Protein AF-A0A195FNU1-F1 (afdb_monomer_lite)

Structure (mmCIF, N/CA/C/O backbone):
data_AF-A0A195FNU1-F1
#
_entry.id   AF-A0A195FNU1-F1
#
loop_
_atom_site.group_PDB
_atom_site.id
_atom_site.type_symbol
_atom_site.label_atom_id
_atom_site.label_alt_id
_atom_site.label_comp_id
_atom_site.label_asym_id
_atom_site.label_entity_id
_atom_site.label_seq_id
_atom_site.pdbx_PDB_ins_code
_atom_site.Cartn_x
_atom_site.Cartn_y
_atom_site.Cartn_z
_atom_site.occupancy
_atom_site.B_iso_or_equiv
_atom_site.auth_seq_id
_atom_site.auth_comp_id
_atom_site.auth_asym_id
_atom_site.auth_atom_id
_atom_site.pdbx_PDB_model_num
ATOM 1 N N . MET A 1 1 ? -7.661 58.065 39.334 1.00 39.34 1 MET A N 1
ATOM 2 C CA . MET A 1 1 ? -7.385 58.575 37.978 1.00 39.34 1 MET A CA 1
ATOM 3 C C . MET A 1 1 ? -7.974 57.538 37.023 1.00 39.34 1 MET A C 1
ATOM 5 O O . MET A 1 1 ? -7.364 56.493 36.893 1.00 39.34 1 MET A O 1
ATOM 9 N N . THR A 1 2 ? -9.293 57.492 36.805 1.00 42.44 2 THR A N 1
ATOM 10 C CA . THR A 1 2 ? -10.126 58.257 35.841 1.00 42.44 2 THR A CA 1
ATOM 11 C C . THR A 1 2 ? -9.712 58.088 34.381 1.00 42.44 2 THR A C 1
ATOM 13 O O . THR A 1 2 ? -8.803 58.786 33.959 1.00 42.44 2 THR A O 1
ATOM 16 N N . GLU A 1 3 ? -10.424 57.204 33.669 1.00 50.22 3 GLU A N 1
ATOM 17 C CA . GLU A 1 3 ? -10.905 57.281 32.266 1.00 50.22 3 GLU A CA 1
ATOM 18 C C . GLU A 1 3 ? -11.629 55.936 31.993 1.00 50.22 3 GLU A C 1
ATOM 20 O O . GLU A 1 3 ? -11.003 54.895 32.142 1.00 50.22 3 GLU A O 1
ATOM 25 N N . GLN A 1 4 ? -12.959 55.770 31.941 1.00 47.38 4 GLN A N 1
ATOM 26 C CA . GLN A 1 4 ? -14.094 56.348 31.188 1.00 47.38 4 GLN A CA 1
ATOM 27 C C . GLN A 1 4 ? -14.241 55.902 29.715 1.00 47.38 4 GLN A C 1
ATOM 29 O O . GLN A 1 4 ? -13.380 56.213 28.904 1.00 47.38 4 GLN A O 1
ATOM 34 N N . MET A 1 5 ? -15.446 55.349 29.436 1.00 42.78 5 MET A N 1
ATOM 35 C CA . MET A 1 5 ? -16.260 55.408 28.190 1.00 42.78 5 MET A CA 1
ATOM 36 C C . MET A 1 5 ? -15.844 54.428 27.067 1.00 42.78 5 MET A C 1
ATOM 38 O O . MET A 1 5 ? -14.658 54.266 26.829 1.00 42.78 5 MET A O 1
ATOM 42 N N . THR A 1 6 ? -16.697 53.705 26.323 1.00 48.28 6 THR A N 1
ATOM 43 C CA . THR A 1 6 ? -18.158 53.687 26.021 1.00 48.28 6 THR A CA 1
ATOM 44 C C . THR A 1 6 ? -18.429 52.383 25.235 1.00 48.28 6 THR A C 1
ATOM 46 O O . THR A 1 6 ? -17.585 51.994 24.432 1.00 48.28 6 THR A O 1
ATOM 49 N N . GLU A 1 7 ? -19.433 51.567 25.572 1.00 44.88 7 GLU A N 1
ATOM 50 C CA . GLU A 1 7 ? -20.779 51.514 24.949 1.00 44.88 7 GLU A CA 1
ATOM 51 C C . GLU A 1 7 ? -20.797 51.501 23.408 1.00 44.88 7 GLU A C 1
ATOM 53 O O . GLU A 1 7 ? -20.414 52.478 22.770 1.00 44.88 7 GLU A O 1
ATOM 58 N N . ASN A 1 8 ? -21.300 50.401 22.831 1.00 50.97 8 ASN A N 1
ATOM 59 C CA . ASN A 1 8 ? -22.208 50.442 21.684 1.00 50.97 8 ASN A CA 1
ATOM 60 C C . ASN A 1 8 ? -23.010 49.139 21.580 1.00 50.97 8 ASN A C 1
ATOM 62 O O . ASN A 1 8 ? -22.462 48.050 21.397 1.00 50.97 8 ASN A O 1
ATOM 66 N N . ASP A 1 9 ? -24.317 49.330 21.685 1.00 42.19 9 ASP A N 1
ATOM 67 C CA . ASP A 1 9 ? -25.401 48.413 21.385 1.00 42.19 9 ASP A CA 1
ATOM 68 C C . ASP A 1 9 ? -25.459 48.065 19.890 1.00 42.19 9 ASP A C 1
ATOM 70 O O . ASP A 1 9 ? -25.210 48.908 19.025 1.00 42.19 9 ASP A O 1
ATOM 74 N N . ALA A 1 10 ? -25.884 46.842 19.580 1.00 48.22 10 ALA A N 1
ATOM 75 C CA . ALA A 1 10 ? -26.537 46.530 18.314 1.00 48.22 10 ALA A CA 1
ATOM 76 C C . ALA A 1 10 ? -27.608 45.467 18.568 1.00 48.22 10 ALA A C 1
ATOM 78 O O . ALA A 1 10 ? -27.358 44.263 18.570 1.00 48.22 10 ALA A O 1
ATOM 79 N N . ASP A 1 11 ? -28.793 45.997 18.838 1.00 42.62 11 ASP A N 1
ATOM 80 C CA . ASP A 1 11 ? -30.085 45.336 18.887 1.00 42.62 11 ASP A CA 1
ATOM 81 C C . ASP A 1 11 ? -30.464 44.800 17.494 1.00 42.62 11 ASP A C 1
ATOM 83 O O . ASP A 1 11 ? -30.193 45.438 16.472 1.00 42.62 11 ASP A O 1
ATOM 87 N N . GLY A 1 12 ? -31.099 43.631 17.451 1.00 45.72 12 GLY A N 1
ATOM 88 C CA . GLY A 1 12 ? -31.460 42.933 16.216 1.00 45.72 12 GLY A CA 1
ATOM 89 C C . GLY A 1 12 ? -32.559 41.900 16.440 1.00 45.72 12 GLY A C 1
ATOM 90 O O . GLY A 1 12 ? -32.344 40.709 16.247 1.00 45.72 12 GLY A O 1
ATOM 91 N N . PHE A 1 13 ? -33.723 42.378 16.878 1.00 41.28 13 PHE A N 1
ATOM 92 C CA . PHE A 1 13 ? -35.014 41.681 16.887 1.00 41.28 13 PHE A CA 1
ATOM 93 C C . PHE A 1 13 ? -35.673 41.752 15.499 1.00 41.28 13 PHE A C 1
ATOM 95 O O . PHE A 1 13 ? -35.772 42.865 14.993 1.00 41.28 13 PHE A O 1
ATOM 102 N N . VAL A 1 14 ? -36.133 40.613 14.951 1.00 49.22 14 VAL A N 1
ATOM 103 C CA . VAL A 1 14 ? -37.378 40.337 14.165 1.00 49.22 14 VAL A CA 1
ATOM 104 C C . VAL A 1 14 ? -37.422 38.791 14.030 1.00 49.22 14 VAL A C 1
ATOM 106 O O . VAL A 1 14 ? -36.472 38.220 13.498 1.00 49.22 14 VAL A O 1
ATOM 109 N N . ASP A 1 15 ? -38.274 38.062 14.769 1.00 40.00 15 ASP A N 1
ATOM 110 C CA . ASP A 1 15 ? -39.632 37.574 14.399 1.00 40.00 15 ASP A CA 1
ATOM 111 C C . ASP A 1 15 ? -39.641 36.780 13.062 1.00 40.00 15 ASP A C 1
ATOM 113 O O . ASP A 1 15 ? -38.982 37.160 12.105 1.00 40.00 15 ASP A O 1
ATOM 117 N N . GLU A 1 16 ? -40.334 35.668 12.827 1.00 42.12 16 GLU A N 1
ATOM 118 C CA . GLU A 1 16 ? -41.449 34.988 13.475 1.00 42.12 16 GLU A CA 1
ATOM 119 C C . GLU A 1 16 ? -41.658 33.656 12.701 1.00 42.12 16 GLU A C 1
ATOM 121 O O . GLU A 1 16 ? -41.561 33.625 11.476 1.00 42.12 16 GLU A O 1
ATOM 126 N N . ASP A 1 17 ? -41.998 32.597 13.438 1.00 40.91 17 ASP A N 1
ATOM 127 C CA . ASP A 1 17 ? -43.116 31.680 13.156 1.00 40.91 17 ASP A CA 1
ATOM 128 C C . ASP A 1 17 ? -43.089 30.575 12.062 1.00 40.91 17 ASP A C 1
ATOM 130 O O . ASP A 1 17 ? -42.516 30.685 10.981 1.00 40.91 17 ASP A O 1
ATOM 134 N N . ASN A 1 18 ? -43.866 29.525 12.383 1.00 45.41 18 ASN A N 1
ATOM 135 C CA . ASN A 1 18 ? -44.271 28.323 11.628 1.00 45.41 18 ASN A CA 1
ATOM 136 C C . ASN A 1 18 ? -43.216 27.202 11.489 1.00 45.41 18 ASN A C 1
ATOM 138 O O . ASN A 1 18 ? -42.278 27.290 10.712 1.00 45.41 18 ASN A O 1
ATOM 142 N N . GLY A 1 19 ? -43.289 26.056 12.170 1.00 35.19 19 GLY A N 1
ATOM 143 C CA . GLY A 1 19 ? -44.467 25.312 12.603 1.00 35.19 19 GLY A CA 1
ATOM 144 C C . GLY A 1 19 ? -44.846 24.277 11.549 1.00 35.19 19 GLY A C 1
ATOM 145 O O . GLY A 1 19 ? -45.700 24.557 10.726 1.00 35.19 19 GLY A O 1
ATOM 146 N N . GLU A 1 20 ? -44.273 23.069 11.598 1.00 39.88 20 GLU A N 1
ATOM 147 C CA . GLU A 1 20 ? -45.029 21.877 11.204 1.00 39.88 20 GLU A CA 1
ATOM 148 C C . GLU A 1 20 ? -44.434 20.582 11.763 1.00 39.88 20 GLU A C 1
ATOM 150 O O . GLU A 1 20 ? -43.298 20.181 11.524 1.00 39.88 20 GLU A O 1
ATOM 155 N N . ARG A 1 21 ? -45.277 19.945 12.567 1.00 44.03 21 ARG A N 1
ATOM 156 C CA . ARG A 1 21 ? -45.119 18.653 13.210 1.00 44.03 21 ARG A CA 1
ATOM 157 C C . ARG A 1 21 ? -45.766 17.645 12.263 1.00 44.03 21 ARG A C 1
ATOM 159 O O . ARG A 1 21 ? -46.991 17.598 12.199 1.00 44.03 21 ARG A O 1
ATOM 166 N N . LEU A 1 22 ? -44.987 16.840 11.546 1.00 40.88 22 LEU A N 1
ATOM 167 C CA . LEU A 1 22 ? -45.535 15.740 10.748 1.00 40.88 22 LEU A CA 1
ATOM 168 C C . LEU A 1 22 ? -45.108 14.396 11.331 1.00 40.88 22 LEU A C 1
ATOM 170 O O . LEU A 1 22 ? -44.034 13.866 11.069 1.00 40.88 22 LEU A O 1
ATOM 174 N N . TYR A 1 23 ? -46.020 13.863 12.143 1.00 34.19 23 TYR A N 1
ATOM 175 C CA . TYR A 1 23 ? -46.208 12.431 12.318 1.00 34.19 23 TYR A CA 1
ATOM 176 C C . TYR A 1 23 ? -46.650 11.835 10.978 1.00 34.19 23 TYR A C 1
ATOM 178 O O . TYR A 1 23 ? -47.662 12.261 10.423 1.00 34.19 23 TYR A O 1
ATOM 186 N N . LEU A 1 24 ? -45.964 10.795 10.512 1.00 39.81 24 LEU A N 1
ATOM 187 C CA . LEU A 1 24 ? -46.519 9.855 9.543 1.00 39.81 24 LEU A CA 1
ATOM 188 C C . LEU A 1 24 ? -46.610 8.480 10.199 1.00 39.81 24 LEU A C 1
ATOM 190 O O . LEU A 1 24 ? -45.676 7.687 10.194 1.00 39.81 24 LEU A O 1
ATOM 194 N N . ASN A 1 25 ? -47.791 8.226 10.761 1.00 33.47 25 ASN A N 1
ATOM 195 C CA . ASN A 1 25 ? -48.335 6.882 10.871 1.00 33.47 25 ASN A CA 1
ATOM 196 C C . ASN A 1 25 ? -48.624 6.380 9.453 1.00 33.47 25 ASN A C 1
ATOM 198 O O . ASN A 1 25 ? -49.443 6.972 8.751 1.00 33.47 25 ASN A O 1
ATOM 202 N N . THR A 1 26 ? -48.044 5.247 9.069 1.00 37.50 26 THR A N 1
ATOM 203 C CA . THR A 1 26 ? -48.713 4.332 8.140 1.00 37.50 26 THR A CA 1
ATOM 204 C C . THR A 1 26 ? -48.925 3.001 8.838 1.00 37.50 26 THR A C 1
ATOM 206 O O . THR A 1 26 ? -48.004 2.283 9.208 1.00 37.50 26 THR A O 1
ATOM 209 N N . VAL A 1 27 ? -50.208 2.749 9.065 1.00 34.69 27 VAL A N 1
ATOM 210 C CA . VAL A 1 27 ? -50.806 1.484 9.454 1.00 34.69 27 VAL A CA 1
ATOM 211 C C . VAL A 1 27 ? -50.774 0.564 8.238 1.00 34.69 27 VAL A C 1
ATOM 213 O O . VAL A 1 27 ? -51.334 0.913 7.201 1.00 34.69 27 VAL A O 1
ATOM 216 N N . VAL A 1 28 ? -50.203 -0.627 8.397 1.00 35.12 28 VAL A N 1
ATOM 217 C CA . VAL A 1 28 ? -50.655 -1.830 7.692 1.00 35.12 28 VAL A CA 1
ATOM 218 C C . VAL A 1 28 ? -50.877 -2.907 8.754 1.00 35.12 28 VAL A C 1
ATOM 220 O O . VAL A 1 28 ? -49.942 -3.481 9.302 1.00 35.12 28 VAL A O 1
ATOM 223 N N . SER A 1 29 ? -52.156 -3.091 9.090 1.00 35.28 29 SER A N 1
ATOM 224 C CA . SER A 1 29 ? -52.772 -4.322 9.613 1.00 35.28 29 SER A CA 1
ATOM 225 C C . SER A 1 29 ? -52.367 -5.497 8.713 1.00 35.28 29 SER A C 1
ATOM 227 O O . SER A 1 29 ? -52.198 -5.288 7.519 1.00 35.28 29 SER A O 1
ATOM 229 N N . ASN A 1 30 ? -52.200 -6.753 9.101 1.00 30.17 30 ASN A N 1
ATOM 230 C CA . ASN A 1 30 ? -52.923 -7.704 9.954 1.00 30.17 30 ASN A CA 1
ATOM 231 C C . ASN A 1 30 ? -52.060 -8.993 9.758 1.00 30.17 30 ASN A C 1
ATOM 233 O O . ASN A 1 30 ? -51.494 -9.160 8.683 1.00 30.17 30 ASN A O 1
ATOM 237 N N . GLU A 1 31 ? -51.819 -9.928 10.671 1.00 32.94 31 GLU A N 1
ATOM 238 C CA . GLU A 1 31 ? -52.777 -10.853 11.269 1.00 32.94 31 GLU A CA 1
ATOM 239 C C . GLU A 1 31 ? -51.984 -11.882 12.108 1.00 32.94 31 GLU A C 1
ATOM 241 O O . GLU A 1 31 ? -51.016 -12.466 11.635 1.00 32.94 31 GLU A O 1
ATOM 246 N N . ASN A 1 32 ? -52.431 -12.093 13.348 1.00 33.50 32 ASN A N 1
ATOM 247 C CA . ASN A 1 32 ? -52.605 -13.381 14.031 1.00 33.50 32 ASN A CA 1
ATOM 248 C C . ASN A 1 32 ? -51.584 -14.528 13.857 1.00 33.50 32 ASN A C 1
ATOM 250 O O . ASN A 1 32 ? -51.675 -15.300 12.909 1.00 33.50 32 ASN A O 1
ATOM 254 N N . SER A 1 33 ? -50.857 -14.826 14.939 1.00 35.62 33 SER A N 1
ATOM 255 C CA . SER A 1 33 ? -50.863 -16.157 15.589 1.00 35.62 33 SER A CA 1
ATOM 256 C C . SER A 1 33 ? -50.167 -16.040 16.951 1.00 35.62 33 SER A C 1
ATOM 258 O O . SER A 1 33 ? -48.994 -15.704 17.025 1.00 35.62 33 SER A O 1
ATOM 260 N N . ALA A 1 34 ? -50.938 -16.022 18.036 1.00 32.56 34 ALA A N 1
ATOM 261 C CA . ALA A 1 34 ? -51.161 -17.178 18.909 1.00 32.56 34 ALA A CA 1
ATOM 262 C C . ALA A 1 34 ? -50.057 -17.323 19.972 1.00 32.56 34 ALA A C 1
ATOM 264 O O . ALA A 1 34 ? -48.974 -17.838 19.730 1.00 32.56 34 ALA A O 1
ATOM 265 N N . LEU A 1 35 ? -50.403 -16.829 21.162 1.00 33.91 35 LEU A N 1
ATOM 266 C CA . LEU A 1 35 ? -49.810 -17.191 22.441 1.00 33.91 35 LEU A CA 1
ATOM 267 C C . LEU A 1 35 ? -49.967 -18.699 22.667 1.00 33.91 35 LEU A C 1
ATOM 269 O O . LEU A 1 35 ? -51.100 -19.175 22.731 1.00 33.91 35 LEU A O 1
ATOM 273 N N . GLU A 1 36 ? -48.864 -19.395 22.914 1.00 32.50 36 GLU A N 1
ATOM 274 C CA . GLU A 1 36 ? -48.861 -20.551 23.806 1.00 32.50 36 GLU A CA 1
ATOM 275 C C . GLU A 1 36 ? -47.877 -20.283 24.944 1.00 32.50 36 GLU A C 1
ATOM 277 O O . GLU A 1 36 ? -46.697 -20.003 24.743 1.00 32.50 36 GLU A O 1
ATOM 282 N N . ASN A 1 37 ? -48.443 -20.288 26.151 1.00 37.69 37 ASN A N 1
ATOM 283 C CA . ASN A 1 37 ? -47.728 -20.456 27.402 1.00 37.69 37 ASN A CA 1
ATOM 284 C C . ASN A 1 37 ? -47.138 -21.867 27.422 1.00 37.69 37 ASN A C 1
ATOM 286 O O . ASN A 1 37 ? -47.903 -22.816 27.284 1.00 37.69 37 ASN A O 1
ATOM 290 N N . GLU A 1 38 ? -45.859 -22.003 27.742 1.00 33.81 38 GLU A N 1
ATOM 291 C CA . GLU A 1 38 ? -45.353 -23.187 28.435 1.00 33.81 38 GLU A CA 1
ATOM 292 C C . GLU A 1 38 ? -44.431 -22.698 29.554 1.00 33.81 38 GLU A C 1
ATOM 294 O O . GLU A 1 38 ? -43.462 -21.969 29.343 1.00 33.81 38 GLU A O 1
ATOM 299 N N . GLU A 1 39 ? -44.844 -23.023 30.772 1.00 36.91 39 GLU A N 1
ATOM 300 C CA . GLU A 1 39 ? -44.162 -22.770 32.029 1.00 36.91 39 GLU A CA 1
ATOM 301 C C . GLU A 1 39 ? -43.636 -24.135 32.501 1.00 36.91 39 GLU A C 1
ATOM 303 O O . GLU A 1 39 ? -44.423 -25.073 32.609 1.00 36.91 39 GLU A O 1
ATOM 308 N N . TYR A 1 40 ? -42.344 -24.180 32.853 1.00 37.50 40 TYR A N 1
ATOM 309 C CA . TYR A 1 40 ? -41.615 -25.164 33.680 1.00 37.50 40 TYR A CA 1
ATOM 310 C C . TYR A 1 40 ? -40.733 -26.271 33.057 1.00 37.50 40 TYR A C 1
ATOM 312 O O . TYR A 1 40 ? -41.186 -27.117 32.291 1.00 37.50 40 TYR A O 1
ATOM 320 N N . LYS A 1 41 ? -39.538 -26.345 33.689 1.00 32.88 41 LYS A N 1
ATOM 321 C CA . LYS A 1 41 ? -38.496 -27.400 33.795 1.00 32.88 41 LYS A CA 1
ATOM 322 C C . LYS A 1 41 ? -37.382 -27.348 32.746 1.00 32.88 41 LYS A C 1
ATOM 324 O O . LYS A 1 41 ? -37.661 -27.146 31.580 1.00 32.88 41 LYS A O 1
ATOM 329 N N . ASP A 1 42 ? -36.111 -27.567 33.067 1.00 32.81 42 ASP A N 1
ATOM 330 C CA . ASP A 1 42 ? -35.443 -27.976 34.306 1.00 32.81 42 ASP A CA 1
ATOM 331 C C . ASP A 1 42 ? -33.950 -27.640 34.160 1.00 32.81 42 ASP A C 1
ATOM 333 O O . ASP A 1 42 ? -33.400 -27.692 33.063 1.00 32.81 42 ASP A O 1
ATOM 337 N N . GLU A 1 43 ? -33.331 -27.339 35.294 1.00 45.00 43 GLU A N 1
ATOM 338 C CA . GLU A 1 43 ? -31.903 -27.400 35.615 1.00 45.00 43 GLU A CA 1
ATOM 339 C C . GLU A 1 43 ? -31.076 -28.410 34.784 1.00 45.00 43 GLU A C 1
ATOM 341 O O . GLU A 1 43 ? -31.213 -29.620 34.976 1.00 45.00 43 GLU A O 1
ATOM 346 N N . ARG A 1 44 ? -30.174 -27.911 33.923 1.00 45.34 44 ARG A N 1
ATOM 347 C CA . ARG A 1 44 ? -28.811 -28.423 33.627 1.00 45.34 44 ARG A CA 1
ATOM 348 C C . ARG A 1 44 ? -28.350 -27.927 32.261 1.00 45.34 44 ARG A C 1
ATOM 350 O O . ARG A 1 44 ? -28.795 -28.491 31.271 1.00 45.34 44 ARG A O 1
ATOM 357 N N . THR A 1 45 ? -27.435 -26.961 32.261 1.00 37.72 45 THR A N 1
ATOM 358 C CA . THR A 1 45 ? -26.330 -26.770 31.294 1.00 37.72 45 THR A CA 1
ATOM 359 C C . THR A 1 45 ? -25.709 -25.406 31.600 1.00 37.72 45 THR A C 1
ATOM 361 O O . THR A 1 45 ? -25.965 -24.438 30.904 1.00 37.72 45 THR A O 1
ATOM 364 N N . GLU A 1 46 ? -24.972 -25.308 32.708 1.00 37.69 46 GLU A N 1
ATOM 365 C CA . GLU A 1 46 ? -24.068 -24.170 32.981 1.00 37.69 46 GLU A CA 1
ATOM 366 C C . GLU A 1 46 ? -22.597 -24.637 33.031 1.00 37.69 46 GLU A C 1
ATOM 368 O O . GLU A 1 46 ? -21.713 -23.846 33.308 1.00 37.69 46 GLU A O 1
ATOM 373 N N . GLU A 1 47 ? -22.312 -25.915 32.734 1.00 39.41 47 GLU A N 1
ATOM 374 C CA . GLU A 1 47 ? -20.942 -26.467 32.726 1.00 39.41 47 GLU A CA 1
ATOM 375 C C . GLU A 1 47 ? -20.384 -26.708 31.306 1.00 39.41 47 GLU A C 1
ATOM 377 O O . GLU A 1 47 ? -19.216 -27.044 31.180 1.00 39.41 47 GLU A O 1
ATOM 382 N N . GLU A 1 48 ? -21.177 -26.530 30.239 1.00 38.47 48 GLU A N 1
ATOM 383 C CA . GLU A 1 48 ? -20.714 -26.722 28.843 1.00 38.47 48 GLU A CA 1
ATOM 384 C C . GLU A 1 48 ? -20.473 -25.397 28.087 1.00 38.47 48 GLU A C 1
ATOM 386 O O . GLU A 1 48 ? -19.797 -25.409 27.066 1.00 38.47 48 GLU A O 1
ATOM 391 N N . GLU A 1 49 ? -20.952 -24.249 28.587 1.00 37.34 49 GLU A N 1
ATOM 392 C CA . GLU A 1 49 ? -20.719 -22.937 27.943 1.00 37.34 49 GLU A CA 1
ATOM 393 C C . GLU A 1 49 ? -19.440 -22.231 28.444 1.00 37.34 49 GLU A C 1
ATOM 395 O O . GLU A 1 49 ? -18.908 -21.376 27.742 1.00 37.34 49 GLU A O 1
ATOM 400 N N . GLU A 1 50 ? -18.876 -22.624 29.596 1.00 38.56 50 GLU A N 1
ATOM 401 C CA . GLU A 1 50 ? -17.581 -22.093 30.072 1.00 38.56 50 GLU A CA 1
ATOM 402 C C . GLU A 1 50 ? -16.364 -22.770 29.401 1.00 38.56 50 GLU A C 1
ATOM 404 O O . GLU A 1 50 ? -15.288 -22.176 29.362 1.00 38.56 50 GLU A O 1
ATOM 409 N N . GLU A 1 51 ? -16.511 -23.970 28.817 1.00 38.53 51 GLU A N 1
ATOM 410 C CA . GLU A 1 51 ? -15.413 -24.641 28.091 1.00 38.53 51 GLU A CA 1
ATOM 411 C C . GLU A 1 51 ? -15.225 -24.107 26.654 1.00 38.53 51 GLU A C 1
ATOM 413 O O . GLU A 1 51 ? -14.108 -24.144 26.138 1.00 38.53 51 GLU A O 1
ATOM 418 N N . GLU A 1 52 ? -16.262 -23.546 26.015 1.00 38.53 52 GLU A N 1
ATOM 419 C CA . GLU A 1 52 ? -16.141 -22.982 24.656 1.00 38.53 52 GLU A CA 1
ATOM 420 C C . GLU A 1 52 ? -15.574 -21.545 24.635 1.00 38.53 52 GLU A C 1
ATOM 422 O O . GLU A 1 52 ? -14.951 -21.155 23.647 1.00 38.53 52 GLU A O 1
ATOM 427 N N . GLU A 1 53 ? -15.690 -20.765 25.720 1.00 37.88 53 GLU A N 1
ATOM 428 C CA . GLU A 1 53 ? -15.114 -19.407 25.781 1.00 37.88 53 GLU A CA 1
ATOM 429 C C . GLU A 1 53 ? -13.606 -19.382 26.123 1.00 37.88 53 GLU A C 1
ATOM 431 O O . GLU A 1 53 ? -12.913 -18.429 25.751 1.00 37.88 53 GLU A O 1
ATOM 436 N N . GLU A 1 54 ? -13.050 -20.428 26.755 1.00 38.41 54 GLU A N 1
ATOM 437 C CA . GLU A 1 54 ? -11.597 -20.536 27.000 1.00 38.41 54 GLU A CA 1
ATOM 438 C C . GLU A 1 54 ? -10.804 -21.053 25.780 1.00 38.41 54 GLU A C 1
ATOM 440 O O . GLU A 1 54 ? -9.624 -20.714 25.626 1.00 38.41 54 GLU A O 1
ATOM 445 N N . GLU A 1 55 ? -11.423 -21.811 24.864 1.00 38.72 55 GLU A N 1
ATOM 446 C CA . GLU A 1 55 ? -10.737 -22.333 23.667 1.00 38.72 55 GLU A CA 1
ATOM 447 C C . GLU A 1 55 ? -10.510 -21.282 22.559 1.00 38.72 55 GLU A C 1
ATOM 449 O O . GLU A 1 55 ? -9.620 -21.460 21.717 1.00 38.72 55 GLU A O 1
ATOM 454 N N . ASP A 1 56 ? -11.236 -20.160 22.575 1.00 37.38 56 ASP A N 1
ATOM 455 C CA . ASP A 1 56 ? -11.150 -19.124 21.533 1.00 37.38 56 ASP A CA 1
ATOM 456 C C . ASP A 1 56 ? -10.164 -17.981 21.843 1.00 37.38 56 ASP A C 1
ATOM 458 O O . ASP A 1 56 ? -9.834 -17.185 20.959 1.00 37.38 56 ASP A O 1
ATOM 462 N N . ILE A 1 57 ? -9.580 -17.938 23.046 1.00 39.31 57 ILE A N 1
ATOM 463 C CA . ILE A 1 57 ? -8.519 -16.970 23.393 1.00 39.31 57 ILE A CA 1
ATOM 464 C C . ILE A 1 57 ? -7.129 -17.458 22.935 1.00 39.31 57 ILE A C 1
ATOM 466 O O . ILE A 1 57 ? -6.240 -16.647 22.680 1.00 39.31 57 ILE A O 1
ATOM 470 N N . TYR A 1 58 ? -6.938 -18.766 22.728 1.00 40.91 58 TYR A N 1
ATOM 471 C CA . TYR A 1 58 ? -5.632 -19.347 22.379 1.00 40.91 58 TYR A CA 1
ATOM 472 C C . TYR A 1 58 ? -5.371 -19.557 20.875 1.00 40.91 58 TYR A C 1
ATOM 474 O O . TYR A 1 58 ? -4.281 -20.001 20.514 1.00 40.91 58 TYR A O 1
ATOM 482 N N . LYS A 1 59 ? -6.309 -19.213 19.978 1.00 41.22 59 LYS A N 1
ATOM 483 C CA . LYS A 1 59 ? -6.134 -19.390 18.516 1.00 41.22 59 LYS A CA 1
ATOM 484 C C . LYS A 1 59 ? -5.655 -18.151 17.748 1.00 41.22 59 LYS A C 1
ATOM 486 O O . LYS A 1 59 ? -5.276 -18.284 16.588 1.00 41.22 59 LYS A O 1
ATOM 491 N N . MET A 1 60 ? -5.639 -16.961 18.352 1.00 38.00 60 MET A N 1
ATOM 492 C CA . MET A 1 60 ? -5.217 -15.729 17.655 1.00 38.00 60 MET A CA 1
ATOM 493 C C . MET A 1 60 ? -3.696 -15.499 17.641 1.00 38.00 60 MET A C 1
ATOM 495 O O . MET A 1 60 ? -3.198 -14.799 16.763 1.00 38.00 60 MET A O 1
ATOM 499 N N . ASP A 1 61 ? -2.939 -16.146 18.531 1.00 37.53 61 ASP A N 1
ATOM 500 C CA . ASP A 1 61 ? -1.481 -15.959 18.631 1.00 37.53 61 ASP A CA 1
ATOM 501 C C . ASP A 1 61 ? -0.659 -16.874 17.699 1.00 37.53 61 ASP A C 1
ATOM 503 O O . ASP A 1 61 ? 0.570 -16.784 17.657 1.00 37.53 61 ASP A O 1
ATOM 507 N N . GLU A 1 62 ? -1.308 -17.736 16.911 1.00 40.25 62 GLU A N 1
ATOM 508 C CA . GLU A 1 62 ? -0.626 -18.669 15.999 1.00 40.25 62 GLU A CA 1
ATOM 509 C C . GLU A 1 62 ? -0.457 -18.120 14.564 1.00 40.25 62 GLU A C 1
ATOM 511 O O . GLU A 1 62 ? 0.141 -18.777 13.716 1.00 40.25 62 GLU A O 1
ATOM 516 N N . PHE A 1 63 ? -0.915 -16.891 14.285 1.00 36.69 63 PHE A N 1
ATOM 517 C CA . PHE A 1 63 ? -0.913 -16.315 12.929 1.00 36.69 63 PHE A CA 1
ATOM 518 C C . PHE A 1 63 ? 0.263 -15.369 12.606 1.00 36.69 63 PHE A C 1
ATOM 520 O O . PHE A 1 63 ? 0.332 -14.849 11.496 1.00 36.69 63 PHE A O 1
ATOM 527 N N . PHE A 1 64 ? 1.205 -15.139 13.532 1.00 35.72 64 PHE A N 1
ATOM 528 C CA . PHE A 1 64 ? 2.237 -14.093 13.378 1.00 3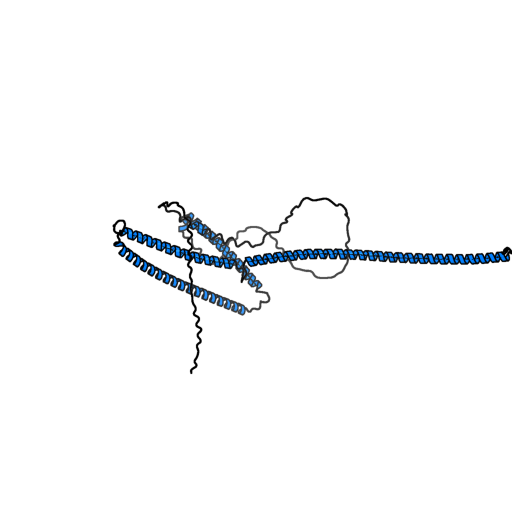5.72 64 PHE A CA 1
ATOM 529 C C . PHE A 1 64 ? 3.695 -14.571 13.267 1.00 35.72 64 PHE A C 1
ATOM 531 O O . PHE A 1 64 ? 4.620 -13.778 13.442 1.00 35.72 64 PHE A O 1
ATOM 538 N N . ILE A 1 65 ? 3.942 -15.847 12.944 1.00 40.06 65 ILE A N 1
ATOM 539 C CA . ILE A 1 65 ? 5.304 -16.335 12.656 1.00 40.06 65 ILE A CA 1
ATOM 540 C C . ILE A 1 65 ? 5.303 -17.218 11.404 1.00 40.06 65 ILE A C 1
ATOM 542 O O . ILE A 1 65 ? 5.425 -18.438 11.475 1.00 40.06 65 ILE A O 1
ATOM 546 N N . SER A 1 66 ? 5.196 -16.589 10.236 1.00 35.72 66 SER A N 1
ATOM 547 C CA . SER A 1 66 ? 5.737 -17.145 8.994 1.00 35.72 66 SER A CA 1
ATOM 548 C C . SER A 1 66 ? 6.079 -16.018 8.021 1.00 35.72 66 SER A C 1
ATOM 550 O O . SER A 1 66 ? 5.427 -15.826 7.008 1.00 35.72 66 SER A O 1
ATOM 552 N N . ASP A 1 67 ? 7.113 -15.255 8.370 1.00 41.88 67 ASP A N 1
ATOM 553 C CA . ASP A 1 67 ? 7.931 -14.536 7.393 1.00 41.88 67 ASP A CA 1
ATOM 554 C C . ASP A 1 67 ? 9.377 -14.972 7.634 1.00 41.88 67 ASP A C 1
ATOM 556 O O . ASP A 1 67 ? 10.152 -14.339 8.353 1.00 41.88 67 ASP A O 1
ATOM 560 N N . GLN A 1 68 ? 9.713 -16.143 7.093 1.00 37.03 68 GLN A N 1
ATOM 561 C CA . GLN A 1 68 ? 11.096 -16.553 6.899 1.00 37.03 68 GLN A CA 1
ATOM 562 C C . GLN A 1 68 ? 11.198 -17.429 5.645 1.00 37.03 68 GLN A C 1
ATOM 564 O O . GLN A 1 68 ? 10.806 -18.592 5.647 1.00 37.03 68 GLN A O 1
ATOM 569 N N . GLU A 1 69 ? 11.686 -16.788 4.580 1.00 45.44 69 GLU A N 1
ATOM 570 C CA . GLU A 1 69 ? 12.390 -17.331 3.410 1.00 45.44 69 GLU A CA 1
ATOM 571 C C . GLU A 1 69 ? 12.387 -18.859 3.248 1.00 45.44 69 GLU A C 1
ATOM 573 O O . GLU A 1 69 ? 13.154 -19.575 3.892 1.00 45.44 69 GLU A O 1
ATOM 578 N N . SER A 1 70 ? 11.606 -19.353 2.285 1.00 32.94 70 SER A N 1
ATOM 579 C CA . SER A 1 70 ? 11.885 -20.620 1.602 1.00 32.94 70 SER A CA 1
ATOM 580 C C . SER A 1 70 ? 11.197 -20.665 0.232 1.00 32.94 70 SER A C 1
ATOM 582 O O . SER A 1 70 ? 10.085 -20.165 0.080 1.00 32.94 70 SER A O 1
ATOM 584 N N . GLY A 1 71 ? 11.872 -21.257 -0.758 1.00 30.72 71 GLY A N 1
ATOM 585 C CA . GLY A 1 71 ? 11.325 -21.573 -2.083 1.00 30.72 71 GLY A CA 1
ATOM 586 C C . GLY A 1 71 ? 11.921 -20.705 -3.191 1.00 30.72 71 GLY A C 1
ATOM 587 O O . GLY A 1 71 ? 11.369 -19.672 -3.548 1.00 30.72 71 GLY A O 1
ATOM 588 N N . GLU A 1 72 ? 13.133 -20.986 -3.675 1.00 34.28 72 GLU A N 1
ATOM 589 C CA . GLU A 1 72 ? 13.350 -21.986 -4.738 1.00 34.28 72 GLU A CA 1
ATOM 590 C C . GLU A 1 72 ? 12.308 -21.838 -5.852 1.00 34.28 72 GLU A C 1
ATOM 592 O O . GLU A 1 72 ? 11.201 -22.363 -5.786 1.00 34.28 72 GLU A O 1
ATOM 597 N N . ARG A 1 73 ? 12.667 -21.067 -6.881 1.00 30.28 73 ARG A N 1
ATOM 598 C CA . ARG A 1 73 ? 11.888 -20.990 -8.111 1.00 30.28 73 ARG A CA 1
ATOM 599 C C . ARG A 1 73 ? 12.282 -22.189 -8.972 1.00 30.28 73 ARG A C 1
ATOM 601 O O . ARG A 1 73 ? 13.275 -22.138 -9.696 1.00 30.28 73 ARG A O 1
ATOM 608 N N . GLU A 1 74 ? 11.531 -23.273 -8.807 1.00 32.53 74 GLU A N 1
ATOM 609 C CA . GLU A 1 74 ? 11.488 -24.397 -9.735 1.00 32.53 74 GLU A CA 1
ATOM 610 C C . GLU A 1 74 ? 11.006 -23.937 -11.118 1.00 32.53 74 GLU A C 1
ATOM 612 O O . GLU A 1 74 ? 10.271 -22.958 -11.275 1.00 32.53 74 GLU A O 1
ATOM 617 N N . TYR A 1 75 ? 11.505 -24.647 -12.122 1.00 35.84 75 TYR A N 1
ATOM 618 C CA . TYR A 1 75 ? 11.225 -24.479 -13.535 1.00 35.84 75 TYR A CA 1
ATOM 619 C C . TYR A 1 75 ? 9.780 -24.893 -13.837 1.00 35.84 75 TYR A C 1
ATOM 621 O O . TYR A 1 75 ? 9.423 -26.047 -13.617 1.00 35.84 75 TYR A O 1
ATOM 629 N N . GLU A 1 76 ? 8.980 -23.997 -14.414 1.00 34.44 76 GLU A N 1
ATOM 630 C CA . GLU A 1 76 ? 7.793 -24.397 -15.173 1.00 34.44 76 GLU A CA 1
ATOM 631 C C . GLU A 1 76 ? 8.149 -24.430 -16.660 1.00 34.44 76 GLU A C 1
ATOM 633 O O . GLU A 1 76 ? 8.220 -23.421 -17.363 1.00 34.44 76 GLU A O 1
ATOM 638 N N . GLU A 1 77 ? 8.443 -25.648 -17.100 1.00 33.41 77 GLU A N 1
ATOM 639 C CA . GLU A 1 77 ? 8.490 -26.087 -18.483 1.00 33.41 77 GLU A CA 1
ATOM 640 C C . GLU A 1 77 ? 7.037 -26.322 -18.939 1.00 33.41 77 GLU A C 1
ATOM 642 O O . GLU A 1 77 ? 6.497 -27.414 -18.775 1.00 33.41 77 GLU A O 1
ATOM 647 N N . GLU A 1 78 ? 6.363 -25.292 -19.467 1.00 31.52 78 GLU A N 1
ATOM 648 C CA . GLU A 1 78 ? 5.073 -25.481 -20.144 1.00 31.52 78 GLU A CA 1
ATOM 649 C C . GLU A 1 78 ? 5.265 -25.749 -21.642 1.00 31.52 78 GLU A C 1
ATOM 651 O O . GLU A 1 78 ? 5.534 -24.880 -22.475 1.00 31.52 78 GLU A O 1
ATOM 656 N N . GLU A 1 79 ? 5.089 -27.029 -21.944 1.00 30.58 79 GLU A N 1
ATOM 657 C CA . GLU A 1 79 ? 4.854 -27.666 -23.228 1.00 30.58 79 GLU A CA 1
ATOM 658 C C . GLU A 1 79 ? 3.690 -27.003 -24.000 1.00 30.58 79 GLU A C 1
ATOM 660 O O . GLU A 1 79 ? 2.518 -27.285 -23.758 1.00 30.58 79 GLU A O 1
ATOM 665 N N . TYR A 1 80 ? 3.996 -26.168 -25.001 1.00 30.72 80 TYR A N 1
ATOM 666 C CA . TYR A 1 80 ? 3.037 -25.796 -26.051 1.00 30.72 80 TYR A CA 1
ATOM 667 C C . TYR A 1 80 ? 3.331 -26.578 -27.332 1.00 30.72 80 TYR A C 1
ATOM 669 O O . TYR A 1 80 ? 4.181 -26.210 -28.145 1.00 30.72 80 TYR A O 1
ATOM 677 N N . LYS A 1 81 ? 2.579 -27.664 -27.532 1.00 32.75 81 LYS A N 1
ATOM 678 C CA . LYS A 1 81 ? 2.449 -28.339 -28.823 1.00 32.75 81 LYS A CA 1
ATOM 679 C C . LYS A 1 81 ? 1.176 -27.896 -29.545 1.00 32.75 81 LYS A C 1
ATOM 681 O O . LYS A 1 81 ? 0.069 -28.049 -29.045 1.00 32.75 81 LYS A O 1
ATOM 686 N N . GLU A 1 82 ? 1.407 -27.483 -30.790 1.00 30.42 82 GLU A N 1
ATOM 687 C CA . GLU A 1 82 ? 0.587 -27.779 -31.970 1.00 30.42 82 GLU A CA 1
ATOM 688 C C . GLU A 1 82 ? -0.716 -26.979 -32.184 1.00 30.42 82 GLU A C 1
ATOM 690 O O . GLU A 1 82 ? -1.786 -27.311 -31.686 1.00 30.42 82 GLU A O 1
ATOM 695 N N . GLN A 1 83 ? -0.653 -25.984 -33.079 1.00 29.41 83 GLN A N 1
ATOM 696 C CA . GLN A 1 83 ? -1.163 -26.100 -34.462 1.00 29.41 83 GLN A CA 1
ATOM 697 C C . GLN A 1 83 ? -1.230 -24.718 -35.138 1.00 29.41 83 GLN A C 1
ATOM 699 O O . GLN A 1 83 ? -2.124 -23.932 -34.828 1.00 29.41 83 GLN A O 1
ATOM 704 N N . ARG A 1 84 ? -0.366 -24.464 -36.137 1.00 29.12 84 ARG A N 1
ATOM 705 C CA . ARG A 1 84 ? -0.758 -23.885 -37.445 1.00 29.12 84 ARG A CA 1
ATOM 706 C C . ARG A 1 84 ? 0.422 -23.704 -38.414 1.00 29.12 84 ARG A C 1
ATOM 708 O O . ARG A 1 84 ? 1.337 -22.955 -38.114 1.00 29.12 84 ARG A O 1
ATOM 715 N N . SER A 1 85 ? 0.267 -24.361 -39.575 1.00 33.41 85 SER A N 1
ATOM 716 C CA . SER A 1 85 ? 0.696 -24.013 -40.954 1.00 33.41 85 SER A CA 1
ATOM 717 C C . SER A 1 85 ? 2.169 -23.641 -41.194 1.00 33.41 85 SER A C 1
ATOM 719 O O . SER A 1 85 ? 2.608 -22.614 -40.702 1.00 33.41 85 SER A O 1
ATOM 721 N N . LEU A 1 86 ? 2.978 -24.495 -41.840 1.00 34.59 86 LEU A N 1
ATOM 722 C CA . LEU A 1 86 ? 3.151 -24.673 -43.307 1.00 34.59 86 LEU A CA 1
ATOM 723 C C . LEU A 1 86 ? 3.650 -23.405 -44.030 1.00 34.59 86 LEU A C 1
ATOM 725 O O . LEU A 1 86 ? 2.940 -22.407 -43.989 1.00 34.59 86 LEU A O 1
ATOM 729 N N . GLU A 1 87 ? 4.773 -23.565 -44.760 1.00 34.38 87 GLU A N 1
ATOM 730 C CA . GLU A 1 87 ? 5.537 -22.598 -45.599 1.00 34.38 87 GLU A CA 1
ATOM 731 C C . GLU A 1 87 ? 6.594 -21.826 -44.765 1.00 34.38 87 GLU A C 1
ATOM 733 O O . GLU A 1 87 ? 6.235 -21.165 -43.801 1.00 34.38 87 GLU A O 1
ATOM 738 N N . ASP A 1 88 ? 7.920 -21.919 -44.941 1.00 32.28 88 ASP A N 1
ATOM 739 C CA . ASP A 1 88 ? 8.778 -22.202 -46.101 1.00 32.28 88 ASP A CA 1
ATOM 740 C C . ASP A 1 88 ? 10.071 -22.952 -45.698 1.00 32.28 88 ASP A C 1
ATOM 742 O O . ASP A 1 88 ? 10.608 -22.778 -44.602 1.00 32.28 88 ASP A O 1
ATOM 746 N N . GLU A 1 89 ? 10.555 -23.779 -46.626 1.00 33.22 89 GLU A N 1
ATOM 747 C CA . GLU A 1 89 ? 11.891 -24.384 -46.674 1.00 33.22 89 GLU A CA 1
ATOM 748 C C . GLU A 1 89 ? 12.911 -23.385 -47.255 1.00 33.22 89 GLU A C 1
ATOM 750 O O . GLU A 1 89 ? 12.552 -22.625 -48.148 1.00 33.22 89 GLU A O 1
ATOM 755 N N . GLU A 1 90 ? 14.164 -23.443 -46.778 1.00 35.28 90 GLU A N 1
ATOM 756 C CA . GLU A 1 90 ? 15.459 -23.248 -47.486 1.00 35.28 90 GLU A CA 1
ATOM 757 C C . GLU A 1 90 ? 16.504 -22.662 -46.508 1.00 35.28 90 GLU A C 1
ATOM 759 O O . GLU A 1 90 ? 16.325 -21.565 -45.992 1.00 35.28 90 GLU A O 1
ATOM 764 N N . ALA A 1 91 ? 17.466 -23.497 -46.076 1.00 33.03 91 ALA A N 1
ATOM 765 C CA . ALA A 1 91 ? 18.913 -23.390 -46.373 1.00 33.03 91 ALA A CA 1
ATOM 766 C C . ALA A 1 91 ? 19.618 -22.291 -45.528 1.00 33.03 91 ALA A C 1
ATOM 768 O O . ALA A 1 91 ? 19.149 -21.167 -45.463 1.00 33.03 91 ALA A O 1
ATOM 769 N N . GLU A 1 92 ? 20.696 -22.512 -44.774 1.00 35.28 92 GLU A N 1
ATOM 770 C CA . GLU A 1 92 ? 21.934 -23.252 -45.041 1.00 35.28 92 GLU A CA 1
ATOM 771 C C . GLU A 1 92 ? 22.588 -23.720 -43.717 1.00 35.28 92 GLU A C 1
ATOM 773 O O . GLU A 1 92 ? 22.447 -23.080 -42.671 1.00 35.28 92 GLU A O 1
ATOM 778 N N . GLU A 1 93 ? 23.277 -24.860 -43.795 1.00 35.50 93 GLU A N 1
ATOM 779 C CA . GLU A 1 93 ? 24.287 -25.368 -42.854 1.00 35.50 93 GLU A CA 1
ATOM 780 C C . GLU A 1 93 ? 25.674 -24.748 -43.165 1.00 35.50 93 GLU A C 1
ATOM 782 O O . GLU A 1 93 ? 25.798 -24.031 -44.154 1.00 35.50 93 GLU A O 1
ATOM 787 N N . GLU A 1 94 ? 26.694 -25.126 -42.371 1.00 35.69 94 GLU A N 1
ATOM 788 C CA . GLU A 1 94 ? 28.159 -24.914 -42.550 1.00 35.69 94 GLU A CA 1
ATOM 789 C C . GLU A 1 94 ? 28.709 -23.585 -41.972 1.00 35.69 94 GLU A C 1
ATOM 791 O O . GLU A 1 94 ? 28.075 -22.541 -42.081 1.00 35.69 94 GLU A O 1
ATOM 796 N N . GLU A 1 95 ? 29.862 -23.478 -41.295 1.00 34.56 95 GLU A N 1
ATOM 797 C CA . GLU A 1 95 ? 31.012 -24.351 -40.964 1.00 34.56 95 GLU A CA 1
ATOM 798 C C . GLU A 1 95 ? 31.886 -23.560 -39.933 1.00 34.56 95 GLU A C 1
ATOM 800 O O . GLU A 1 95 ? 31.807 -22.330 -39.901 1.00 34.56 95 GLU A O 1
ATOM 805 N N . GLU A 1 96 ? 32.451 -24.198 -38.893 1.00 34.56 96 GLU A N 1
ATOM 806 C CA . GLU A 1 96 ? 33.900 -24.499 -38.668 1.00 34.56 96 GLU A CA 1
ATOM 807 C C . GLU A 1 96 ? 34.804 -23.294 -38.280 1.00 34.56 96 GLU A C 1
ATOM 809 O O . GLU A 1 96 ? 34.710 -22.224 -38.867 1.00 34.56 96 GLU A O 1
ATOM 814 N N . GLU A 1 97 ? 35.470 -23.355 -37.106 1.00 33.56 97 GLU A N 1
ATOM 815 C CA . GLU A 1 97 ? 36.942 -23.542 -36.898 1.00 33.56 97 GLU A CA 1
ATOM 816 C C . GLU A 1 97 ? 37.746 -22.243 -37.176 1.00 33.56 97 GLU A C 1
ATOM 818 O O . GLU A 1 97 ? 37.349 -21.426 -37.989 1.00 33.56 97 GLU A O 1
ATOM 823 N N . GLU A 1 98 ? 38.858 -21.856 -36.557 1.00 35.34 98 GLU A N 1
ATOM 824 C CA . GLU A 1 98 ? 39.821 -22.367 -35.582 1.00 35.34 98 GLU A CA 1
ATOM 825 C C . GLU A 1 98 ? 40.719 -21.148 -35.206 1.00 35.34 98 GLU A C 1
ATOM 827 O O . GLU A 1 98 ? 40.541 -20.043 -35.724 1.00 35.34 98 GLU A O 1
ATOM 832 N N . GLU A 1 99 ? 41.724 -21.402 -34.367 1.00 33.44 99 GLU A N 1
ATOM 833 C CA . GLU A 1 99 ? 43.022 -20.708 -34.256 1.00 33.44 99 GLU A CA 1
ATOM 834 C C . GLU A 1 99 ? 43.320 -19.884 -32.986 1.00 33.44 99 GLU A C 1
ATOM 836 O O . GLU A 1 99 ? 42.833 -18.782 -32.722 1.00 33.44 99 GLU A O 1
ATOM 841 N N . GLU A 1 100 ? 44.189 -20.545 -32.218 1.00 33.88 100 GLU A N 1
ATOM 842 C CA . GLU A 1 100 ? 45.040 -20.162 -31.103 1.00 33.88 100 GLU A CA 1
ATOM 843 C C . GLU A 1 100 ? 46.206 -19.229 -31.519 1.00 33.88 100 GLU A C 1
ATOM 845 O O . GLU A 1 100 ? 46.372 -18.886 -32.685 1.00 33.88 100 GLU A O 1
ATOM 850 N N . GLU A 1 101 ? 47.056 -18.941 -30.521 1.00 36.06 101 GLU A N 1
ATOM 851 C CA . GLU A 1 101 ? 48.440 -18.426 -30.575 1.00 36.06 101 GLU A CA 1
ATOM 852 C C . GLU A 1 101 ? 48.638 -16.901 -30.640 1.00 36.06 101 GLU A C 1
ATOM 854 O O . GLU A 1 101 ? 47.972 -16.182 -31.373 1.00 36.06 101 GLU A O 1
ATOM 859 N N . GLU A 1 102 ? 49.608 -16.283 -29.960 1.00 35.41 102 GLU A N 1
ATOM 860 C CA . GLU A 1 102 ? 50.445 -16.544 -28.773 1.00 35.41 102 GLU A CA 1
ATOM 861 C C . GLU A 1 102 ? 51.220 -15.215 -28.515 1.00 35.41 102 GLU A C 1
ATOM 863 O O . GLU A 1 102 ? 51.111 -14.274 -29.304 1.00 35.41 102 GLU A O 1
ATOM 868 N N . GLU A 1 103 ? 52.035 -15.177 -27.448 1.00 35.19 103 GLU A N 1
ATOM 869 C CA . GLU A 1 103 ? 53.141 -14.224 -27.162 1.00 35.19 103 GLU A CA 1
ATOM 870 C C . GLU A 1 103 ? 52.808 -12.821 -26.584 1.00 35.19 103 GLU A C 1
ATOM 872 O O . GLU A 1 103 ? 51.934 -12.105 -27.056 1.00 35.19 103 GLU A O 1
ATOM 877 N N . GLU A 1 104 ? 53.516 -12.262 -25.589 1.00 34.16 104 GLU A N 1
ATOM 878 C CA . GLU A 1 104 ? 54.599 -12.712 -24.693 1.00 34.16 104 GLU A CA 1
ATOM 879 C C . GLU A 1 104 ? 54.883 -11.596 -23.643 1.00 34.16 104 GLU A C 1
ATOM 881 O O . GLU A 1 104 ? 54.637 -10.417 -23.909 1.00 34.16 104 GLU A O 1
ATOM 886 N N . GLY A 1 105 ? 55.498 -11.960 -22.503 1.00 29.52 105 GLY A N 1
ATOM 887 C CA . GLY A 1 105 ? 56.288 -11.079 -21.606 1.00 29.52 105 GLY A CA 1
ATOM 888 C C . GLY A 1 105 ? 55.555 -10.572 -20.352 1.00 29.52 105 GLY A C 1
ATOM 889 O O . GLY A 1 105 ? 54.680 -9.722 -20.456 1.00 29.52 105 GLY A O 1
ATOM 890 N N . GLY A 1 106 ? 55.789 -11.098 -19.137 1.00 29.86 106 GLY A N 1
ATOM 891 C CA . GLY A 1 106 ? 57.009 -10.953 -18.304 1.00 29.86 106 GLY A CA 1
ATOM 892 C C . GLY A 1 106 ? 56.836 -9.716 -17.390 1.00 29.86 106 GLY A C 1
ATOM 893 O O . GLY A 1 106 ? 56.508 -8.657 -17.899 1.00 29.86 106 GLY A O 1
ATOM 894 N N . GLU A 1 107 ? 56.940 -9.704 -16.057 1.00 34.94 107 GLU A N 1
ATOM 895 C CA . GLU A 1 107 ? 57.806 -10.391 -15.094 1.00 34.94 107 GLU A CA 1
ATOM 896 C C . GLU A 1 107 ? 57.283 -10.177 -13.641 1.00 34.94 107 GLU A C 1
ATOM 898 O O . GLU A 1 107 ? 56.688 -9.146 -13.336 1.00 34.94 107 GLU A O 1
ATOM 903 N N . GLU A 1 108 ? 57.610 -11.148 -12.773 1.00 33.62 108 GLU A N 1
ATOM 904 C CA . GLU A 1 108 ? 58.002 -11.059 -11.343 1.00 33.62 108 GLU A CA 1
ATOM 905 C C . GLU A 1 108 ? 57.027 -10.746 -10.171 1.00 33.62 108 GLU A C 1
ATOM 907 O O . GLU A 1 108 ? 56.547 -9.632 -9.996 1.00 33.62 108 GLU A O 1
ATOM 912 N N . GLY A 1 109 ? 56.963 -11.734 -9.250 1.00 30.03 109 GLY A N 1
ATOM 913 C CA . GLY A 1 109 ? 56.896 -11.605 -7.773 1.00 30.03 109 GLY A CA 1
ATOM 914 C C . GLY A 1 109 ? 55.514 -11.305 -7.173 1.00 30.03 109 GLY A C 1
ATOM 915 O O . GLY A 1 109 ? 54.826 -10.408 -7.622 1.00 30.03 109 GLY A O 1
ATOM 916 N N . ASP A 1 110 ? 54.994 -11.949 -6.129 1.00 30.97 110 ASP A N 1
ATOM 917 C CA . ASP A 1 110 ? 55.564 -12.742 -5.041 1.00 30.97 110 ASP A CA 1
ATOM 918 C C . ASP A 1 110 ? 54.403 -13.558 -4.411 1.00 30.97 110 ASP A C 1
ATOM 920 O O . ASP A 1 110 ? 53.232 -13.191 -4.540 1.00 30.97 110 ASP A O 1
ATOM 924 N N . ALA A 1 111 ? 54.704 -14.687 -3.772 1.00 33.78 111 ALA A N 1
ATOM 925 C CA . ALA A 1 111 ? 53.719 -15.689 -3.347 1.00 33.78 111 ALA A CA 1
ATOM 926 C C . ALA A 1 111 ? 52.732 -15.231 -2.236 1.00 33.78 111 ALA A C 1
ATOM 928 O O . ALA A 1 111 ? 53.112 -14.462 -1.351 1.00 33.78 111 ALA A O 1
ATOM 929 N N . PRO A 1 112 ? 51.499 -15.786 -2.206 1.00 37.25 112 PRO A N 1
ATOM 930 C CA . PRO A 1 112 ? 50.533 -15.625 -1.121 1.00 37.25 112 PRO A CA 1
ATOM 931 C C . PRO A 1 112 ? 50.624 -16.775 -0.099 1.00 37.25 112 PRO A C 1
ATOM 933 O O . PRO A 1 112 ? 50.785 -17.938 -0.468 1.00 37.25 112 PRO A O 1
ATOM 936 N N . SER A 1 113 ? 50.455 -16.473 1.190 1.00 37.12 113 SER A N 1
ATOM 937 C CA . SER A 1 113 ? 50.212 -17.483 2.229 1.00 37.12 113 SER A CA 1
ATOM 938 C C . SER A 1 113 ? 49.075 -17.032 3.145 1.00 37.12 113 SER A C 1
ATOM 940 O O . SER A 1 113 ? 49.304 -16.295 4.103 1.00 37.12 113 SER A O 1
ATOM 942 N N . GLU A 1 114 ? 47.858 -17.491 2.865 1.00 36.22 114 GLU A N 1
ATOM 943 C CA . GLU A 1 114 ? 46.773 -17.510 3.846 1.00 36.22 114 GLU A CA 1
ATOM 944 C C . GLU A 1 114 ? 46.181 -18.921 3.892 1.00 36.22 114 GLU A C 1
ATOM 946 O O . GLU A 1 114 ? 45.515 -19.387 2.967 1.00 36.22 114 GLU A O 1
ATOM 951 N N . ASP A 1 115 ? 46.500 -19.610 4.987 1.00 30.70 115 ASP A N 1
ATOM 952 C CA . ASP A 1 115 ? 45.951 -20.899 5.381 1.00 30.70 115 ASP A CA 1
ATOM 953 C C . ASP A 1 115 ? 44.464 -20.738 5.729 1.00 30.70 115 ASP A C 1
ATOM 955 O O . ASP A 1 115 ? 44.103 -20.323 6.833 1.00 30.70 115 ASP A O 1
ATOM 959 N N . ILE A 1 116 ? 43.581 -21.100 4.800 1.00 31.58 116 ILE A N 1
ATOM 960 C CA . ILE A 1 116 ? 42.160 -21.300 5.096 1.00 31.58 116 ILE A CA 1
ATOM 961 C C . ILE A 1 116 ? 42.001 -22.747 5.562 1.00 31.58 116 ILE A C 1
ATOM 963 O O . ILE A 1 116 ? 42.008 -23.695 4.775 1.00 31.58 116 ILE A O 1
ATOM 967 N N . ALA A 1 117 ? 41.898 -22.915 6.878 1.00 33.12 117 ALA A N 1
ATOM 968 C CA . ALA A 1 117 ? 41.653 -24.199 7.510 1.00 33.12 117 ALA A CA 1
ATOM 969 C C . ALA A 1 117 ? 40.251 -24.728 7.157 1.00 33.12 117 ALA A C 1
ATOM 971 O O . ALA A 1 117 ? 39.223 -24.228 7.607 1.00 33.12 117 ALA A O 1
ATOM 972 N N . THR A 1 118 ? 40.264 -25.789 6.360 1.00 30.52 118 THR A N 1
ATOM 973 C CA . THR A 1 118 ? 39.201 -26.753 6.074 1.00 30.52 118 THR A CA 1
ATOM 974 C C . THR A 1 118 ? 38.415 -27.155 7.333 1.00 30.52 118 THR A C 1
ATOM 976 O O . THR A 1 118 ? 38.941 -27.840 8.211 1.00 30.52 118 THR A O 1
ATOM 979 N N . ILE A 1 119 ? 37.132 -26.788 7.402 1.00 31.72 119 ILE A N 1
ATOM 980 C CA . ILE A 1 119 ? 36.168 -27.362 8.352 1.00 31.72 119 ILE A CA 1
ATOM 981 C C . ILE A 1 119 ? 35.749 -28.724 7.794 1.00 31.72 119 ILE A C 1
ATOM 983 O O . ILE A 1 119 ? 34.965 -28.811 6.853 1.00 31.72 119 ILE A O 1
ATOM 987 N N . SER A 1 120 ? 36.313 -29.791 8.356 1.00 32.94 120 SER A N 1
ATOM 988 C CA . SER A 1 120 ? 35.913 -31.166 8.063 1.00 32.94 120 SER A CA 1
ATOM 989 C C . SER A 1 120 ? 34.860 -31.608 9.079 1.00 32.94 120 SER A C 1
ATOM 991 O O . SER A 1 120 ? 35.126 -31.645 10.282 1.00 32.94 120 SER A O 1
ATOM 993 N N . MET A 1 121 ? 33.662 -31.928 8.588 1.00 36.06 121 MET A N 1
ATOM 994 C CA . MET A 1 121 ? 32.632 -32.632 9.344 1.00 36.06 121 MET A CA 1
ATOM 995 C C . MET A 1 121 ? 33.114 -34.046 9.676 1.00 36.06 121 MET A C 1
ATOM 997 O O . MET A 1 121 ? 33.461 -34.820 8.786 1.00 36.06 121 MET A O 1
ATOM 1001 N N . ALA A 1 122 ? 33.088 -34.397 10.959 1.00 31.16 122 ALA A N 1
ATOM 1002 C CA . ALA A 1 122 ? 33.228 -35.769 11.421 1.00 31.16 122 ALA A CA 1
ATOM 1003 C C . ALA A 1 122 ? 32.245 -36.013 12.572 1.00 31.16 122 ALA A C 1
ATOM 1005 O O . ALA A 1 122 ? 32.524 -35.741 13.736 1.00 31.16 122 ALA A O 1
ATOM 1006 N N . GLU A 1 123 ? 31.075 -36.523 12.200 1.00 36.28 123 GLU A N 1
ATOM 1007 C CA . GLU A 1 123 ? 30.169 -37.282 13.057 1.00 36.28 123 GLU A CA 1
ATOM 1008 C C . GLU A 1 123 ? 30.896 -38.499 13.646 1.00 36.28 123 GLU A C 1
ATOM 1010 O O . GLU A 1 123 ? 31.510 -39.264 12.896 1.00 36.28 123 GLU A O 1
ATOM 1015 N N . LYS A 1 124 ? 30.797 -38.693 14.969 1.00 33.00 124 LYS A N 1
ATOM 1016 C CA . LYS A 1 124 ? 30.770 -39.986 15.688 1.00 33.00 124 LYS A CA 1
ATOM 1017 C C . LYS A 1 124 ? 30.482 -39.751 17.191 1.00 33.00 124 LYS A C 1
ATOM 1019 O O . LYS A 1 124 ? 30.585 -38.613 17.638 1.00 33.00 124 LYS A O 1
ATOM 1024 N N . PRO A 1 125 ? 30.024 -40.776 17.935 1.00 38.44 125 PRO A N 1
ATOM 1025 C CA . PRO A 1 125 ? 28.787 -40.709 18.709 1.00 38.44 125 PRO A CA 1
ATOM 1026 C C . PRO A 1 125 ? 28.994 -40.590 20.224 1.00 38.44 125 PRO A C 1
ATOM 1028 O O . PRO A 1 125 ? 30.085 -40.829 20.730 1.00 38.44 125 PRO A O 1
ATOM 1031 N N . GLU A 1 126 ? 27.885 -40.253 20.889 1.00 43.91 126 GLU A N 1
ATOM 1032 C CA . GLU A 1 126 ? 27.494 -40.539 22.278 1.00 43.91 126 GLU A CA 1
ATOM 1033 C C . GLU A 1 126 ? 28.573 -41.122 23.203 1.00 43.91 126 GLU A C 1
ATOM 1035 O O . GLU A 1 126 ? 28.891 -42.311 23.156 1.00 43.91 126 GLU A O 1
ATOM 1040 N N . GLU A 1 127 ? 29.034 -40.293 24.141 1.00 34.41 127 GLU A N 1
ATOM 1041 C CA . GLU A 1 127 ? 29.652 -40.755 25.379 1.00 34.41 127 GLU A CA 1
ATOM 1042 C C . GLU A 1 127 ? 29.053 -39.953 26.545 1.00 34.41 127 GLU A C 1
ATOM 1044 O O . GLU A 1 127 ? 29.142 -38.725 26.606 1.00 34.41 127 GLU A O 1
ATOM 1049 N N . GLU A 1 128 ? 28.354 -40.667 27.429 1.00 48.50 128 GLU A N 1
ATOM 1050 C CA . GLU A 1 128 ? 27.773 -40.160 28.669 1.00 48.50 128 GLU A CA 1
ATOM 1051 C C . GLU A 1 128 ? 28.866 -39.527 29.543 1.00 48.50 128 GLU A C 1
ATOM 1053 O O . GLU A 1 128 ? 29.753 -40.219 30.045 1.00 48.50 128 GLU A O 1
ATOM 1058 N N . VAL A 1 129 ? 28.783 -38.215 29.779 1.00 36.50 129 VAL A N 1
ATOM 1059 C CA . VAL A 1 129 ? 29.599 -37.536 30.791 1.00 36.50 129 VAL A CA 1
ATOM 1060 C C . VAL A 1 129 ? 28.688 -36.898 31.827 1.00 36.50 129 VAL A C 1
ATOM 1062 O O . VAL A 1 129 ? 27.776 -36.130 31.528 1.00 36.50 129 VAL A O 1
ATOM 1065 N N . GLN A 1 130 ? 28.963 -37.292 33.065 1.00 37.00 130 GLN A N 1
ATOM 1066 C CA . GLN A 1 130 ? 28.277 -36.922 34.287 1.00 37.00 130 GLN A CA 1
ATOM 1067 C C . GLN A 1 130 ? 28.232 -35.403 34.473 1.00 37.00 130 GLN A C 1
ATOM 1069 O O . GLN A 1 130 ? 29.229 -34.694 34.353 1.00 37.00 130 GLN A O 1
ATOM 1074 N N . GLN A 1 131 ? 27.026 -34.940 34.780 1.00 41.47 131 GLN A N 1
ATOM 1075 C CA . GLN A 1 131 ? 26.683 -33.587 35.184 1.00 41.47 131 GLN A CA 1
ATOM 1076 C C . GLN A 1 131 ? 27.315 -33.276 36.549 1.00 41.47 131 GLN A C 1
ATOM 1078 O O . GLN A 1 131 ? 26.916 -33.863 37.548 1.00 41.47 131 GLN A O 1
ATOM 1083 N N . ASP A 1 132 ? 28.223 -32.303 36.597 1.00 40.88 132 ASP A N 1
ATOM 1084 C CA . ASP A 1 132 ? 28.496 -31.521 37.807 1.00 40.88 132 ASP A CA 1
ATOM 1085 C C . ASP A 1 132 ? 28.180 -30.054 37.488 1.00 40.88 132 ASP A C 1
ATOM 1087 O O . ASP A 1 132 ? 29.016 -29.287 37.008 1.00 40.88 132 ASP A O 1
ATOM 1091 N N . VAL A 1 133 ? 26.918 -29.675 37.706 1.00 39.72 133 VAL A N 1
ATOM 1092 C CA . VAL A 1 133 ? 26.450 -28.286 37.651 1.00 39.72 133 VAL A CA 1
ATOM 1093 C C . VAL A 1 133 ? 26.183 -27.839 39.081 1.00 39.72 133 VAL A C 1
ATOM 1095 O O . VAL A 1 133 ? 25.137 -28.124 39.656 1.00 39.72 133 VAL A O 1
ATOM 1098 N N . VAL A 1 134 ? 27.138 -27.108 39.653 1.00 46.56 134 VAL A N 1
ATOM 1099 C CA . VAL A 1 134 ? 26.886 -26.248 40.812 1.00 46.56 134 VAL A CA 1
ATOM 1100 C C . VAL A 1 134 ? 26.341 -24.927 40.269 1.00 46.56 134 VAL A C 1
ATOM 1102 O O . VAL A 1 134 ? 27.095 -24.044 39.865 1.00 46.56 134 VAL A O 1
ATOM 1105 N N . GLY A 1 135 ? 25.014 -24.832 40.208 1.00 36.53 135 GLY A N 1
ATOM 1106 C CA . GLY A 1 135 ? 24.246 -23.609 39.961 1.00 36.53 135 GLY A CA 1
ATOM 1107 C C . GLY A 1 135 ? 23.329 -23.310 41.158 1.00 36.53 135 GLY A C 1
ATOM 1108 O O . GLY A 1 135 ? 23.030 -24.226 41.922 1.00 36.53 135 GLY A O 1
ATOM 1109 N N . PRO A 1 136 ? 22.933 -22.043 41.372 1.00 46.09 136 PRO A N 1
ATOM 1110 C CA . PRO A 1 136 ? 22.324 -21.585 42.619 1.00 46.09 136 PRO A CA 1
ATOM 1111 C C . PRO A 1 136 ? 20.895 -22.110 42.812 1.00 46.09 136 PRO A C 1
ATOM 1113 O O . PRO A 1 136 ? 20.138 -22.232 41.852 1.00 46.09 136 PRO A O 1
ATOM 1116 N N . ASP A 1 137 ? 20.558 -22.370 44.080 1.00 45.47 137 ASP A N 1
ATOM 1117 C CA . ASP A 1 137 ? 19.268 -22.831 44.609 1.00 45.47 137 ASP A CA 1
ATOM 1118 C C . ASP A 1 137 ? 18.053 -22.157 43.947 1.00 45.47 137 ASP A C 1
ATOM 1120 O O . ASP A 1 137 ? 17.571 -21.105 44.378 1.00 45.47 137 ASP A O 1
ATOM 1124 N N . HIS A 1 138 ? 17.485 -22.815 42.940 1.00 43.78 138 HIS A N 1
ATOM 1125 C CA . HIS A 1 138 ? 16.056 -22.723 42.688 1.00 43.78 138 HIS A CA 1
ATOM 1126 C C . HIS A 1 138 ? 15.393 -23.790 43.547 1.00 43.78 138 HIS A C 1
ATOM 1128 O O . HIS A 1 138 ? 15.398 -24.974 43.215 1.00 43.78 138 HIS A O 1
ATOM 1134 N N . VAL A 1 139 ? 14.857 -23.353 44.686 1.00 45.72 139 VAL A N 1
ATOM 1135 C CA . VAL A 1 139 ? 13.976 -24.156 45.532 1.00 45.72 139 VAL A CA 1
ATOM 1136 C C . VAL A 1 139 ? 12.757 -24.523 44.687 1.00 45.72 139 VAL A C 1
ATOM 1138 O O . VAL A 1 139 ? 11.816 -23.743 44.556 1.00 45.72 139 VAL A O 1
ATOM 1141 N N . LEU A 1 140 ? 12.804 -25.700 44.064 1.00 47.19 140 LEU A N 1
ATOM 1142 C CA . LEU A 1 140 ? 11.624 -26.359 43.528 1.00 47.19 140 LEU A CA 1
ATOM 1143 C C . LEU A 1 140 ? 10.678 -26.544 44.711 1.00 47.19 140 LEU A C 1
ATOM 1145 O O . LEU A 1 140 ? 11.022 -27.230 45.673 1.00 47.19 140 LEU A O 1
ATOM 1149 N N . ALA A 1 141 ? 9.525 -25.879 44.672 1.00 53.62 141 ALA A N 1
ATOM 1150 C CA . ALA A 1 141 ? 8.487 -26.075 45.668 1.00 53.62 141 ALA A CA 1
ATOM 1151 C C . ALA A 1 141 ? 8.180 -27.577 45.749 1.00 53.62 141 ALA A C 1
ATOM 1153 O O . ALA A 1 141 ? 7.760 -28.184 44.761 1.00 53.62 141 ALA A O 1
ATOM 1154 N N . GLU A 1 142 ? 8.458 -28.182 46.905 1.00 56.94 142 GLU A N 1
ATOM 1155 C CA . GLU A 1 142 ? 8.181 -29.591 47.156 1.00 56.94 142 GLU A CA 1
ATOM 1156 C C . GLU A 1 142 ? 6.699 -29.851 46.876 1.00 56.94 142 GLU A C 1
ATOM 1158 O O . GLU A 1 142 ? 5.815 -29.207 47.443 1.00 56.94 142 GLU A O 1
ATOM 1163 N N . ILE A 1 143 ? 6.431 -30.767 45.946 1.00 58.75 143 ILE A N 1
ATOM 1164 C CA . ILE A 1 143 ? 5.073 -31.167 45.583 1.00 58.75 143 ILE A CA 1
ATOM 1165 C C . ILE A 1 143 ? 4.413 -31.738 46.850 1.00 58.75 143 ILE A C 1
ATOM 1167 O O . ILE A 1 143 ? 4.947 -32.698 47.414 1.00 58.75 143 ILE A O 1
ATOM 1171 N N . PRO A 1 144 ? 3.271 -31.184 47.306 1.00 58.44 144 PRO A N 1
ATOM 1172 C CA . PRO A 1 144 ? 2.564 -31.690 48.476 1.00 58.44 144 PRO A CA 1
ATOM 1173 C C . PRO A 1 144 ? 2.281 -33.189 48.360 1.00 58.44 144 PRO A C 1
ATOM 1175 O O . PRO A 1 144 ? 1.791 -33.668 47.333 1.00 58.44 144 PRO A O 1
ATOM 1178 N N . VAL A 1 145 ? 2.584 -33.930 49.427 1.00 57.50 145 VAL A N 1
ATOM 1179 C CA . VAL A 1 145 ? 2.482 -35.399 49.484 1.00 57.50 145 VAL A CA 1
ATOM 1180 C C . VAL A 1 145 ? 1.041 -35.886 49.252 1.00 57.50 145 VAL A C 1
ATOM 1182 O O . VAL A 1 145 ? 0.840 -37.025 48.832 1.00 57.50 145 VAL A O 1
ATOM 1185 N N . GLU A 1 146 ? 0.032 -35.026 49.437 1.00 58.62 146 GLU A N 1
ATOM 1186 C CA . GLU A 1 146 ? -1.372 -35.360 49.171 1.00 58.62 146 GLU A CA 1
ATOM 1187 C C . GLU A 1 146 ? -1.690 -35.626 47.685 1.00 58.62 146 GLU A C 1
ATOM 1189 O O . GLU A 1 146 ? -2.631 -36.359 47.396 1.00 58.62 146 GLU A O 1
ATOM 1194 N N . ILE A 1 147 ? -0.883 -35.128 46.739 1.00 53.25 147 ILE A N 1
ATOM 1195 C CA . ILE A 1 147 ? -1.129 -35.287 45.288 1.00 53.25 147 ILE A CA 1
ATOM 1196 C C . ILE A 1 147 ? -0.886 -36.735 44.821 1.00 53.25 147 ILE A C 1
ATOM 1198 O O . ILE A 1 147 ? -1.408 -37.165 43.795 1.00 53.25 147 ILE A O 1
ATOM 1202 N N . PHE A 1 148 ? -0.157 -37.542 45.598 1.00 53.75 148 PHE A N 1
ATOM 1203 C CA . PHE A 1 148 ? 0.076 -38.958 45.287 1.00 53.75 148 PHE A CA 1
ATOM 1204 C C . PHE A 1 148 ? -1.139 -39.863 45.565 1.00 53.75 148 PHE A C 1
ATOM 1206 O O . PHE A 1 148 ? -1.077 -41.062 45.280 1.00 53.75 148 PHE A O 1
ATOM 1213 N N . ALA A 1 149 ? -2.234 -39.327 46.118 1.00 62.22 149 ALA A N 1
ATOM 1214 C CA . ALA A 1 149 ? -3.428 -40.102 46.451 1.00 62.22 149 ALA A CA 1
ATOM 1215 C C . ALA A 1 149 ? -4.357 -40.357 45.248 1.00 62.22 149 ALA A C 1
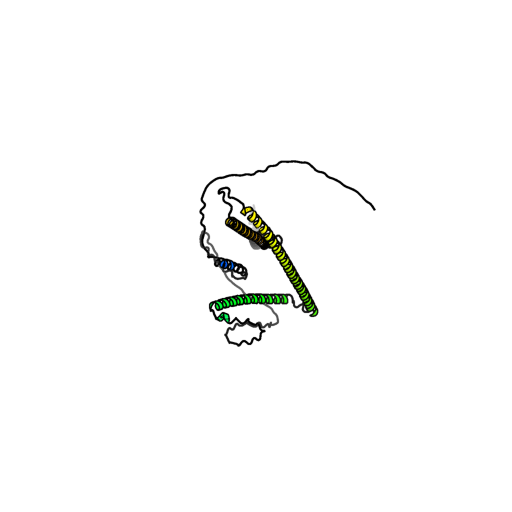ATOM 1217 O O . ALA A 1 149 ? -5.089 -41.350 45.260 1.00 62.22 149 ALA A O 1
ATOM 1218 N N . SER A 1 150 ? -4.309 -39.530 44.194 1.00 70.69 150 SER A N 1
ATOM 1219 C CA . SER A 1 150 ? -5.116 -39.723 42.986 1.00 70.69 150 SER A CA 1
ATOM 1220 C C . SER A 1 150 ? -4.275 -39.612 41.705 1.00 70.69 150 SER A C 1
ATOM 1222 O O . SER A 1 150 ? -3.479 -38.698 41.493 1.00 70.69 150 SER A O 1
ATOM 1224 N N . ARG A 1 151 ? -4.429 -40.600 40.816 1.00 76.75 151 ARG A N 1
ATOM 1225 C CA . ARG A 1 151 ? -3.707 -40.660 39.533 1.00 76.75 151 ARG A CA 1
ATOM 1226 C C . ARG A 1 151 ? -4.105 -39.514 38.597 1.00 76.75 151 ARG A C 1
ATOM 1228 O O . ARG A 1 151 ? -3.287 -39.088 37.787 1.00 76.75 151 ARG A O 1
ATOM 1235 N N . GLU A 1 152 ? -5.345 -39.043 38.695 1.00 78.00 152 GLU A N 1
ATOM 1236 C CA . GLU A 1 152 ? -5.880 -37.964 37.861 1.00 78.00 152 GLU A CA 1
ATOM 1237 C C . GLU A 1 152 ? -5.279 -36.602 38.222 1.00 78.00 152 GLU A C 1
ATOM 1239 O O . GLU A 1 152 ? -4.840 -35.891 37.320 1.00 78.00 152 GLU A O 1
ATOM 1244 N N . GLU A 1 153 ? -5.135 -36.271 39.510 1.00 78.81 153 GLU A N 1
ATOM 1245 C CA . GLU A 1 153 ? -4.507 -35.010 39.935 1.00 78.81 153 GLU A CA 1
ATOM 1246 C C . GLU A 1 153 ? -3.011 -34.972 39.592 1.00 78.81 153 GLU A C 1
ATOM 1248 O O . GLU A 1 153 ? -2.505 -33.937 39.157 1.00 78.81 153 GLU A O 1
ATOM 1253 N N . MET A 1 154 ? -2.306 -36.109 39.681 1.00 80.62 154 MET A N 1
ATOM 1254 C CA . MET A 1 154 ? -0.923 -36.208 39.194 1.00 80.62 154 MET A CA 1
ATOM 1255 C C . MET A 1 154 ? -0.815 -35.972 37.685 1.00 80.62 154 MET A C 1
ATOM 1257 O O . MET A 1 154 ? 0.097 -35.278 37.238 1.00 80.62 154 MET A O 1
ATOM 1261 N N . LEU A 1 155 ? -1.724 -36.545 36.890 1.00 82.00 155 LEU A N 1
ATOM 1262 C CA . LEU A 1 155 ? -1.721 -36.349 35.440 1.00 82.00 155 LEU A CA 1
ATOM 1263 C C . LEU A 1 155 ? -2.054 -34.901 35.065 1.00 82.00 155 LEU A C 1
ATOM 1265 O O . LEU A 1 155 ? -1.433 -34.369 34.146 1.00 82.00 155 LEU A O 1
ATOM 1269 N N . LYS A 1 156 ? -2.977 -34.250 35.785 1.00 87.38 156 LYS A N 1
ATOM 1270 C CA . LYS A 1 156 ? -3.299 -32.830 35.593 1.00 87.38 156 LYS A CA 1
ATOM 1271 C C . LYS A 1 156 ? -2.089 -31.944 35.900 1.00 87.38 156 LYS A C 1
ATOM 1273 O O . LYS A 1 156 ? -1.677 -31.164 35.048 1.00 87.38 156 LYS A O 1
ATOM 1278 N N . LYS A 1 157 ? -1.425 -32.168 37.037 1.00 86.38 157 LYS A N 1
ATOM 1279 C CA . LYS A 1 157 ? -0.237 -31.396 37.428 1.00 86.38 157 LYS A CA 1
ATOM 1280 C C . LYS A 1 157 ? 0.971 -31.633 36.518 1.00 86.38 157 LYS A C 1
ATOM 1282 O O . LYS A 1 157 ? 1.743 -30.717 36.265 1.00 86.38 157 LYS A O 1
ATOM 1287 N N . LEU A 1 158 ? 1.127 -32.844 35.979 1.00 84.31 158 LEU A N 1
ATOM 1288 C CA . LEU A 1 158 ? 2.156 -33.136 34.980 1.00 84.31 158 LEU A CA 1
ATOM 1289 C C . LEU A 1 158 ? 1.896 -32.393 33.661 1.00 84.31 158 LEU A C 1
ATOM 1291 O O . LEU A 1 158 ? 2.840 -31.885 33.063 1.00 84.31 158 LEU A O 1
ATOM 1295 N N . LYS A 1 159 ? 0.635 -32.289 33.219 1.00 88.69 159 LYS A N 1
ATOM 1296 C CA . LYS A 1 159 ? 0.273 -31.478 32.045 1.00 88.69 159 LYS A CA 1
ATOM 1297 C C . LYS A 1 159 ? 0.552 -29.990 32.277 1.00 88.69 159 LYS A C 1
ATOM 1299 O O . LYS A 1 159 ? 1.158 -29.366 31.412 1.00 88.69 159 LYS A O 1
ATOM 1304 N N . GLU A 1 160 ? 0.181 -29.456 33.441 1.00 91.19 160 GLU A N 1
ATOM 1305 C CA . GLU A 1 160 ? 0.459 -28.064 33.831 1.00 91.19 160 GLU A CA 1
ATOM 1306 C C . GLU A 1 160 ? 1.969 -27.767 33.835 1.00 91.19 160 GLU A C 1
ATOM 1308 O O . GLU A 1 160 ? 2.412 -26.816 33.197 1.00 91.19 160 GLU A O 1
ATOM 1313 N N . LEU A 1 161 ? 2.782 -28.629 34.457 1.00 89.31 161 LEU A N 1
ATOM 1314 C CA . LEU A 1 161 ? 4.241 -28.463 34.495 1.00 89.31 161 LEU A CA 1
ATOM 1315 C C . LEU A 1 161 ? 4.896 -28.579 33.110 1.00 89.31 161 LEU A C 1
ATOM 1317 O O . LEU A 1 161 ? 5.884 -27.900 32.833 1.00 89.31 161 LEU A O 1
ATOM 1321 N N . LEU A 1 162 ? 4.368 -29.432 32.226 1.00 88.12 162 LEU A N 1
ATOM 1322 C CA . LEU A 1 162 ? 4.844 -29.515 30.843 1.00 88.12 162 LEU A CA 1
ATOM 1323 C C . LEU A 1 162 ? 4.483 -28.256 30.044 1.00 88.12 162 LEU A C 1
ATOM 1325 O O . LEU A 1 162 ? 5.320 -27.779 29.277 1.00 88.12 162 LEU A O 1
ATOM 1329 N N . ALA A 1 163 ? 3.289 -27.691 30.242 1.00 88.88 163 ALA A N 1
ATOM 1330 C CA . ALA A 1 163 ? 2.895 -26.423 29.627 1.00 88.88 163 ALA A CA 1
ATOM 1331 C C . ALA A 1 163 ? 3.784 -25.266 30.116 1.00 88.88 163 ALA A C 1
ATOM 1333 O O . ALA A 1 163 ? 4.350 -24.533 29.302 1.00 88.88 163 ALA A O 1
ATOM 1334 N N . GLU A 1 164 ? 4.018 -25.175 31.428 1.00 92.31 164 GLU A N 1
ATOM 1335 C CA . GLU A 1 164 ? 4.918 -24.187 32.030 1.00 92.31 164 GLU A CA 1
ATOM 1336 C C . GLU A 1 164 ? 6.357 -24.340 31.509 1.00 92.31 164 GLU A C 1
ATOM 1338 O O . GLU A 1 164 ? 7.016 -23.358 31.162 1.00 92.31 164 GLU A O 1
ATOM 1343 N N . GLN A 1 165 ? 6.844 -25.575 31.353 1.00 91.06 165 GLN A N 1
ATOM 1344 C CA . GLN A 1 165 ? 8.159 -25.835 30.767 1.00 91.06 165 GLN A CA 1
ATOM 1345 C C . GLN A 1 165 ? 8.253 -25.348 29.312 1.00 91.06 165 GLN A C 1
ATOM 1347 O O . GLN A 1 165 ? 9.289 -24.803 28.912 1.00 91.06 165 GLN A O 1
ATOM 1352 N N . VAL A 1 166 ? 7.206 -25.542 28.506 1.00 91.00 166 VAL A N 1
ATOM 1353 C CA . VAL A 1 166 ? 7.161 -25.053 27.119 1.00 91.00 166 VAL A CA 1
ATOM 1354 C C . VAL A 1 166 ? 7.177 -23.526 27.089 1.00 91.00 166 VAL A C 1
ATOM 1356 O O . VAL A 1 166 ? 7.961 -22.947 26.332 1.00 91.00 166 VAL A O 1
ATOM 1359 N N . GLU A 1 167 ? 6.393 -22.865 27.942 1.00 90.62 167 GLU A N 1
ATOM 1360 C CA . GLU A 1 167 ? 6.411 -21.406 28.058 1.00 90.62 167 GLU A CA 1
ATOM 1361 C C . GLU A 1 167 ? 7.774 -20.864 28.481 1.00 90.62 167 GLU A C 1
ATOM 1363 O O . GLU A 1 167 ? 8.283 -19.920 27.875 1.00 90.62 167 GLU A O 1
ATOM 1368 N N . LEU A 1 168 ? 8.391 -21.464 29.500 1.00 91.06 168 LEU A N 1
ATOM 1369 C CA . LEU A 1 168 ? 9.705 -21.051 29.979 1.00 91.06 168 LEU A CA 1
ATOM 1370 C C . LEU A 1 168 ? 10.766 -21.226 28.894 1.00 91.06 168 LEU A C 1
ATOM 1372 O O . LEU A 1 168 ? 11.600 -20.343 28.716 1.00 91.06 168 LEU A O 1
ATOM 1376 N N . ARG A 1 169 ? 10.708 -22.304 28.103 1.00 89.12 169 ARG A N 1
ATOM 1377 C CA . ARG A 1 169 ? 11.602 -22.482 26.948 1.00 89.12 169 ARG A CA 1
ATOM 1378 C C . ARG A 1 169 ? 11.378 -21.423 25.870 1.00 89.12 169 ARG A C 1
ATOM 1380 O O . ARG A 1 169 ? 12.359 -20.937 25.314 1.00 89.12 169 ARG A O 1
ATOM 1387 N N . ARG A 1 170 ? 10.128 -21.042 25.579 1.00 90.44 170 ARG A N 1
ATOM 1388 C CA . ARG A 1 170 ? 9.815 -19.951 24.635 1.00 90.44 170 ARG A CA 1
ATOM 1389 C C . ARG A 1 170 ? 10.358 -18.611 25.138 1.00 90.44 170 ARG A C 1
ATOM 1391 O O . ARG A 1 170 ? 11.068 -17.933 24.399 1.00 90.44 170 ARG A O 1
ATOM 1398 N N . LYS A 1 171 ? 10.104 -18.273 26.409 1.00 92.69 171 LYS A N 1
ATOM 1399 C CA . LYS A 1 171 ? 10.620 -17.060 27.070 1.00 92.69 171 LYS A CA 1
ATOM 1400 C C . LYS A 1 171 ? 12.150 -17.031 27.058 1.00 92.69 171 LYS A C 1
ATOM 1402 O O . LYS A 1 171 ? 12.734 -16.008 26.717 1.00 92.69 171 LYS A O 1
ATOM 1407 N N . ASN A 1 172 ? 12.797 -18.158 27.352 1.00 91.38 172 ASN A N 1
ATOM 1408 C CA . ASN A 1 172 ? 14.254 -18.248 27.365 1.00 91.38 172 ASN A CA 1
ATOM 1409 C C . ASN A 1 172 ? 14.855 -18.076 25.958 1.00 91.38 172 ASN A C 1
ATOM 1411 O O . ASN A 1 172 ? 15.742 -17.251 25.783 1.00 91.38 172 ASN A O 1
ATOM 1415 N N . LYS A 1 173 ? 14.293 -18.727 24.926 1.00 91.94 173 LYS A N 1
ATOM 1416 C CA . LYS A 1 173 ? 14.703 -18.512 23.522 1.00 91.94 173 LYS A CA 1
ATOM 1417 C C . LYS A 1 173 ? 14.555 -17.053 23.080 1.00 91.94 173 LYS A C 1
ATOM 1419 O O . LYS A 1 173 ? 15.403 -16.532 22.358 1.00 91.94 173 LYS A O 1
ATOM 1424 N N . LEU A 1 174 ? 13.482 -16.387 23.506 1.00 90.50 174 LEU A N 1
ATOM 1425 C CA . LEU A 1 174 ? 13.246 -14.981 23.182 1.00 90.50 174 LEU A CA 1
ATOM 1426 C C . LEU A 1 174 ? 14.271 -14.068 23.864 1.00 90.50 174 LEU A C 1
ATOM 1428 O O . LEU A 1 174 ? 14.814 -13.174 23.218 1.00 90.50 174 LEU A O 1
ATOM 1432 N N . LEU A 1 175 ? 14.588 -14.330 25.135 1.00 90.38 175 LEU A N 1
ATOM 1433 C CA . LEU A 1 175 ? 15.634 -13.619 25.871 1.00 90.38 175 LEU A CA 1
ATOM 1434 C C . LEU A 1 175 ? 17.026 -13.861 25.274 1.00 90.38 175 LEU A C 1
ATOM 1436 O O . LEU A 1 175 ? 17.781 -12.907 25.115 1.00 90.38 175 LEU A O 1
ATOM 1440 N N . GLU A 1 176 ? 17.354 -15.094 24.888 1.00 85.88 176 GLU A N 1
ATOM 1441 C CA . GLU A 1 176 ? 18.597 -15.429 24.182 1.00 85.88 176 GLU A CA 1
ATOM 1442 C C . GLU A 1 176 ? 18.711 -14.653 22.864 1.00 85.88 176 GLU A C 1
ATOM 1444 O O . GLU A 1 176 ? 19.720 -13.988 22.624 1.00 85.88 176 GLU A O 1
ATOM 1449 N N . SER A 1 177 ? 17.654 -14.655 22.044 1.00 87.00 177 SER A N 1
ATOM 1450 C CA . SER A 1 177 ? 17.591 -13.866 20.807 1.00 87.00 177 SER A CA 1
ATOM 1451 C C . SER A 1 177 ? 17.776 -12.369 21.081 1.00 87.00 177 SER A C 1
ATOM 1453 O O . SER A 1 177 ? 18.575 -11.699 20.418 1.00 87.00 177 SER A O 1
ATOM 1455 N N . TRP A 1 178 ? 17.124 -11.837 22.118 1.00 88.00 178 TRP A N 1
ATOM 1456 C CA . TRP A 1 178 ? 17.292 -10.450 22.555 1.00 88.00 178 TRP A CA 1
ATOM 1457 C C . TRP A 1 178 ? 18.728 -10.129 22.967 1.00 88.00 178 TRP A C 1
ATOM 1459 O O . TRP A 1 178 ? 19.265 -9.104 22.547 1.00 88.00 178 TRP A O 1
ATOM 1469 N N . ILE A 1 179 ? 19.369 -11.006 23.740 1.00 86.38 179 ILE A N 1
ATOM 1470 C CA . ILE A 1 179 ? 20.761 -10.847 24.169 1.00 86.38 179 ILE A CA 1
ATOM 1471 C C . ILE A 1 179 ? 21.689 -10.859 22.954 1.00 86.38 179 ILE A C 1
ATOM 1473 O O . ILE A 1 179 ? 22.525 -9.967 22.834 1.00 86.38 179 ILE A O 1
ATOM 1477 N N . ILE A 1 180 ? 21.524 -11.802 22.021 1.00 85.62 180 ILE A N 1
ATOM 1478 C CA . ILE A 1 180 ? 22.332 -11.874 20.793 1.00 85.62 180 ILE A CA 1
ATOM 1479 C C . ILE A 1 180 ? 22.168 -10.591 19.973 1.00 85.62 180 ILE A C 1
ATOM 1481 O O . ILE A 1 180 ? 23.155 -10.004 19.527 1.00 85.62 180 ILE A O 1
ATOM 1485 N N . THR A 1 181 ? 20.934 -10.116 19.812 1.00 86.19 181 THR A N 1
ATOM 1486 C CA . THR A 1 181 ? 20.632 -8.899 19.048 1.00 86.19 181 THR A CA 1
ATOM 1487 C C . THR A 1 181 ? 21.208 -7.655 19.726 1.00 86.19 181 THR A C 1
ATOM 1489 O O . THR A 1 181 ? 21.767 -6.782 19.063 1.00 86.19 181 THR A O 1
ATOM 1492 N N . TYR A 1 182 ? 21.118 -7.572 21.055 1.00 84.81 182 TYR A N 1
ATOM 1493 C CA . TYR A 1 182 ? 21.693 -6.486 21.843 1.00 84.81 182 TYR A CA 1
ATOM 1494 C C . TYR A 1 182 ? 23.224 -6.489 21.782 1.00 84.81 182 TYR A C 1
ATOM 1496 O O . TYR A 1 182 ? 23.823 -5.439 21.560 1.00 84.81 182 TYR A O 1
ATOM 1504 N N . MET A 1 183 ? 23.855 -7.659 21.908 1.00 78.94 183 MET A N 1
ATOM 1505 C CA . MET A 1 183 ? 25.306 -7.829 21.796 1.00 78.94 183 MET A CA 1
ATOM 1506 C C . MET A 1 183 ? 25.809 -7.491 20.389 1.00 78.94 183 MET A C 1
ATOM 1508 O O . MET A 1 183 ? 26.816 -6.799 20.261 1.00 78.94 183 MET A O 1
ATOM 1512 N N . ARG A 1 184 ? 25.079 -7.886 19.336 1.00 81.19 184 ARG A N 1
ATOM 1513 C CA . ARG A 1 184 ? 25.382 -7.516 17.944 1.00 81.19 184 ARG A CA 1
ATOM 1514 C C . ARG A 1 184 ? 25.265 -6.008 17.724 1.00 81.19 184 ARG A C 1
ATOM 1516 O O . ARG A 1 184 ? 26.190 -5.405 17.197 1.00 81.19 184 ARG A O 1
ATOM 1523 N N . LYS A 1 185 ? 24.192 -5.376 18.219 1.00 80.94 185 LYS A N 1
ATOM 1524 C CA . LYS A 1 185 ? 24.035 -3.909 18.193 1.00 80.94 185 LYS A CA 1
ATOM 1525 C C . LYS A 1 185 ? 25.113 -3.189 19.006 1.00 80.94 185 LYS A C 1
ATOM 1527 O O . LYS A 1 185 ? 25.507 -2.087 18.640 1.00 80.94 185 LYS A O 1
ATOM 1532 N N . MET A 1 186 ? 25.573 -3.771 20.114 1.00 73.75 186 MET A N 1
ATOM 1533 C CA . MET A 1 186 ? 26.717 -3.265 20.876 1.00 73.75 186 MET A CA 1
ATOM 1534 C C . MET A 1 186 ? 28.005 -3.371 20.056 1.00 73.75 186 MET A C 1
ATOM 1536 O O . MET A 1 186 ? 28.715 -2.381 19.955 1.00 73.75 186 MET A O 1
ATOM 1540 N N . GLN A 1 187 ? 28.278 -4.509 19.413 1.00 69.38 187 GLN A N 1
ATOM 1541 C CA . GLN A 1 187 ? 29.452 -4.688 18.551 1.00 69.38 187 GLN A CA 1
ATOM 1542 C C . GLN A 1 187 ? 29.438 -3.770 17.320 1.00 69.38 187 GLN A C 1
ATOM 1544 O O . GLN A 1 187 ? 30.464 -3.181 17.011 1.00 69.38 187 GLN A O 1
ATOM 1549 N N . GLU A 1 188 ? 28.293 -3.564 16.666 1.00 68.56 188 GLU A N 1
ATOM 1550 C CA . GLU A 1 188 ? 28.158 -2.618 15.543 1.00 68.56 188 GLU A CA 1
ATOM 1551 C C . GLU A 1 188 ? 28.342 -1.156 15.972 1.00 68.56 188 GLU A C 1
ATOM 1553 O O . GLU A 1 188 ? 28.911 -0.352 15.236 1.00 68.56 188 GLU A O 1
ATOM 1558 N N . LYS A 1 189 ? 27.883 -0.796 17.178 1.00 65.12 189 LYS A N 1
ATOM 1559 C CA . LYS A 1 189 ? 28.118 0.535 17.764 1.00 65.12 189 LYS A CA 1
ATOM 1560 C C . LYS A 1 189 ? 29.556 0.714 18.252 1.00 65.12 189 LYS A C 1
ATOM 1562 O O . LYS A 1 189 ? 30.017 1.848 18.363 1.00 65.12 189 LYS A O 1
ATOM 1567 N N . VAL A 1 190 ? 30.264 -0.379 18.527 1.00 56.09 190 VAL A N 1
ATOM 1568 C CA . VAL A 1 190 ? 31.699 -0.416 18.825 1.00 56.09 190 VAL A CA 1
ATOM 1569 C C . VAL A 1 190 ? 32.453 -0.581 17.501 1.00 56.09 190 VAL A C 1
ATOM 1571 O O . VAL A 1 190 ? 33.083 -1.595 17.221 1.00 56.09 190 VAL A O 1
ATOM 1574 N N . SER A 1 191 ? 32.397 0.449 16.654 1.00 47.31 191 SER A N 1
ATOM 1575 C CA . SER A 1 191 ? 33.369 0.586 15.566 1.00 47.31 191 SER A CA 1
ATOM 1576 C C . SER A 1 191 ? 34.777 0.682 16.183 1.00 47.31 191 SER A C 1
ATOM 1578 O O . SER A 1 191 ? 34.942 1.386 17.185 1.00 47.31 191 SER A O 1
ATOM 1580 N N . PRO A 1 192 ? 35.812 0.013 15.638 1.00 54.88 192 PRO A N 1
ATOM 1581 C CA . PRO A 1 192 ? 37.140 -0.071 16.261 1.00 54.88 192 PRO A CA 1
ATOM 1582 C C . PRO A 1 192 ? 37.849 1.285 16.456 1.00 54.88 192 PRO A C 1
ATOM 1584 O O . PRO A 1 192 ? 38.860 1.345 17.154 1.00 54.88 192 PRO A O 1
ATOM 1587 N N . ALA A 1 193 ? 37.307 2.380 15.910 1.00 48.22 193 ALA A N 1
ATOM 1588 C CA . ALA A 1 193 ? 37.779 3.747 16.138 1.00 48.22 193 ALA A CA 1
ATOM 1589 C C . ALA A 1 193 ? 37.374 4.350 17.505 1.00 48.22 193 ALA A C 1
ATOM 1591 O O . ALA A 1 193 ? 37.994 5.316 17.943 1.00 48.22 193 ALA A O 1
ATOM 1592 N N . ASP A 1 194 ? 36.389 3.777 18.209 1.00 48.00 194 ASP A N 1
ATOM 1593 C CA . ASP A 1 194 ? 35.835 4.322 19.464 1.00 48.00 194 ASP A CA 1
ATOM 1594 C C . ASP A 1 194 ? 36.487 3.741 20.740 1.00 48.00 194 ASP A C 1
ATOM 1596 O O . ASP A 1 194 ? 35.972 3.898 21.850 1.00 48.00 194 ASP A O 1
ATOM 1600 N N . THR A 1 195 ? 37.665 3.119 20.626 1.00 51.84 195 THR A N 1
ATOM 1601 C CA . THR A 1 195 ? 38.458 2.575 21.753 1.00 51.84 195 THR A CA 1
ATOM 1602 C C . THR A 1 195 ? 39.106 3.645 22.653 1.00 51.84 195 THR A C 1
ATOM 1604 O O . THR A 1 195 ? 40.000 3.340 23.440 1.00 51.84 195 THR A O 1
ATOM 1607 N N . ILE A 1 196 ? 38.640 4.898 22.590 1.00 51.75 196 ILE A N 1
ATOM 1608 C CA . ILE A 1 196 ? 39.077 6.008 23.455 1.00 51.75 196 ILE A CA 1
ATOM 1609 C C . ILE A 1 196 ? 37.871 6.774 24.033 1.00 51.75 196 ILE A C 1
ATOM 1611 O O . ILE A 1 196 ? 37.897 7.994 24.174 1.00 51.75 196 ILE A O 1
ATOM 1615 N N . LYS A 1 197 ? 36.779 6.088 24.385 1.00 58.50 197 LYS A N 1
ATOM 1616 C CA . LYS A 1 197 ? 35.893 6.618 25.435 1.00 58.50 197 LYS A CA 1
ATOM 1617 C C . LYS A 1 197 ? 36.498 6.179 26.755 1.00 58.50 197 LYS A C 1
ATOM 1619 O O . LYS A 1 197 ? 36.562 4.982 27.029 1.00 58.50 197 LYS A O 1
ATOM 1624 N N . GLU A 1 198 ? 37.017 7.133 27.527 1.00 64.38 198 GLU A N 1
ATOM 1625 C CA . GLU A 1 198 ? 37.592 6.828 28.835 1.00 64.38 198 GLU A CA 1
ATOM 1626 C C . GLU A 1 198 ? 36.599 5.996 29.664 1.00 64.38 198 GLU A C 1
ATOM 1628 O O . GLU A 1 198 ? 35.390 6.247 29.599 1.00 64.38 198 GLU A O 1
ATOM 1633 N N . PRO A 1 199 ? 37.074 5.022 30.459 1.00 70.19 199 PRO A N 1
ATOM 1634 C CA . PRO A 1 199 ? 36.210 4.203 31.312 1.00 70.19 199 PRO A CA 1
ATOM 1635 C C . PRO A 1 199 ? 35.291 5.061 32.197 1.00 70.19 199 PRO A C 1
ATOM 1637 O O . PRO A 1 199 ? 34.155 4.676 32.466 1.00 70.19 199 PRO A O 1
ATOM 1640 N N . GLU A 1 200 ? 35.731 6.269 32.552 1.00 76.12 200 GLU A N 1
ATOM 1641 C CA . GLU A 1 200 ? 34.947 7.264 33.282 1.00 76.12 200 GLU A CA 1
ATOM 1642 C C . GLU A 1 200 ? 33.738 7.798 32.495 1.00 76.12 200 GLU A C 1
ATOM 1644 O O . GLU A 1 200 ? 32.680 8.018 33.078 1.00 76.12 200 GLU A O 1
ATOM 1649 N N . GLN A 1 201 ? 33.838 7.978 31.175 1.00 77.38 201 GLN A N 1
ATOM 1650 C CA . GLN A 1 201 ? 32.723 8.432 30.328 1.00 77.38 201 GLN A CA 1
ATOM 1651 C C . GLN A 1 201 ? 31.674 7.331 30.141 1.00 77.38 201 GLN A C 1
ATOM 1653 O O . GLN A 1 201 ? 30.469 7.599 30.143 1.00 77.38 201 GLN A O 1
ATOM 1658 N N . MET A 1 202 ? 32.123 6.079 30.034 1.00 75.44 202 MET A N 1
ATOM 1659 C CA . MET A 1 202 ? 31.237 4.913 30.017 1.00 75.44 202 MET A CA 1
ATOM 1660 C C . MET A 1 202 ? 30.529 4.744 31.365 1.00 75.44 202 MET A C 1
ATOM 1662 O O . MET A 1 202 ? 29.319 4.524 31.402 1.00 75.44 202 MET A O 1
ATOM 1666 N N . GLU A 1 203 ? 31.247 4.934 32.474 1.00 85.31 203 GLU A N 1
ATOM 1667 C CA . GLU A 1 203 ? 30.668 4.913 33.817 1.00 85.31 203 GLU A CA 1
ATOM 1668 C C . GLU A 1 203 ? 29.681 6.071 34.041 1.00 85.31 203 GLU A C 1
ATOM 1670 O O . GLU A 1 203 ? 28.615 5.868 34.622 1.00 85.31 203 GLU A O 1
ATOM 1675 N N . GLN A 1 204 ? 29.978 7.276 33.547 1.00 87.94 204 GLN A N 1
ATOM 1676 C CA . GLN A 1 204 ? 29.056 8.416 33.593 1.00 87.94 204 GLN A CA 1
ATOM 1677 C C . GLN A 1 204 ? 27.782 8.145 32.794 1.00 87.94 204 GLN A C 1
ATOM 1679 O O . GLN A 1 204 ? 26.685 8.364 33.308 1.00 87.94 204 GLN A O 1
ATOM 1684 N N . THR A 1 205 ? 27.918 7.604 31.582 1.00 85.94 205 THR A N 1
ATOM 1685 C CA . THR A 1 205 ? 26.775 7.208 30.749 1.00 85.94 205 THR A CA 1
ATOM 1686 C C . THR A 1 205 ? 25.938 6.154 31.470 1.00 85.94 205 THR A C 1
ATOM 1688 O O . THR A 1 205 ? 24.722 6.296 31.575 1.00 85.94 205 THR A O 1
ATOM 1691 N N . TYR A 1 206 ? 26.581 5.147 32.067 1.00 88.00 206 TYR A N 1
ATOM 1692 C CA . TYR A 1 206 ? 25.906 4.113 32.844 1.00 88.00 206 TYR A CA 1
ATOM 1693 C C . TYR A 1 206 ? 25.163 4.688 34.061 1.00 88.00 206 TYR A C 1
ATOM 1695 O O . TYR A 1 206 ? 23.974 4.424 34.249 1.00 88.00 206 TYR A O 1
ATOM 1703 N N . ARG A 1 207 ? 25.806 5.553 34.852 1.00 92.56 207 ARG A N 1
ATOM 1704 C CA . ARG A 1 207 ? 25.170 6.243 35.987 1.00 92.56 207 ARG A CA 1
ATOM 1705 C C . ARG A 1 207 ? 23.977 7.090 35.544 1.00 92.56 207 ARG A C 1
ATOM 1707 O O . ARG A 1 207 ? 22.955 7.089 36.226 1.00 92.56 207 ARG A O 1
ATOM 1714 N N . GLN A 1 208 ? 24.074 7.768 34.403 1.00 93.50 208 GLN A N 1
ATOM 1715 C CA . GLN A 1 208 ? 22.980 8.558 33.841 1.00 93.50 208 GLN A CA 1
ATOM 1716 C C . GLN A 1 208 ? 21.822 7.670 33.357 1.00 93.50 208 GLN A C 1
ATOM 1718 O O . GLN A 1 208 ? 20.658 7.982 33.614 1.00 93.50 208 GLN A O 1
ATOM 1723 N N . THR A 1 209 ? 22.114 6.521 32.740 1.00 92.00 209 THR A N 1
ATOM 1724 C CA . THR A 1 209 ? 21.084 5.533 32.372 1.00 92.00 209 THR A CA 1
ATOM 1725 C C . THR A 1 209 ? 20.411 4.906 33.593 1.00 92.00 209 THR A C 1
ATOM 1727 O O . THR A 1 209 ? 19.193 4.781 33.623 1.00 92.00 209 THR A O 1
ATOM 1730 N N . LEU A 1 210 ? 21.160 4.592 34.654 1.00 94.62 210 LEU A N 1
ATOM 1731 C CA . LEU A 1 210 ? 20.579 4.103 35.906 1.00 94.62 210 LEU A CA 1
ATOM 1732 C C . LEU A 1 210 ? 19.722 5.166 36.593 1.00 94.62 210 LEU A C 1
ATOM 1734 O O . LEU A 1 210 ? 18.677 4.848 37.154 1.00 94.62 210 LEU A O 1
ATOM 1738 N N . TYR A 1 211 ? 20.151 6.428 36.548 1.00 95.56 211 TYR A N 1
ATOM 1739 C CA . TYR A 1 211 ? 19.392 7.538 37.110 1.00 95.56 211 TYR A CA 1
ATOM 1740 C C . TYR A 1 211 ? 18.064 7.745 36.373 1.00 95.56 211 TYR A C 1
ATOM 1742 O O . TYR A 1 211 ? 17.022 7.831 37.015 1.00 95.56 211 TYR A O 1
ATOM 1750 N N . THR A 1 212 ? 18.086 7.755 35.040 1.00 93.81 212 THR A N 1
ATOM 1751 C CA . THR A 1 212 ? 16.866 7.866 34.218 1.00 93.81 212 THR A CA 1
ATOM 1752 C C . THR A 1 212 ? 15.947 6.657 34.386 1.00 93.81 212 THR A C 1
ATOM 1754 O O . THR A 1 212 ? 14.740 6.823 34.526 1.00 93.81 212 THR A O 1
ATOM 1757 N N . TYR A 1 213 ? 16.502 5.445 34.469 1.00 94.06 213 TYR A N 1
ATOM 1758 C CA . TYR A 1 213 ? 15.729 4.242 34.778 1.00 94.06 213 TYR A CA 1
ATOM 1759 C C . TYR A 1 213 ? 15.063 4.323 36.156 1.00 94.06 213 TYR A C 1
ATOM 1761 O O . TYR A 1 213 ? 13.884 4.005 36.296 1.00 94.06 213 TYR A O 1
ATOM 1769 N N . LYS A 1 214 ? 15.789 4.804 37.173 1.00 96.50 214 LYS A N 1
ATOM 1770 C CA . LYS A 1 214 ? 15.226 5.026 38.507 1.00 96.50 214 LYS A CA 1
ATOM 1771 C C . LYS A 1 214 ? 14.089 6.049 38.475 1.00 96.50 214 LYS A C 1
ATOM 1773 O O . LYS A 1 214 ? 13.047 5.776 39.051 1.00 96.50 214 LYS A O 1
ATOM 1778 N N . GLN A 1 215 ? 14.265 7.175 37.783 1.00 95.12 215 GLN A N 1
ATOM 1779 C CA . GLN A 1 215 ? 13.193 8.162 37.605 1.00 95.12 215 GLN A CA 1
ATOM 1780 C C . GLN A 1 215 ? 11.956 7.538 36.954 1.00 95.12 215 GLN A C 1
ATOM 1782 O O . GLN A 1 215 ? 10.850 7.742 37.432 1.00 95.12 215 GLN A O 1
ATOM 1787 N N . TYR A 1 216 ? 12.142 6.716 35.919 1.00 94.06 216 TYR A N 1
ATOM 1788 C CA . TYR A 1 216 ? 11.035 6.018 35.270 1.00 94.06 216 TYR A CA 1
ATOM 1789 C C . TYR A 1 216 ? 10.316 5.047 36.219 1.00 94.06 216 TYR A C 1
ATOM 1791 O O . TYR A 1 216 ? 9.088 4.994 36.234 1.00 94.06 216 TYR A O 1
ATOM 1799 N N . LEU A 1 217 ? 11.059 4.296 37.040 1.00 96.00 217 LEU A N 1
ATOM 1800 C CA . LEU A 1 217 ? 10.465 3.434 38.064 1.00 96.00 217 LEU A CA 1
ATOM 1801 C C . LEU A 1 217 ? 9.694 4.238 39.113 1.00 96.00 217 LEU A C 1
ATOM 1803 O O . LEU A 1 217 ? 8.563 3.876 39.441 1.00 96.00 217 LEU A O 1
ATOM 1807 N N . ASP A 1 218 ? 10.279 5.324 39.614 1.00 96.12 218 ASP A N 1
ATOM 1808 C CA . ASP A 1 218 ? 9.639 6.212 40.584 1.00 96.12 218 ASP A CA 1
ATOM 1809 C C . ASP A 1 218 ? 8.336 6.793 39.984 1.00 96.12 218 ASP A C 1
ATOM 1811 O O . ASP A 1 218 ? 7.278 6.688 40.602 1.00 96.12 218 ASP A O 1
ATOM 1815 N N . ASP A 1 219 ? 8.350 7.248 38.727 1.00 95.44 219 ASP A N 1
ATOM 1816 C CA . ASP A 1 219 ? 7.161 7.740 38.013 1.00 95.44 219 ASP A CA 1
ATOM 1817 C C . ASP A 1 219 ? 6.080 6.659 37.841 1.00 95.44 219 ASP A C 1
ATOM 1819 O O . ASP A 1 219 ? 4.886 6.914 38.035 1.00 95.44 219 ASP A O 1
ATOM 1823 N N . VAL A 1 220 ? 6.470 5.435 37.467 1.00 95.25 220 VAL A N 1
ATOM 1824 C CA . VAL A 1 220 ? 5.543 4.304 37.305 1.00 95.25 220 VAL A CA 1
ATOM 1825 C C . VAL A 1 220 ? 4.919 3.925 38.644 1.00 95.25 220 VAL A C 1
ATOM 1827 O O . VAL A 1 220 ? 3.711 3.693 38.710 1.00 95.25 220 VAL A O 1
ATOM 1830 N N . THR A 1 221 ? 5.711 3.868 39.715 1.00 95.81 221 THR A N 1
ATOM 1831 C CA . THR A 1 221 ? 5.194 3.561 41.054 1.00 95.81 221 THR A CA 1
ATOM 1832 C C . THR A 1 221 ? 4.258 4.656 41.554 1.00 95.81 221 THR A C 1
ATOM 1834 O O . THR A 1 221 ? 3.171 4.338 42.031 1.00 95.81 221 THR A O 1
ATOM 1837 N N . GLU A 1 222 ? 4.592 5.932 41.354 1.00 96.38 222 GLU A N 1
ATOM 1838 C CA . GLU A 1 222 ? 3.724 7.052 41.721 1.00 96.38 222 GLU A CA 1
ATOM 1839 C C . GLU A 1 222 ? 2.406 7.032 40.928 1.00 96.38 222 GLU A C 1
ATOM 1841 O O . GLU A 1 222 ? 1.334 7.250 41.493 1.00 96.38 222 GLU A O 1
ATOM 1846 N N . ARG A 1 223 ? 2.443 6.721 39.624 1.00 94.19 223 ARG A N 1
ATOM 1847 C CA . ARG A 1 223 ? 1.226 6.532 38.811 1.00 94.19 223 ARG A CA 1
ATOM 1848 C C . ARG A 1 223 ? 0.380 5.367 39.312 1.00 94.19 223 ARG A C 1
ATOM 1850 O O . ARG A 1 223 ? -0.827 5.532 39.435 1.00 94.19 223 ARG A O 1
ATOM 1857 N N . LYS A 1 224 ? 0.990 4.226 39.644 1.00 95.19 224 LYS A N 1
ATOM 1858 C CA . LYS A 1 224 ? 0.270 3.074 40.212 1.00 95.19 224 LYS A CA 1
ATOM 1859 C C . LYS A 1 224 ? -0.398 3.421 41.540 1.00 95.19 224 LYS A C 1
ATOM 1861 O O . LYS A 1 224 ? -1.558 3.077 41.729 1.00 95.19 224 LYS A O 1
ATOM 1866 N N . ILE A 1 225 ? 0.305 4.129 42.426 1.00 96.12 225 ILE A N 1
ATOM 1867 C CA . ILE A 1 225 ? -0.245 4.580 43.712 1.00 96.12 225 ILE A CA 1
ATOM 1868 C C . ILE A 1 225 ? -1.422 5.536 43.486 1.00 96.12 225 ILE A C 1
ATOM 1870 O O . ILE A 1 225 ? -2.457 5.374 44.123 1.00 96.12 225 ILE A O 1
ATOM 1874 N N . ARG A 1 226 ? -1.293 6.496 42.558 1.00 96.25 226 ARG A N 1
ATOM 1875 C CA . ARG A 1 226 ? -2.388 7.412 42.195 1.00 96.25 226 ARG A CA 1
ATOM 1876 C C . ARG A 1 226 ? -3.610 6.666 41.665 1.00 96.25 226 ARG A C 1
ATOM 1878 O O . ARG A 1 226 ? -4.698 6.876 42.179 1.00 96.25 226 ARG A O 1
ATOM 1885 N N . ILE A 1 227 ? -3.421 5.755 40.710 1.00 95.25 227 ILE A N 1
ATOM 1886 C CA . ILE A 1 227 ? -4.513 4.949 40.144 1.00 95.25 227 ILE A CA 1
ATOM 1887 C C . ILE A 1 227 ? -5.190 4.108 41.230 1.00 95.25 227 ILE A C 1
ATOM 1889 O O . ILE A 1 227 ? -6.411 4.052 41.270 1.00 95.25 227 ILE A O 1
ATOM 1893 N N . ALA A 1 228 ? -4.422 3.483 42.126 1.00 95.81 228 ALA A N 1
ATOM 1894 C CA . ALA A 1 228 ? -4.983 2.696 43.221 1.00 95.81 228 ALA A CA 1
ATOM 1895 C C . ALA A 1 228 ? -5.825 3.557 44.178 1.00 95.81 228 ALA A C 1
ATOM 1897 O O . ALA A 1 228 ? -6.928 3.162 44.541 1.00 95.81 228 ALA A O 1
ATOM 1898 N N . ALA A 1 229 ? -5.338 4.749 44.537 1.00 96.12 229 ALA A N 1
ATOM 1899 C CA . ALA A 1 229 ? -6.084 5.686 45.375 1.00 96.12 229 ALA A CA 1
ATOM 1900 C C . ALA A 1 229 ? -7.353 6.213 44.679 1.00 96.12 229 ALA A C 1
ATOM 1902 O O . ALA A 1 229 ? -8.399 6.350 45.314 1.00 96.12 229 ALA A O 1
ATOM 1903 N N . ASP A 1 230 ? -7.282 6.482 43.373 1.00 95.44 230 ASP A N 1
ATOM 1904 C CA . ASP A 1 230 ? -8.443 6.890 42.581 1.00 95.44 230 ASP A CA 1
ATOM 1905 C C . ASP A 1 230 ? -9.477 5.755 42.501 1.00 95.44 230 ASP A C 1
ATOM 1907 O O . ASP A 1 230 ? -10.664 6.004 42.705 1.00 95.44 230 ASP A O 1
ATOM 1911 N N . MET A 1 231 ? -9.042 4.510 42.274 1.00 94.12 231 MET A N 1
ATOM 1912 C CA . MET A 1 231 ? -9.903 3.319 42.273 1.00 94.12 231 MET A CA 1
ATOM 1913 C C . MET A 1 231 ? -10.620 3.134 43.611 1.00 94.12 231 MET A C 1
ATOM 1915 O O . MET A 1 231 ? -11.842 3.019 43.621 1.00 94.12 231 MET A O 1
ATOM 1919 N N . GLU A 1 232 ? -9.895 3.207 44.730 1.00 95.88 232 GLU A N 1
ATOM 1920 C CA . GLU A 1 232 ? -10.484 3.140 46.074 1.00 95.88 232 GLU A CA 1
ATOM 1921 C C . GLU A 1 232 ? -11.510 4.268 46.285 1.00 95.88 232 GLU A C 1
ATOM 1923 O O . GLU A 1 232 ? -12.611 4.043 46.784 1.00 95.88 232 GLU A O 1
ATOM 1928 N N . SER A 1 233 ? -11.209 5.487 45.818 1.00 96.62 233 SER A N 1
ATOM 1929 C CA . SER A 1 233 ? -12.156 6.606 45.869 1.00 96.62 233 SER A CA 1
ATOM 1930 C C . SER A 1 233 ? -13.419 6.360 45.034 1.00 96.62 233 SER A C 1
ATOM 1932 O O . SER A 1 233 ? -14.520 6.735 45.454 1.00 96.62 233 SER A O 1
ATOM 1934 N N . TYR A 1 234 ? -13.292 5.750 43.853 1.00 93.62 234 TYR A N 1
ATOM 1935 C CA . TYR A 1 234 ? -14.435 5.390 43.016 1.00 93.62 234 TYR A CA 1
ATOM 1936 C C . TYR A 1 234 ? -15.273 4.278 43.645 1.00 93.62 234 TYR A C 1
ATOM 1938 O O . TYR A 1 234 ? -16.496 4.416 43.678 1.00 93.62 234 TYR A O 1
ATOM 1946 N N . GLU A 1 235 ? -14.646 3.237 44.190 1.00 94.81 235 GLU A N 1
ATOM 1947 C CA . GLU A 1 235 ? -15.322 2.153 44.911 1.00 94.81 235 GLU A CA 1
ATOM 1948 C C . GLU A 1 235 ? -16.132 2.698 46.092 1.00 94.81 235 GLU A C 1
ATOM 1950 O O . GLU A 1 235 ? -17.330 2.431 46.200 1.00 94.81 235 GLU A O 1
ATOM 1955 N N . ASP A 1 236 ? -15.536 3.578 46.897 1.00 96.12 236 ASP A N 1
ATOM 1956 C CA . ASP A 1 236 ? -16.206 4.260 48.007 1.00 96.12 236 ASP A CA 1
ATOM 1957 C C . ASP A 1 236 ? -17.435 5.060 47.556 1.00 96.12 236 ASP A C 1
ATOM 1959 O O . ASP A 1 236 ? -18.476 5.083 48.224 1.00 96.12 236 ASP A O 1
ATOM 1963 N N . ARG A 1 237 ? -17.322 5.774 46.430 1.00 95.38 237 ARG A N 1
ATOM 1964 C CA . ARG A 1 237 ? -18.426 6.565 45.869 1.00 95.38 237 ARG A CA 1
ATOM 1965 C C . ARG A 1 237 ? -19.538 5.672 45.332 1.00 95.38 237 ARG A C 1
ATOM 1967 O O . ARG A 1 237 ? -20.707 5.996 45.535 1.00 95.38 237 ARG A O 1
ATOM 1974 N N . VAL A 1 238 ? -19.185 4.577 44.663 1.00 93.31 238 VAL A N 1
ATOM 1975 C CA . VAL A 1 238 ? -20.137 3.589 44.143 1.00 93.31 238 VAL A CA 1
ATOM 1976 C C . VAL A 1 238 ? -20.872 2.913 45.294 1.00 93.31 238 VAL A C 1
ATOM 1978 O O . VAL A 1 238 ? -22.098 2.839 45.253 1.00 93.31 238 VAL A O 1
ATOM 1981 N N . GLN A 1 239 ? -20.162 2.508 46.349 1.00 94.75 239 GLN A N 1
ATOM 1982 C CA . GLN A 1 239 ? -20.771 1.880 47.516 1.00 94.75 239 GLN A CA 1
ATOM 1983 C C . GLN A 1 239 ? -21.748 2.829 48.215 1.00 94.75 239 GLN A C 1
ATOM 1985 O O . GLN A 1 239 ? -22.901 2.466 48.427 1.00 94.75 239 GLN A O 1
ATOM 1990 N N . LYS A 1 240 ? -21.344 4.082 48.474 1.00 95.75 240 LYS A N 1
ATOM 1991 C CA . LYS A 1 240 ? -22.236 5.099 49.064 1.00 95.75 240 LYS A CA 1
ATOM 1992 C C . LYS A 1 240 ? -23.483 5.334 48.213 1.00 95.75 240 LYS A C 1
ATOM 1994 O O . LYS A 1 240 ? -24.588 5.361 48.746 1.00 95.75 240 LYS A O 1
ATOM 1999 N N . ALA A 1 241 ? -23.323 5.463 46.895 1.00 94.19 241 ALA A N 1
ATOM 2000 C CA . ALA A 1 241 ? -24.452 5.634 45.983 1.00 94.19 241 ALA A CA 1
ATOM 2001 C C . ALA A 1 241 ? -25.367 4.397 45.949 1.00 94.19 241 ALA A C 1
ATOM 2003 O O . ALA A 1 241 ? -26.587 4.538 45.861 1.00 94.19 241 ALA A O 1
ATOM 2004 N N . SER A 1 242 ? -24.794 3.193 46.033 1.00 91.75 242 SER A N 1
ATOM 2005 C CA . SER A 1 242 ? -25.535 1.933 46.114 1.00 91.75 242 SER A CA 1
ATOM 2006 C C . SER A 1 242 ? -26.361 1.855 47.399 1.00 91.75 242 SER A C 1
ATOM 2008 O O . SER A 1 242 ? -27.567 1.619 47.332 1.00 91.75 242 SER A O 1
ATOM 2010 N N . ASP A 1 243 ? -25.750 2.155 48.547 1.00 94.06 243 ASP A N 1
ATOM 2011 C CA . ASP A 1 243 ? -26.401 2.134 49.860 1.00 94.06 243 ASP A CA 1
ATOM 2012 C C . ASP A 1 243 ? -27.530 3.173 49.950 1.00 94.06 243 ASP A C 1
ATOM 2014 O O . ASP A 1 243 ? -28.630 2.878 50.422 1.00 94.06 243 ASP A O 1
ATOM 2018 N N . GLU A 1 244 ? -27.294 4.393 49.454 1.00 95.69 244 GLU A N 1
ATOM 2019 C CA . GLU A 1 244 ? -28.316 5.442 49.379 1.00 95.69 244 GLU A CA 1
ATOM 2020 C C . GLU A 1 244 ? -29.489 5.026 48.484 1.00 95.69 244 GLU A C 1
ATOM 2022 O O . GLU A 1 244 ? -30.653 5.193 48.854 1.00 95.69 244 GLU A O 1
ATOM 2027 N N . ASN A 1 245 ? -29.201 4.450 47.317 1.00 92.38 245 ASN A N 1
ATOM 2028 C CA . ASN A 1 245 ? -30.211 3.985 46.371 1.00 92.38 245 ASN A CA 1
ATOM 2029 C C . ASN A 1 245 ? -31.014 2.794 46.924 1.00 92.38 245 ASN A C 1
ATOM 2031 O O . ASN A 1 245 ? -32.229 2.749 46.734 1.00 92.38 245 ASN A O 1
ATOM 2035 N N . ALA A 1 246 ? -30.366 1.861 47.629 1.00 92.56 246 ALA A N 1
ATOM 2036 C CA . ALA A 1 246 ? -31.027 0.761 48.327 1.00 92.56 246 ALA A CA 1
ATOM 2037 C C . ALA A 1 246 ? -31.973 1.299 49.406 1.00 92.56 246 ALA A C 1
ATOM 2039 O O . ALA A 1 246 ? -33.158 0.982 49.395 1.00 92.56 246 ALA A O 1
ATOM 2040 N N . ARG A 1 247 ? -31.492 2.224 50.247 1.00 95.56 247 ARG A N 1
ATOM 2041 C CA . ARG A 1 247 ? -32.304 2.852 51.292 1.00 95.56 247 ARG A CA 1
ATOM 2042 C C . ARG A 1 247 ? -33.531 3.577 50.727 1.00 95.56 247 ARG A C 1
ATOM 2044 O O . ARG A 1 247 ? -34.634 3.387 51.229 1.00 95.56 247 ARG A O 1
ATOM 2051 N N . VAL A 1 248 ? -33.360 4.405 49.694 1.00 95.31 248 VAL A N 1
ATOM 2052 C CA . VAL A 1 248 ? -34.479 5.133 49.060 1.00 95.31 248 VAL A CA 1
ATOM 2053 C C . VAL A 1 248 ? -35.484 4.165 48.435 1.00 95.31 248 VAL A C 1
ATOM 2055 O O . VAL A 1 248 ? -36.690 4.414 48.473 1.00 95.31 248 VAL A O 1
ATOM 2058 N N . PHE A 1 249 ? -35.004 3.064 47.856 1.00 93.00 249 PHE A N 1
ATOM 2059 C CA . PHE A 1 249 ? -35.871 2.055 47.265 1.00 93.00 249 PHE A CA 1
ATOM 2060 C C . PHE A 1 249 ? -36.641 1.267 48.330 1.00 93.00 249 PHE A C 1
ATOM 2062 O O . PHE A 1 249 ? -37.846 1.096 48.182 1.00 93.00 249 PHE A O 1
ATOM 2069 N N . ASP A 1 250 ? -36.004 0.878 49.430 1.00 93.75 250 ASP A N 1
ATOM 2070 C CA . ASP A 1 250 ? -36.681 0.219 50.550 1.00 93.75 250 ASP A CA 1
ATOM 2071 C C . ASP A 1 250 ? -37.748 1.130 51.178 1.00 93.75 250 ASP A C 1
ATOM 2073 O O . ASP A 1 250 ? -38.881 0.695 51.386 1.00 93.75 250 ASP A O 1
ATOM 2077 N N . GLU A 1 251 ? -37.449 2.425 51.365 1.00 95.44 251 GLU A N 1
ATOM 2078 C CA . GLU A 1 251 ? -38.430 3.428 51.813 1.00 95.44 251 GLU A CA 1
ATOM 2079 C C . GLU A 1 251 ? -39.640 3.534 50.854 1.00 95.44 251 GLU A C 1
ATOM 2081 O O . GLU A 1 251 ? -40.774 3.771 51.291 1.00 95.44 251 GLU A O 1
ATOM 2086 N N . LEU A 1 252 ? -39.426 3.363 49.542 1.00 93.38 252 LEU A N 1
ATOM 2087 C CA . LEU A 1 252 ? -40.498 3.317 48.542 1.00 93.38 252 LEU A CA 1
ATOM 2088 C C . LEU A 1 252 ? -41.333 2.037 48.681 1.00 93.38 252 LEU A C 1
ATOM 2090 O O . LEU A 1 252 ? -42.561 2.124 48.707 1.00 93.38 252 LEU A O 1
ATOM 2094 N N . LEU A 1 253 ? -40.691 0.872 48.810 1.00 91.75 253 LEU A N 1
ATOM 2095 C CA . LEU A 1 253 ? -41.387 -0.409 48.970 1.00 91.75 253 LEU A CA 1
ATOM 2096 C C . LEU A 1 253 ? -42.201 -0.457 50.269 1.00 91.75 253 LEU A C 1
ATOM 2098 O O . LEU A 1 253 ? -43.296 -1.019 50.287 1.00 91.75 253 LEU A O 1
ATOM 2102 N N . ASP A 1 254 ? -41.705 0.144 51.350 1.00 90.88 254 ASP A N 1
ATOM 2103 C CA . ASP A 1 254 ? -42.432 0.264 52.615 1.00 90.88 254 ASP A CA 1
ATOM 2104 C C . ASP A 1 254 ? -43.699 1.105 52.452 1.00 90.88 254 ASP A C 1
ATOM 2106 O O . ASP A 1 254 ? -44.789 0.650 52.805 1.00 90.88 254 ASP A O 1
ATOM 2110 N N . ARG A 1 255 ? -43.596 2.277 51.813 1.00 91.12 255 ARG A N 1
ATOM 2111 C CA . ARG A 1 255 ? -44.771 3.105 51.496 1.00 91.12 255 ARG A CA 1
ATOM 2112 C C . ARG A 1 255 ? -45.762 2.396 50.580 1.00 91.12 255 ARG A C 1
ATOM 2114 O O . ARG A 1 255 ? -46.969 2.491 50.795 1.00 91.12 255 ARG A O 1
ATOM 2121 N N . GLU A 1 256 ? -45.281 1.691 49.559 1.00 88.88 256 GLU A N 1
ATOM 2122 C CA . GLU A 1 256 ? -46.144 0.909 48.671 1.00 88.88 256 GLU A CA 1
ATOM 2123 C C . GLU A 1 256 ? -46.880 -0.189 49.447 1.00 88.88 256 GLU A C 1
ATOM 2125 O O . GLU A 1 256 ? -48.088 -0.351 49.267 1.00 88.88 256 GLU A O 1
ATOM 2130 N N . ARG A 1 257 ? -46.200 -0.890 50.366 1.00 88.38 257 ARG A N 1
ATOM 2131 C CA . ARG A 1 257 ? -46.817 -1.898 51.241 1.00 88.38 257 ARG A CA 1
ATOM 2132 C C . ARG A 1 257 ? -47.873 -1.299 52.169 1.00 88.38 257 ARG A C 1
ATOM 2134 O O . ARG A 1 257 ? -48.955 -1.882 52.291 1.00 88.38 257 ARG A O 1
ATOM 2141 N N . GLU A 1 258 ? -47.598 -0.144 52.775 1.00 87.94 258 GLU A N 1
ATOM 2142 C CA . GLU A 1 258 ? -48.540 0.587 53.637 1.00 87.94 258 GLU A CA 1
ATOM 2143 C C . GLU A 1 258 ? -49.806 1.015 52.881 1.00 87.94 258 GLU A C 1
ATOM 2145 O O . GLU A 1 258 ? -50.921 0.842 53.372 1.00 87.94 258 GLU A O 1
ATOM 2150 N N . VAL A 1 259 ? -49.657 1.542 51.662 1.00 88.44 259 VAL A N 1
ATOM 2151 C CA . VAL A 1 259 ? -50.799 1.959 50.832 1.00 88.44 259 VAL A CA 1
ATOM 2152 C C . VAL A 1 259 ? -51.576 0.741 50.324 1.00 88.44 259 VAL A C 1
ATOM 2154 O O . VAL A 1 259 ? -52.809 0.745 50.306 1.00 88.44 259 VAL A O 1
ATOM 2157 N N . ALA A 1 260 ? -50.875 -0.326 49.938 1.00 83.62 260 ALA A N 1
ATOM 2158 C CA . ALA A 1 260 ? -51.473 -1.514 49.344 1.00 83.62 260 ALA A CA 1
ATOM 2159 C C . ALA A 1 260 ? -52.300 -2.355 50.332 1.00 83.62 260 ALA A C 1
ATOM 2161 O O . ALA A 1 260 ? -53.279 -2.980 49.916 1.00 83.62 260 ALA A O 1
ATOM 2162 N N . THR A 1 261 ? -51.973 -2.345 51.631 1.00 77.62 261 THR A N 1
ATOM 2163 C CA . THR A 1 261 ? -52.656 -3.155 52.665 1.00 77.62 261 THR A CA 1
ATOM 2164 C C . THR A 1 261 ? -54.118 -2.758 52.932 1.00 77.62 261 THR A C 1
ATOM 2166 O O . THR A 1 261 ? -54.829 -3.484 53.624 1.00 77.62 261 THR A O 1
ATOM 2169 N N . GLY A 1 262 ? -54.607 -1.658 52.348 1.00 76.00 262 GLY A N 1
ATOM 2170 C CA . GLY A 1 262 ? -56.015 -1.239 52.396 1.00 76.00 262 GLY A CA 1
ATOM 2171 C C . GLY A 1 262 ? -56.754 -1.269 51.053 1.00 76.00 262 GLY A C 1
ATOM 2172 O O . GLY A 1 262 ? -57.945 -0.955 51.012 1.00 76.00 262 GLY A O 1
ATOM 2173 N N . LEU A 1 263 ? -56.080 -1.620 49.951 1.00 82.88 263 LEU A N 1
ATOM 2174 C CA . LEU A 1 263 ? -56.678 -1.591 48.614 1.00 82.88 263 LEU A CA 1
ATOM 2175 C C . LEU A 1 263 ? -57.641 -2.764 48.396 1.00 82.88 263 LEU A C 1
ATOM 2177 O O . LEU A 1 263 ? -57.416 -3.890 48.843 1.00 82.88 263 LEU A O 1
ATOM 2181 N N . ILE A 1 264 ? -58.725 -2.497 47.671 1.00 80.12 264 ILE A N 1
ATOM 2182 C CA . ILE A 1 264 ? -59.761 -3.473 47.326 1.00 80.12 264 ILE A CA 1
ATOM 2183 C C . ILE A 1 264 ? -59.745 -3.666 45.809 1.00 80.12 264 ILE A C 1
ATOM 2185 O O . ILE A 1 264 ? -59.735 -2.693 45.059 1.00 80.12 264 ILE A O 1
ATOM 2189 N N . TYR A 1 265 ? -59.774 -4.914 45.341 1.00 78.38 265 TYR A N 1
ATOM 2190 C CA . TYR A 1 265 ? -59.926 -5.202 43.916 1.00 78.38 265 TYR A CA 1
ATOM 2191 C C . TYR A 1 265 ? -61.284 -4.708 43.409 1.00 78.38 265 TYR A C 1
ATOM 2193 O O . TYR A 1 265 ? -62.315 -5.226 43.838 1.00 78.38 265 TYR A O 1
ATOM 2201 N N . GLU A 1 266 ? -61.297 -3.801 42.428 1.00 78.81 266 GLU A N 1
ATOM 2202 C CA . GLU A 1 266 ? -62.538 -3.284 41.821 1.00 78.81 266 GLU A CA 1
ATOM 2203 C C . GLU A 1 266 ? -63.451 -4.395 41.285 1.00 78.81 266 GLU A C 1
ATOM 2205 O O . GLU A 1 266 ? -64.668 -4.337 41.434 1.00 78.81 266 GLU A O 1
ATOM 2210 N N . LYS A 1 267 ? -62.864 -5.438 40.685 1.00 78.62 267 LYS A N 1
ATOM 2211 C CA . LYS A 1 267 ? -63.615 -6.530 40.044 1.00 78.62 267 LYS A CA 1
ATOM 2212 C C . LYS A 1 267 ? -64.193 -7.542 41.033 1.00 78.62 267 LYS A C 1
ATOM 2214 O O . LYS A 1 267 ? -65.191 -8.188 40.732 1.00 78.62 267 LYS A O 1
ATOM 2219 N N . THR A 1 268 ? -63.558 -7.712 42.190 1.00 78.19 268 THR A N 1
ATOM 2220 C CA . THR A 1 268 ? -63.848 -8.819 43.119 1.00 78.19 268 THR A CA 1
ATOM 2221 C C . THR A 1 268 ? -64.359 -8.338 44.474 1.00 78.19 268 THR A C 1
ATOM 2223 O O . THR A 1 268 ? -64.841 -9.154 45.257 1.00 78.19 268 THR A O 1
ATOM 2226 N N . GLY A 1 269 ? -64.216 -7.046 44.786 1.00 75.50 269 GLY A N 1
ATOM 2227 C CA . GLY A 1 269 ? -64.556 -6.450 46.081 1.00 75.50 269 GLY A CA 1
ATOM 2228 C C . GLY A 1 269 ? -63.729 -6.984 47.257 1.00 75.50 269 GLY A C 1
ATOM 2229 O O . GLY A 1 269 ? -64.023 -6.671 48.408 1.00 75.50 269 GLY A O 1
ATOM 2230 N N . ARG A 1 270 ? -62.709 -7.813 46.994 1.00 77.50 270 ARG A N 1
ATOM 2231 C CA . ARG A 1 270 ? -61.846 -8.420 48.015 1.00 77.50 270 ARG A CA 1
ATOM 2232 C C . ARG A 1 270 ? -60.631 -7.539 48.264 1.00 77.50 270 ARG A C 1
ATOM 2234 O O . ARG A 1 270 ? -60.059 -7.005 47.316 1.00 77.50 270 ARG A O 1
ATOM 2241 N N . MET A 1 271 ? -60.238 -7.428 49.530 1.00 78.75 271 MET A N 1
ATOM 2242 C CA . MET A 1 271 ? -59.004 -6.749 49.917 1.00 78.75 271 MET A CA 1
ATOM 2243 C C . MET A 1 271 ? -57.787 -7.458 49.326 1.00 78.75 271 MET A C 1
ATOM 2245 O O . MET A 1 271 ? -57.756 -8.689 49.217 1.00 78.75 271 MET A O 1
ATOM 2249 N N . LEU A 1 272 ? -56.794 -6.665 48.943 1.00 81.19 272 LEU A N 1
ATOM 2250 C CA . LEU A 1 272 ? -55.506 -7.153 48.496 1.00 81.19 272 LEU A CA 1
ATOM 2251 C C . LEU A 1 272 ? -54.818 -7.849 49.676 1.00 81.19 272 LEU A C 1
ATOM 2253 O O . LEU A 1 272 ? -54.580 -7.254 50.723 1.00 81.19 272 LEU A O 1
ATOM 2257 N N . THR A 1 273 ? -54.551 -9.145 49.536 1.00 84.19 273 THR A N 1
ATOM 2258 C CA . THR A 1 273 ? -53.888 -9.907 50.599 1.00 84.19 273 THR A CA 1
ATOM 2259 C C . THR A 1 273 ? -52.416 -9.528 50.675 1.00 84.19 273 THR A C 1
ATOM 2261 O O . THR A 1 273 ? -51.772 -9.403 49.637 1.00 84.19 273 THR A O 1
ATOM 2264 N N . GLU A 1 274 ? -51.854 -9.482 51.878 1.00 83.69 274 GLU A N 1
ATOM 2265 C CA . GLU A 1 274 ? -50.428 -9.214 52.121 1.00 83.69 274 GLU A CA 1
ATOM 2266 C C . GLU A 1 274 ? -49.495 -10.118 51.292 1.00 83.69 274 GLU A C 1
ATOM 2268 O O . GLU A 1 274 ? -48.505 -9.662 50.731 1.00 83.69 274 GLU A O 1
ATOM 2273 N N . LYS A 1 275 ? -49.874 -11.389 51.093 1.00 86.38 275 LYS A N 1
ATOM 2274 C CA . LYS A 1 275 ? -49.148 -12.324 50.215 1.00 86.38 275 LYS A CA 1
ATOM 2275 C C . LYS A 1 275 ? -49.090 -11.865 48.754 1.00 86.38 275 LYS A C 1
ATOM 2277 O O . LYS A 1 275 ? -48.066 -12.040 48.107 1.00 86.38 275 LYS A O 1
ATOM 2282 N N . ALA A 1 276 ? -50.179 -11.293 48.242 1.00 85.62 276 ALA A N 1
ATOM 2283 C CA . ALA A 1 276 ? -50.243 -10.784 46.874 1.00 85.62 276 ALA A CA 1
ATOM 2284 C C . ALA A 1 276 ? -49.406 -9.508 46.715 1.00 85.62 276 ALA A C 1
ATOM 2286 O O . ALA A 1 276 ? -48.740 -9.352 45.697 1.00 85.62 276 ALA A O 1
ATOM 2287 N N . VAL A 1 277 ? -49.393 -8.638 47.733 1.00 87.44 277 VAL A N 1
ATOM 2288 C CA . VAL A 1 277 ? -48.511 -7.460 47.770 1.00 87.44 277 VAL A CA 1
ATOM 2289 C C . VAL A 1 277 ? -47.049 -7.901 47.741 1.00 87.44 277 VAL A C 1
ATOM 2291 O O . VAL A 1 277 ? -46.318 -7.487 46.851 1.00 87.44 277 VAL A O 1
ATOM 2294 N N . ASN A 1 278 ? -46.649 -8.821 48.624 1.00 88.81 278 ASN A N 1
ATOM 2295 C CA . ASN A 1 278 ? -45.268 -9.310 48.701 1.00 88.81 278 ASN A CA 1
ATOM 2296 C C . ASN A 1 278 ? -44.790 -9.975 47.399 1.00 88.81 278 ASN A C 1
ATOM 2298 O O . ASN A 1 278 ? -43.639 -9.801 47.007 1.00 88.81 278 ASN A O 1
ATOM 2302 N N . GLU A 1 279 ? -45.663 -10.706 46.705 1.00 90.56 279 GLU A N 1
ATOM 2303 C CA . GLU A 1 279 ? -45.346 -11.309 45.406 1.00 90.56 279 GLU A CA 1
ATOM 2304 C C . GLU A 1 279 ? -45.125 -10.243 44.313 1.00 90.56 279 GLU A C 1
ATOM 2306 O O . GLU A 1 279 ? -44.197 -10.356 43.511 1.00 90.56 279 GLU A O 1
ATOM 2311 N N . ILE A 1 280 ? -45.932 -9.175 44.298 1.00 89.25 280 ILE A N 1
ATOM 2312 C CA . ILE A 1 280 ? -45.751 -8.038 43.378 1.00 89.25 280 ILE A CA 1
ATOM 2313 C C . ILE A 1 280 ? -44.444 -7.299 43.695 1.00 89.25 280 ILE A C 1
ATOM 2315 O O . ILE A 1 280 ? -43.647 -7.069 42.785 1.00 89.25 280 ILE A O 1
ATOM 2319 N N . THR A 1 281 ? -44.186 -7.005 44.974 1.00 91.06 281 THR A N 1
ATOM 2320 C CA . THR A 1 281 ? -42.945 -6.380 45.454 1.00 91.06 281 THR A CA 1
ATOM 2321 C C . THR A 1 281 ? -41.725 -7.207 45.044 1.00 91.06 281 THR A C 1
ATOM 2323 O O . THR A 1 281 ? -40.778 -6.667 44.477 1.00 91.06 281 THR A O 1
ATOM 2326 N N . ARG A 1 282 ? -41.763 -8.535 45.223 1.00 92.69 282 ARG A N 1
ATOM 2327 C CA . ARG A 1 282 ? -40.677 -9.437 44.808 1.00 92.69 282 ARG A CA 1
ATOM 2328 C C . ARG A 1 282 ? -40.408 -9.358 43.303 1.00 92.69 282 ARG A C 1
ATOM 2330 O O . ARG A 1 282 ? -39.253 -9.283 42.888 1.00 92.69 282 ARG A O 1
ATOM 2337 N N . ARG A 1 283 ? -41.457 -9.344 42.474 1.00 93.31 283 ARG A N 1
ATOM 2338 C CA . ARG A 1 283 ? -41.315 -9.202 41.013 1.00 93.31 283 ARG A CA 1
ATOM 2339 C C . ARG A 1 283 ? -40.745 -7.843 40.621 1.00 93.31 283 ARG A C 1
ATOM 2341 O O . ARG A 1 283 ? -39.960 -7.773 39.681 1.00 93.31 283 ARG A O 1
ATOM 2348 N N . GLN A 1 284 ? -41.130 -6.776 41.315 1.00 92.69 284 GLN A N 1
ATOM 2349 C CA . GLN A 1 284 ? -40.617 -5.427 41.078 1.00 92.69 284 GLN A CA 1
ATOM 2350 C C . GLN A 1 284 ? -39.126 -5.321 41.412 1.00 92.69 284 GLN A C 1
ATOM 2352 O O . GLN A 1 284 ? -38.371 -4.803 40.591 1.00 92.69 284 GLN A O 1
ATOM 2357 N N . VAL A 1 285 ? -38.698 -5.870 42.555 1.00 93.50 285 VAL A N 1
ATOM 2358 C CA . VAL A 1 285 ? -37.281 -5.961 42.952 1.00 93.50 285 VAL A CA 1
ATOM 2359 C C . VAL A 1 285 ? -36.485 -6.734 41.898 1.00 93.50 285 VAL A C 1
ATOM 2361 O O . VAL A 1 285 ? -35.557 -6.186 41.312 1.00 93.50 285 VAL A O 1
ATOM 2364 N N . SER A 1 286 ? -36.925 -7.949 41.554 1.00 95.38 286 SER A N 1
ATOM 2365 C CA . SER A 1 286 ? -36.240 -8.792 40.565 1.00 95.38 286 SER A CA 1
ATOM 2366 C C . SER A 1 286 ? -36.151 -8.132 39.180 1.00 95.38 286 SER A C 1
ATOM 2368 O O . SER A 1 286 ? -35.099 -8.145 38.543 1.00 95.38 286 SER A O 1
ATOM 2370 N N . ARG A 1 287 ? -37.223 -7.479 38.706 1.00 95.00 287 ARG A N 1
ATOM 2371 C CA . ARG A 1 287 ? -37.195 -6.742 37.429 1.00 95.00 287 ARG A CA 1
ATOM 2372 C C . ARG A 1 287 ? -36.235 -5.560 37.460 1.00 95.00 287 ARG A C 1
ATOM 2374 O O . ARG A 1 287 ? -35.598 -5.284 36.447 1.00 95.00 287 ARG A O 1
ATOM 2381 N N . ARG A 1 288 ? -36.145 -4.853 38.586 1.00 91.56 288 ARG A N 1
ATOM 2382 C CA . ARG A 1 288 ? -35.203 -3.744 38.758 1.00 91.56 288 ARG A CA 1
ATOM 2383 C C . ARG A 1 288 ? -33.761 -4.243 38.735 1.00 91.56 288 ARG A C 1
ATOM 2385 O O . ARG A 1 288 ? -32.949 -3.627 38.056 1.00 91.56 288 ARG A O 1
ATOM 2392 N N . GLU A 1 289 ? -33.457 -5.329 39.440 1.00 92.44 289 GLU A N 1
ATOM 2393 C CA . GLU A 1 289 ? -32.124 -5.948 39.441 1.00 92.44 289 GLU A CA 1
ATOM 2394 C C . GLU A 1 289 ? -31.716 -6.380 38.033 1.00 92.44 289 GLU A C 1
ATOM 2396 O O . GLU A 1 289 ? -30.643 -6.009 37.565 1.00 92.44 289 GLU A O 1
ATOM 2401 N N . ASN A 1 290 ? -32.613 -7.059 37.312 1.00 94.81 290 ASN A N 1
ATOM 2402 C CA . ASN A 1 290 ? -32.371 -7.440 35.921 1.00 94.81 290 ASN A CA 1
ATOM 2403 C C . ASN A 1 290 ? -32.168 -6.212 35.021 1.00 94.81 290 ASN A C 1
ATOM 2405 O O . ASN A 1 290 ? -31.246 -6.182 34.216 1.00 94.81 290 ASN A O 1
ATOM 2409 N N . LEU A 1 291 ? -32.977 -5.159 35.176 1.00 95.44 291 LEU A N 1
ATOM 2410 C CA . LEU A 1 291 ? -32.799 -3.927 34.403 1.00 95.44 291 LEU A CA 1
ATOM 2411 C C . LEU A 1 291 ? -31.462 -3.236 34.714 1.00 95.44 291 LEU A C 1
ATOM 2413 O O . LEU A 1 291 ? -30.841 -2.685 33.808 1.00 95.44 291 LEU A O 1
ATOM 2417 N N . ALA A 1 292 ? -31.032 -3.233 35.977 1.00 92.06 292 ALA A N 1
ATOM 2418 C CA . ALA A 1 292 ? -29.748 -2.673 36.380 1.00 92.06 292 ALA A CA 1
ATOM 2419 C C . ALA A 1 292 ? -28.581 -3.473 35.783 1.00 92.06 292 ALA A C 1
ATOM 2421 O O . ALA A 1 292 ? -27.677 -2.861 35.215 1.00 92.06 292 ALA A O 1
ATOM 2422 N N . ARG A 1 293 ? -28.650 -4.812 35.829 1.00 94.50 293 ARG A N 1
ATOM 2423 C CA . ARG A 1 293 ? -27.664 -5.711 35.212 1.00 94.50 293 ARG A CA 1
ATOM 2424 C C . ARG A 1 293 ? -27.564 -5.485 33.703 1.00 94.50 293 ARG A C 1
ATOM 2426 O O . ARG A 1 293 ? -26.493 -5.150 33.217 1.00 94.50 293 ARG A O 1
ATOM 2433 N N . ASN A 1 294 ? -28.690 -5.507 32.990 1.00 96.44 294 ASN A N 1
ATOM 2434 C CA . ASN A 1 294 ? -28.705 -5.305 31.537 1.00 96.44 294 ASN A CA 1
ATOM 2435 C C . ASN A 1 294 ? -28.169 -3.922 31.133 1.00 96.44 294 ASN A C 1
ATOM 2437 O O . ASN A 1 294 ? -27.526 -3.769 30.099 1.00 96.44 294 ASN A O 1
ATOM 2441 N N . ARG A 1 295 ? -28.444 -2.880 31.931 1.00 96.06 295 ARG A N 1
ATOM 2442 C CA . ARG A 1 295 ? -27.893 -1.538 31.684 1.00 96.06 295 ARG A CA 1
ATOM 2443 C C . ARG A 1 295 ? -26.385 -1.499 31.886 1.00 96.06 295 ARG A C 1
ATOM 2445 O O . ARG A 1 295 ? -25.704 -0.833 31.114 1.00 96.06 295 ARG A O 1
ATOM 2452 N N . TYR A 1 296 ? -25.886 -2.182 32.912 1.00 93.88 296 TYR A N 1
ATOM 2453 C CA . TYR A 1 296 ? -24.456 -2.311 33.152 1.00 93.88 296 TYR A CA 1
ATOM 2454 C C . TYR A 1 296 ? -23.767 -3.054 31.998 1.00 93.88 296 TYR A C 1
ATOM 2456 O O . TYR A 1 296 ? -22.813 -2.530 31.430 1.00 93.88 296 TYR A O 1
ATOM 2464 N N . GLU A 1 297 ? -24.312 -4.197 31.577 1.00 96.81 297 GLU A N 1
ATOM 2465 C CA . GLU A 1 297 ? -23.814 -4.969 30.430 1.00 96.81 297 GLU A CA 1
ATOM 2466 C C . GLU A 1 297 ? -23.809 -4.149 29.137 1.00 96.81 297 GLU A C 1
ATOM 2468 O O . GLU A 1 297 ? -22.816 -4.140 28.416 1.00 96.81 297 GLU A O 1
ATOM 2473 N N . TYR A 1 298 ? -24.879 -3.398 28.862 1.00 96.94 298 TYR A N 1
ATOM 2474 C CA . TYR A 1 298 ? -24.947 -2.525 27.690 1.00 96.94 298 TYR A CA 1
ATOM 2475 C C . TYR A 1 298 ? -23.834 -1.466 27.687 1.00 96.94 298 TYR A C 1
ATOM 2477 O O . TYR A 1 298 ? -23.198 -1.244 26.658 1.00 96.94 298 TYR A O 1
ATOM 2485 N N . ILE A 1 299 ? -23.579 -0.825 28.834 1.00 96.81 299 ILE A N 1
ATOM 2486 C CA . ILE A 1 299 ? -22.504 0.169 28.969 1.00 96.81 299 ILE A CA 1
ATOM 2487 C C . ILE A 1 299 ? -21.137 -0.493 28.755 1.00 96.81 299 ILE A C 1
ATOM 2489 O O . ILE A 1 299 ? -20.307 0.046 28.025 1.00 96.81 299 ILE A O 1
ATOM 2493 N N . LEU A 1 300 ? -20.915 -1.674 29.338 1.00 96.38 300 LEU A N 1
ATOM 2494 C CA . LEU A 1 300 ? -19.671 -2.426 29.176 1.00 96.38 300 LEU A CA 1
ATOM 2495 C C . LEU A 1 300 ? -19.424 -2.804 27.709 1.00 96.38 300 LEU A C 1
ATOM 2497 O O . LEU A 1 300 ? -18.344 -2.556 27.176 1.00 96.38 300 LEU A O 1
ATOM 2501 N N . LEU A 1 301 ? -20.443 -3.341 27.034 1.00 97.19 301 LEU A N 1
ATOM 2502 C CA . LEU A 1 301 ? -20.392 -3.675 25.611 1.00 97.19 301 LEU A CA 1
ATOM 2503 C C . LEU A 1 301 ? -20.121 -2.443 24.746 1.00 97.19 301 LEU A C 1
ATOM 2505 O O . LEU A 1 301 ? -19.352 -2.525 23.791 1.00 97.19 301 LEU A O 1
ATOM 2509 N N . GLN A 1 302 ? -20.706 -1.293 25.088 1.00 97.75 302 GLN A N 1
ATOM 2510 C CA . GLN A 1 302 ? -20.457 -0.041 24.381 1.00 97.75 302 GLN A CA 1
ATOM 2511 C C . GLN A 1 302 ? -18.988 0.397 24.499 1.00 97.75 302 GLN A C 1
ATOM 2513 O O . GLN A 1 302 ? -18.405 0.814 23.499 1.00 97.75 302 GLN A O 1
ATOM 2518 N N . HIS A 1 303 ? -18.379 0.273 25.682 1.00 96.69 303 HIS A N 1
ATOM 2519 C CA . HIS A 1 303 ? -16.954 0.557 25.873 1.00 96.69 303 HIS A CA 1
ATOM 2520 C C . HIS A 1 303 ? -16.061 -0.426 25.113 1.00 96.69 303 HIS A C 1
ATOM 2522 O O . HIS A 1 303 ? -15.174 0.013 24.386 1.00 96.69 303 HIS A O 1
ATOM 2528 N N . ARG A 1 304 ? -16.343 -1.733 25.190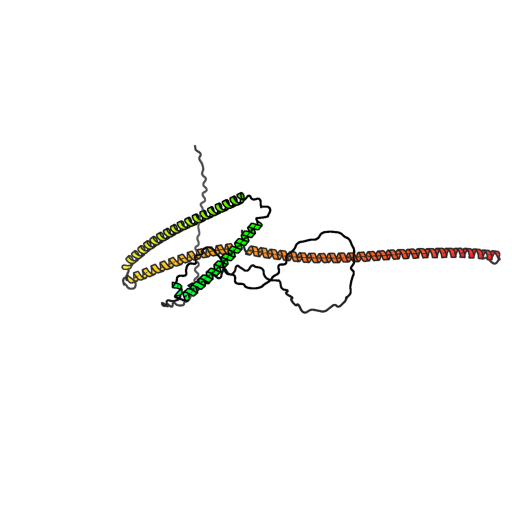 1.00 96.81 304 ARG A N 1
ATOM 2529 C CA . ARG A 1 304 ? -15.590 -2.762 24.453 1.00 96.81 304 ARG A CA 1
ATOM 2530 C C . ARG A 1 304 ? -15.664 -2.554 22.939 1.00 96.81 304 ARG A C 1
ATOM 2532 O O . ARG A 1 304 ? -14.675 -2.717 22.234 1.00 96.81 304 ARG A O 1
ATOM 2539 N N . LEU A 1 305 ? -16.829 -2.161 22.431 1.00 96.75 305 LEU A N 1
ATOM 2540 C CA . LEU A 1 305 ? -17.010 -1.833 21.020 1.00 96.75 305 LEU A CA 1
ATOM 2541 C C . LEU A 1 305 ? -16.176 -0.612 20.611 1.00 96.75 305 LEU A C 1
ATOM 2543 O O . LEU A 1 305 ? -15.621 -0.599 19.515 1.00 96.75 305 LEU A O 1
ATOM 2547 N N . GLU A 1 306 ? -16.073 0.400 21.471 1.00 97.56 306 GLU A N 1
ATOM 2548 C CA . GLU A 1 306 ? -15.224 1.567 21.219 1.00 97.56 306 GLU A CA 1
ATOM 2549 C C . GLU A 1 306 ? -13.732 1.204 21.241 1.00 97.56 306 GLU A C 1
ATOM 2551 O O . GLU A 1 306 ? -12.989 1.626 20.360 1.00 97.56 306 GLU A O 1
ATOM 2556 N N . GLU A 1 307 ? -13.297 0.356 22.176 1.00 96.62 307 GLU A N 1
ATOM 2557 C CA . GLU A 1 307 ? -11.925 -0.167 22.213 1.00 96.62 307 GLU A CA 1
ATOM 2558 C C . GLU A 1 307 ? -11.574 -0.923 20.929 1.00 96.62 307 GLU A C 1
ATOM 2560 O O . GLU A 1 307 ? -10.545 -0.641 20.314 1.00 96.62 307 GLU A O 1
ATOM 2565 N N . ILE A 1 308 ? -12.453 -1.826 20.480 1.00 96.81 308 ILE A N 1
ATOM 2566 C CA . ILE A 1 308 ? -12.266 -2.574 19.229 1.00 96.81 308 ILE A CA 1
ATOM 2567 C C . ILE A 1 308 ? -12.225 -1.623 18.031 1.00 96.81 308 ILE A C 1
ATOM 2569 O O . ILE A 1 308 ? -11.394 -1.798 17.145 1.00 96.81 308 ILE A O 1
ATOM 2573 N N . LYS A 1 309 ? -13.074 -0.589 17.990 1.00 95.38 309 LYS A N 1
ATOM 2574 C CA . LYS A 1 309 ? -13.031 0.420 16.920 1.00 95.38 309 LYS A CA 1
ATOM 2575 C C . LYS A 1 309 ? -11.709 1.172 16.885 1.00 95.38 309 LYS A C 1
ATOM 2577 O O . LYS A 1 309 ? -11.162 1.352 15.804 1.00 95.38 309 LYS A O 1
ATOM 2582 N N . ILE A 1 310 ? -11.201 1.598 18.039 1.00 93.56 310 ILE A N 1
ATOM 2583 C CA . ILE A 1 310 ? -9.914 2.294 18.131 1.00 93.56 310 ILE A CA 1
ATOM 2584 C C . ILE A 1 310 ? -8.784 1.359 17.690 1.00 93.56 310 ILE A C 1
ATOM 2586 O O . ILE A 1 310 ? -7.915 1.768 16.928 1.00 93.56 310 ILE A O 1
ATOM 2590 N N . GLN A 1 311 ? -8.802 0.093 18.119 1.00 92.62 311 GLN A N 1
ATOM 2591 C CA . GLN A 1 311 ? -7.831 -0.909 17.674 1.00 92.62 311 GLN A CA 1
ATOM 2592 C C . GLN A 1 311 ? -7.890 -1.125 16.160 1.00 92.62 311 GLN A C 1
ATOM 2594 O O . GLN A 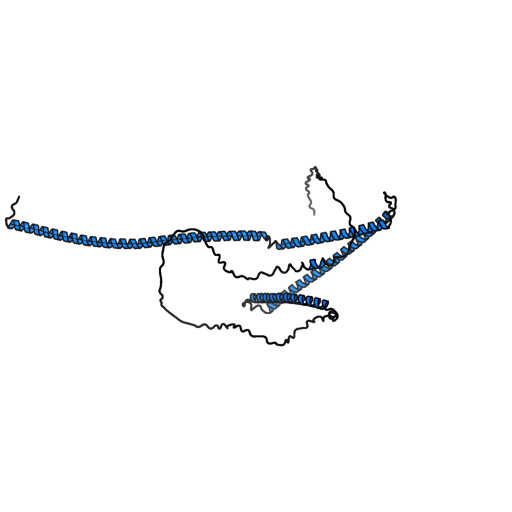1 311 ? -6.849 -1.129 15.510 1.00 92.62 311 GLN A O 1
ATOM 2599 N N . LEU A 1 312 ? -9.092 -1.246 15.594 1.00 91.50 312 LEU A N 1
ATOM 2600 C CA . LEU A 1 312 ? -9.294 -1.402 14.157 1.00 91.50 312 LEU A CA 1
ATOM 2601 C C . LEU A 1 312 ? -8.772 -0.184 13.389 1.00 91.50 312 LEU A C 1
ATOM 2603 O O . LEU A 1 312 ? -8.032 -0.355 12.431 1.00 91.50 312 LEU A O 1
ATOM 2607 N N . GLN A 1 313 ? -9.083 1.030 13.848 1.00 89.88 313 GLN A N 1
ATOM 2608 C CA . GLN A 1 313 ? -8.562 2.264 13.256 1.00 89.88 313 GLN A CA 1
ATOM 2609 C C . GLN A 1 313 ? -7.035 2.315 13.310 1.00 89.88 313 GLN A C 1
ATOM 2611 O O . GLN A 1 313 ? -6.408 2.617 12.303 1.00 89.88 313 GLN A O 1
ATOM 2616 N N . ASN A 1 314 ? -6.432 1.957 14.447 1.00 88.62 314 ASN A N 1
ATOM 2617 C CA . ASN A 1 314 ? -4.977 1.917 14.591 1.00 88.62 314 ASN A CA 1
ATOM 2618 C C . ASN A 1 314 ? -4.321 0.881 13.662 1.00 88.62 314 ASN A C 1
ATOM 2620 O O . ASN A 1 314 ? -3.199 1.104 13.217 1.00 88.62 314 ASN A O 1
ATOM 2624 N N . LEU A 1 315 ? -4.994 -0.243 13.387 1.00 87.94 315 LEU A N 1
ATOM 2625 C CA . LEU A 1 315 ? -4.536 -1.253 12.425 1.00 87.94 315 LEU A CA 1
ATOM 2626 C C . LEU A 1 315 ? -4.723 -0.799 10.971 1.00 87.94 315 LEU A C 1
ATOM 2628 O O . LEU A 1 315 ? -3.907 -1.132 10.115 1.00 87.94 315 LEU A O 1
ATOM 2632 N N . GLU A 1 316 ? -5.788 -0.052 10.683 1.00 89.44 316 GLU A N 1
ATOM 2633 C CA . GLU A 1 316 ? -6.076 0.490 9.352 1.00 89.44 316 GLU A CA 1
ATOM 2634 C C . GLU A 1 316 ? -5.103 1.619 8.973 1.00 89.44 316 GLU A C 1
ATOM 2636 O O . GLU A 1 316 ? -4.734 1.769 7.807 1.00 89.44 316 GLU A O 1
ATOM 2641 N N . THR A 1 317 ? -4.645 2.398 9.957 1.00 89.94 317 THR A N 1
ATOM 2642 C CA . THR A 1 317 ? -3.652 3.459 9.768 1.00 89.94 317 THR A CA 1
ATOM 2643 C C . THR A 1 317 ? -2.228 2.901 9.829 1.00 89.94 317 THR A C 1
ATOM 2645 O O . THR A 1 317 ? -1.725 2.568 10.899 1.00 89.94 317 THR A O 1
ATOM 2648 N N . LEU A 1 318 ? -1.530 2.857 8.693 1.00 81.19 318 LEU A N 1
ATOM 2649 C CA . LEU A 1 318 ? -0.110 2.469 8.610 1.00 81.19 318 LEU A CA 1
ATOM 2650 C C . LEU A 1 318 ? 0.856 3.605 8.992 1.00 81.19 318 LEU A C 1
ATOM 2652 O O . LEU A 1 318 ? 2.068 3.396 9.057 1.00 81.19 318 LEU A O 1
ATOM 2656 N N . GLY A 1 319 ? 0.343 4.813 9.227 1.00 82.12 319 GLY A N 1
ATOM 2657 C CA . GLY A 1 319 ? 1.120 5.988 9.606 1.00 82.12 319 GLY A CA 1
ATOM 2658 C C . GLY A 1 319 ? 0.258 7.245 9.675 1.00 82.12 319 GLY A C 1
ATOM 2659 O O . GLY A 1 319 ? -0.967 7.184 9.573 1.00 82.12 319 GLY A O 1
ATOM 2660 N N . GLU A 1 320 ? 0.903 8.398 9.842 1.00 79.06 320 GLU A N 1
ATOM 2661 C CA . GLU A 1 320 ? 0.222 9.694 9.815 1.00 79.06 320 GLU A CA 1
ATOM 2662 C C . GLU A 1 320 ? -0.406 9.911 8.426 1.00 79.06 320 GLU A C 1
ATOM 2664 O O . GLU A 1 320 ? 0.297 9.909 7.417 1.00 79.06 320 GLU A O 1
ATOM 2669 N N . GLU A 1 321 ? -1.737 10.028 8.387 1.00 80.81 321 GLU A N 1
ATOM 2670 C CA . GLU A 1 321 ? -2.557 10.236 7.177 1.00 80.81 321 GLU A CA 1
ATOM 2671 C C . GLU A 1 321 ? -2.515 9.121 6.111 1.00 80.81 321 GLU A C 1
ATOM 2673 O O . GLU A 1 321 ? -3.024 9.326 5.012 1.00 80.81 321 GLU A O 1
ATOM 2678 N N . MET A 1 322 ? -1.947 7.945 6.405 1.00 84.81 322 MET A N 1
ATOM 2679 C CA . MET A 1 322 ? -1.835 6.854 5.429 1.00 84.81 322 MET A CA 1
ATOM 2680 C C . MET A 1 322 ? -2.601 5.614 5.887 1.00 84.81 322 MET A C 1
ATOM 2682 O O . MET A 1 322 ? -2.231 4.963 6.869 1.00 84.81 322 MET A O 1
ATOM 2686 N N . THR A 1 323 ? -3.639 5.265 5.135 1.00 93.56 323 THR A N 1
ATOM 2687 C CA . THR A 1 323 ? -4.463 4.073 5.359 1.00 93.56 323 THR A CA 1
ATOM 2688 C C . THR A 1 323 ? -3.922 2.885 4.556 1.00 93.56 323 THR A C 1
ATOM 2690 O O . THR A 1 323 ? -3.230 3.061 3.550 1.00 93.56 323 THR A O 1
ATOM 2693 N N . THR A 1 324 ? -4.269 1.657 4.940 1.00 90.69 324 THR A N 1
ATOM 2694 C CA . THR A 1 324 ? -4.012 0.430 4.151 1.00 90.69 324 THR A CA 1
ATOM 2695 C C . THR A 1 324 ? -4.479 0.564 2.704 1.00 90.69 324 THR A C 1
ATOM 2697 O O . THR A 1 324 ? -3.731 0.264 1.775 1.00 90.69 324 THR A O 1
ATOM 2700 N N . MET A 1 325 ? -5.665 1.133 2.503 1.00 91.69 325 MET A N 1
ATOM 2701 C CA . MET A 1 325 ? -6.228 1.405 1.180 1.00 91.69 325 MET A CA 1
ATOM 2702 C C . MET A 1 325 ? -5.385 2.383 0.344 1.00 91.69 325 MET A C 1
ATOM 2704 O O . MET A 1 325 ? -5.260 2.227 -0.876 1.00 91.69 325 MET A O 1
ATOM 2708 N N . ASP A 1 326 ? -4.793 3.393 0.982 1.00 92.88 326 ASP A N 1
ATOM 2709 C CA . ASP A 1 326 ? -3.952 4.379 0.300 1.00 92.88 326 ASP A CA 1
ATOM 2710 C C . ASP A 1 326 ? -2.641 3.733 -0.172 1.00 92.88 326 ASP A C 1
ATOM 2712 O O . ASP A 1 326 ? -2.190 3.973 -1.296 1.00 92.88 326 ASP A O 1
ATOM 2716 N N . TYR A 1 327 ? -2.070 2.843 0.647 1.00 91.69 327 TYR A N 1
ATOM 2717 C CA . TYR A 1 327 ? -0.901 2.049 0.275 1.00 91.69 327 TYR A CA 1
ATOM 2718 C C . TYR A 1 327 ? -1.189 1.126 -0.915 1.00 91.69 327 TYR A C 1
ATOM 2720 O O . TYR A 1 327 ? -0.410 1.098 -1.868 1.00 91.69 327 TYR A O 1
ATOM 2728 N N . GLU A 1 328 ? -2.315 0.410 -0.907 1.00 93.38 328 GLU A N 1
ATOM 2729 C CA . GLU A 1 328 ? -2.726 -0.439 -2.033 1.00 93.38 328 GLU A CA 1
ATOM 2730 C C . GLU A 1 328 ? -2.905 0.379 -3.317 1.00 93.38 328 GLU A C 1
ATOM 2732 O O . GLU A 1 328 ? -2.402 0.008 -4.380 1.00 93.38 328 GLU A O 1
ATOM 2737 N N . SER A 1 329 ? -3.549 1.543 -3.212 1.00 95.81 329 SER A N 1
ATOM 2738 C CA . SER A 1 329 ? -3.727 2.471 -4.332 1.00 95.81 329 SER A CA 1
ATOM 2739 C C . SER A 1 329 ? -2.384 2.939 -4.900 1.00 95.81 329 SER A C 1
ATOM 2741 O O . SER A 1 329 ? -2.187 2.960 -6.121 1.00 95.81 329 SER A O 1
ATOM 2743 N N . LEU A 1 330 ? -1.429 3.270 -4.026 1.00 95.25 330 LEU A N 1
ATOM 2744 C CA . LEU A 1 330 ? -0.072 3.644 -4.413 1.00 95.25 330 LEU A CA 1
ATOM 2745 C C . LEU A 1 330 ? 0.684 2.471 -5.050 1.00 95.25 330 LEU A C 1
ATOM 2747 O O . LEU A 1 330 ? 1.380 2.662 -6.048 1.00 95.25 330 LEU A O 1
ATOM 2751 N N . HIS A 1 331 ? 0.529 1.261 -4.515 1.00 96.06 331 HIS A N 1
ATOM 2752 C CA . HIS A 1 331 ? 1.154 0.055 -5.046 1.00 96.06 331 HIS A CA 1
ATOM 2753 C C . HIS A 1 331 ? 0.655 -0.262 -6.461 1.00 96.06 331 HIS A C 1
ATOM 2755 O O . HIS A 1 331 ? 1.459 -0.487 -7.367 1.00 96.06 331 HIS A O 1
ATOM 2761 N N . ILE A 1 332 ? -0.657 -0.174 -6.696 1.00 97.88 332 ILE A N 1
ATOM 2762 C CA . ILE A 1 332 ? -1.254 -0.329 -8.030 1.00 97.88 332 ILE A CA 1
ATOM 2763 C C . ILE A 1 332 ? -0.693 0.720 -8.999 1.00 97.88 332 ILE A C 1
ATOM 2765 O O . ILE A 1 332 ? -0.328 0.399 -10.134 1.00 97.88 332 ILE A O 1
ATOM 2769 N N . ALA A 1 333 ? -0.585 1.979 -8.562 1.00 97.88 333 ALA A N 1
ATOM 2770 C CA . ALA A 1 333 ? -0.006 3.042 -9.379 1.00 97.88 333 ALA A CA 1
ATOM 2771 C C . ALA A 1 333 ? 1.474 2.778 -9.707 1.00 97.88 333 ALA A C 1
ATOM 2773 O O . ALA A 1 333 ? 1.896 2.994 -10.845 1.00 97.88 333 ALA A O 1
ATOM 2774 N N . TYR A 1 334 ? 2.248 2.277 -8.742 1.00 97.69 334 TYR A N 1
ATOM 2775 C CA . TYR A 1 334 ? 3.644 1.892 -8.931 1.00 97.69 334 TYR A CA 1
ATOM 2776 C C . TYR A 1 334 ? 3.794 0.764 -9.960 1.00 97.69 334 TYR A C 1
ATOM 2778 O O . TYR A 1 334 ? 4.573 0.914 -10.902 1.00 97.69 334 TYR A O 1
ATOM 2786 N N . VAL A 1 335 ? 3.016 -0.317 -9.834 1.00 98.19 335 VAL A N 1
ATOM 2787 C CA . VAL A 1 335 ? 3.026 -1.441 -10.788 1.00 98.19 335 VAL A CA 1
ATOM 2788 C C . VAL A 1 335 ? 2.687 -0.954 -12.200 1.00 98.19 335 VAL A C 1
ATOM 2790 O O . VAL A 1 335 ? 3.435 -1.214 -13.135 1.00 98.19 335 VAL A O 1
ATOM 2793 N N . ASN A 1 336 ? 1.652 -0.127 -12.354 1.00 98.25 336 ASN A N 1
ATOM 2794 C CA . ASN A 1 336 ? 1.284 0.452 -13.651 1.00 98.25 336 ASN A CA 1
ATOM 2795 C C . ASN A 1 336 ? 2.392 1.348 -14.245 1.00 98.25 336 ASN A C 1
ATOM 2797 O O . ASN A 1 336 ? 2.622 1.366 -15.455 1.00 98.25 336 ASN A O 1
ATOM 2801 N N . CYS A 1 337 ? 3.092 2.123 -13.413 1.00 98.19 337 CYS A N 1
ATOM 2802 C CA . CYS A 1 337 ? 4.244 2.909 -13.861 1.00 98.19 337 CYS A CA 1
ATOM 2803 C C . CYS A 1 337 ? 5.404 2.016 -14.314 1.00 98.19 337 CYS A C 1
ATOM 2805 O O . CYS A 1 337 ? 6.039 2.327 -15.322 1.00 98.19 337 CYS A O 1
ATOM 2807 N N . LYS A 1 338 ? 5.651 0.908 -13.610 1.00 98.44 338 LYS A N 1
ATOM 2808 C CA . LYS A 1 338 ? 6.658 -0.086 -13.984 1.00 98.44 338 LYS A CA 1
ATOM 2809 C C . LYS A 1 338 ? 6.322 -0.747 -15.323 1.00 98.44 338 LYS A C 1
ATOM 2811 O O . LYS A 1 338 ? 7.158 -0.719 -16.217 1.00 98.44 338 LYS A O 1
ATOM 2816 N N . ASP A 1 339 ? 5.084 -1.195 -15.521 1.00 98.44 339 ASP A N 1
ATOM 2817 C CA . ASP A 1 339 ? 4.644 -1.790 -16.792 1.00 98.44 339 ASP A CA 1
ATOM 2818 C C . ASP A 1 339 ? 4.828 -0.825 -17.975 1.00 98.44 339 ASP A C 1
ATOM 2820 O O . ASP A 1 339 ? 5.227 -1.215 -19.075 1.00 98.44 339 ASP A O 1
ATOM 2824 N N . LYS A 1 340 ? 4.566 0.471 -17.753 1.00 98.56 340 LYS A N 1
ATOM 2825 C CA . LYS A 1 340 ? 4.797 1.511 -18.763 1.00 98.56 340 LYS A CA 1
ATOM 2826 C C . LYS A 1 340 ? 6.276 1.721 -19.067 1.00 98.56 340 LYS A C 1
ATOM 2828 O O . LYS A 1 340 ? 6.579 2.022 -20.219 1.00 98.56 340 LYS A O 1
ATOM 2833 N N . LEU A 1 341 ? 7.159 1.624 -18.073 1.00 98.38 341 LEU A N 1
ATOM 2834 C CA . LEU A 1 341 ? 8.607 1.686 -18.283 1.00 98.38 341 LEU A CA 1
ATOM 2835 C C . LEU A 1 341 ? 9.079 0.482 -19.093 1.00 98.38 341 LEU A C 1
ATOM 2837 O O . LEU A 1 341 ? 9.715 0.681 -20.123 1.00 98.38 341 LEU A O 1
ATOM 2841 N N . ASP A 1 342 ? 8.656 -0.723 -18.714 1.00 98.31 342 ASP A N 1
ATOM 2842 C CA . ASP A 1 342 ? 9.005 -1.952 -19.427 1.00 98.31 342 ASP A CA 1
ATOM 2843 C C . ASP A 1 342 ? 8.547 -1.894 -20.896 1.00 98.31 342 ASP A C 1
ATOM 2845 O O . ASP A 1 342 ? 9.276 -2.298 -21.801 1.00 98.31 342 ASP A O 1
ATOM 2849 N N . GLU A 1 343 ? 7.367 -1.330 -21.177 1.00 98.50 343 GLU A N 1
ATOM 2850 C CA . GLU A 1 343 ? 6.914 -1.130 -22.558 1.00 98.50 343 GLU A CA 1
ATOM 2851 C C . GLU A 1 343 ? 7.770 -0.111 -23.326 1.00 98.50 343 GLU A C 1
ATOM 2853 O O . GLU A 1 343 ? 8.084 -0.328 -24.499 1.00 98.50 343 GLU A O 1
ATOM 2858 N N . ARG A 1 344 ? 8.192 0.989 -22.686 1.00 98.38 344 ARG A N 1
ATOM 2859 C CA . ARG A 1 344 ? 9.112 1.951 -23.318 1.00 98.38 344 ARG A CA 1
ATOM 2860 C C . ARG A 1 344 ? 10.479 1.328 -23.578 1.00 98.38 344 ARG A C 1
ATOM 2862 O O . ARG A 1 344 ? 11.055 1.595 -24.628 1.00 98.38 344 ARG A O 1
ATOM 2869 N N . ASP A 1 345 ? 10.976 0.484 -22.682 1.00 98.50 345 ASP A N 1
ATOM 2870 C CA . ASP A 1 345 ? 12.248 -0.212 -22.869 1.00 98.50 345 ASP A CA 1
ATOM 2871 C C . ASP A 1 345 ? 12.181 -1.192 -24.045 1.00 98.50 345 ASP A C 1
ATOM 2873 O O . ASP A 1 345 ? 13.079 -1.197 -24.890 1.00 98.50 345 ASP A O 1
ATOM 2877 N N . ARG A 1 346 ? 11.071 -1.928 -24.200 1.00 98.38 346 ARG A N 1
ATOM 2878 C CA . ARG A 1 346 ? 10.829 -2.754 -25.399 1.00 98.38 346 ARG A CA 1
ATOM 2879 C C . ARG A 1 346 ? 10.794 -1.917 -26.677 1.00 98.38 346 ARG A C 1
ATOM 2881 O O . ARG A 1 346 ? 11.314 -2.343 -27.707 1.00 98.38 346 ARG A O 1
ATOM 2888 N N . GLU A 1 347 ? 10.171 -0.740 -26.651 1.00 98.44 347 GLU A N 1
ATOM 2889 C CA . GLU A 1 347 ? 10.165 0.177 -27.797 1.00 98.44 347 GLU A CA 1
ATOM 2890 C C . GLU A 1 347 ? 11.562 0.721 -28.114 1.00 98.44 347 GLU A C 1
ATOM 2892 O O . GLU A 1 347 ? 11.949 0.759 -29.283 1.00 98.44 347 GLU A O 1
ATOM 2897 N N . LEU A 1 348 ? 12.338 1.112 -27.100 1.00 98.44 348 LEU A N 1
ATOM 2898 C CA . LEU A 1 348 ? 13.722 1.552 -27.274 1.00 98.44 348 LEU A CA 1
ATOM 2899 C C . LEU A 1 348 ? 14.580 0.448 -27.885 1.00 98.44 348 LEU A C 1
ATOM 2901 O O . LEU A 1 348 ? 15.372 0.730 -28.783 1.00 98.44 348 LEU A O 1
ATOM 2905 N N . GLU A 1 349 ? 14.385 -0.799 -27.466 1.00 98.44 349 GLU A N 1
ATOM 2906 C CA . GLU A 1 349 ? 15.110 -1.936 -28.024 1.00 98.44 349 GLU A CA 1
ATOM 2907 C C . GLU A 1 349 ? 14.764 -2.170 -29.501 1.00 98.44 349 GLU A C 1
ATOM 2909 O O . GLU A 1 349 ? 15.656 -2.346 -30.331 1.00 98.44 349 GLU A O 1
ATOM 2914 N N . LYS A 1 350 ? 13.485 -2.030 -29.885 1.00 98.62 350 LYS A N 1
ATOM 2915 C CA . LYS A 1 350 ? 13.078 -2.043 -31.305 1.00 98.62 350 LYS A CA 1
ATOM 2916 C C . LYS A 1 350 ? 13.800 -0.960 -32.111 1.00 98.62 350 LYS A C 1
ATOM 2918 O O . LYS A 1 350 ? 14.252 -1.222 -33.227 1.00 98.62 350 LYS A O 1
ATOM 2923 N N . TRP A 1 351 ? 13.936 0.250 -31.564 1.00 98.50 351 TRP A N 1
ATOM 2924 C CA . TRP A 1 351 ? 14.658 1.336 -32.234 1.00 98.50 351 TRP A CA 1
ATOM 2925 C C . TRP A 1 351 ? 16.163 1.086 -32.318 1.00 98.50 351 TRP A C 1
ATOM 2927 O O . TRP A 1 351 ? 16.755 1.373 -33.358 1.00 98.50 351 TRP A O 1
ATOM 2937 N N . ARG A 1 352 ? 16.782 0.523 -31.274 1.00 98.56 352 ARG A N 1
ATOM 2938 C CA . ARG A 1 352 ? 18.198 0.121 -31.296 1.00 98.56 352 ARG A CA 1
ATOM 2939 C C . ARG A 1 352 ? 18.459 -0.916 -32.381 1.00 98.56 352 ARG A C 1
ATOM 2941 O O . ARG A 1 352 ? 19.353 -0.703 -33.198 1.00 98.56 352 ARG A O 1
ATOM 2948 N N . ASN A 1 353 ? 17.622 -1.948 -32.462 1.00 98.50 353 ASN A N 1
ATOM 2949 C CA . ASN A 1 353 ? 17.698 -2.955 -33.520 1.00 98.50 353 ASN A CA 1
ATOM 2950 C C . ASN A 1 353 ? 17.547 -2.317 -34.903 1.00 98.50 353 ASN A C 1
ATOM 2952 O O . ASN A 1 353 ? 18.339 -2.592 -35.804 1.00 98.50 353 ASN A O 1
ATOM 2956 N N . LYS A 1 354 ? 16.611 -1.371 -35.062 1.00 98.56 354 LYS A N 1
ATOM 2957 C CA . LYS A 1 354 ? 16.434 -0.688 -36.346 1.00 98.56 354 LYS A CA 1
ATOM 2958 C C . LYS A 1 354 ? 17.641 0.155 -36.753 1.00 98.56 354 LYS A C 1
ATOM 2960 O O . LYS A 1 354 ? 17.999 0.196 -37.930 1.00 98.56 354 LYS A O 1
ATOM 2965 N N . ILE A 1 355 ? 18.270 0.829 -35.793 1.00 98.25 355 ILE A N 1
ATOM 2966 C CA . ILE A 1 355 ? 19.505 1.582 -36.024 1.00 98.25 355 ILE A CA 1
ATOM 2967 C C . ILE A 1 355 ? 20.636 0.626 -36.411 1.00 98.25 355 ILE A C 1
ATOM 2969 O O . ILE A 1 355 ? 21.344 0.915 -37.372 1.00 98.25 355 ILE A O 1
ATOM 2973 N N . ALA A 1 356 ? 20.780 -0.509 -35.722 1.00 98.50 356 ALA A N 1
ATOM 2974 C CA . ALA A 1 356 ? 21.789 -1.516 -36.043 1.00 98.50 356 ALA A CA 1
ATOM 2975 C C . ALA A 1 356 ? 21.622 -2.050 -37.477 1.00 98.50 356 ALA A C 1
ATOM 2977 O O . ALA A 1 356 ? 22.581 -2.032 -38.246 1.00 98.50 356 ALA A O 1
ATOM 2978 N N . GLU A 1 357 ? 20.396 -2.403 -37.886 1.00 98.44 357 GLU A N 1
ATOM 2979 C CA . GLU A 1 357 ? 20.082 -2.788 -39.271 1.00 98.44 357 GLU A CA 1
ATOM 2980 C C . GLU A 1 357 ? 20.507 -1.711 -40.281 1.00 98.44 357 GLU A C 1
ATOM 2982 O O . GLU A 1 357 ? 21.130 -2.008 -41.301 1.00 98.44 357 GLU A O 1
ATOM 2987 N N . MET A 1 358 ? 20.187 -0.442 -40.005 1.00 98.31 358 MET A N 1
ATOM 2988 C CA . MET A 1 358 ? 20.551 0.669 -40.887 1.00 98.31 358 MET A CA 1
ATOM 2989 C C . MET A 1 358 ? 22.064 0.884 -40.959 1.00 98.31 358 MET A C 1
ATOM 2991 O O . MET A 1 358 ? 22.588 1.138 -42.044 1.00 98.31 358 MET A O 1
ATOM 2995 N N . VAL A 1 359 ? 22.771 0.790 -39.831 1.00 98.62 359 VAL A N 1
ATOM 2996 C CA . VAL A 1 359 ? 24.233 0.917 -39.774 1.00 98.62 359 VAL A CA 1
ATOM 2997 C C . VAL A 1 359 ? 24.896 -0.209 -40.565 1.00 98.62 359 VAL A C 1
ATOM 2999 O O . VAL A 1 359 ? 25.769 0.082 -41.383 1.00 98.62 359 VAL A O 1
ATOM 3002 N N . ASN A 1 360 ? 24.430 -1.451 -40.411 1.00 98.12 360 ASN A N 1
ATOM 3003 C CA . ASN A 1 360 ? 24.905 -2.593 -41.195 1.00 98.12 360 ASN A CA 1
ATOM 3004 C C . ASN A 1 360 ? 24.642 -2.383 -42.694 1.00 98.12 360 ASN A C 1
ATOM 3006 O O . ASN A 1 360 ? 25.540 -2.556 -43.516 1.00 98.12 360 ASN A O 1
ATOM 3010 N N . GLY A 1 361 ? 23.450 -1.901 -43.062 1.00 98.44 361 GLY A N 1
ATOM 3011 C CA . GLY A 1 361 ? 23.133 -1.544 -44.446 1.00 98.44 361 GLY A CA 1
ATOM 3012 C C . GLY A 1 361 ? 24.071 -0.475 -45.023 1.00 98.44 361 GLY A C 1
ATOM 3013 O O . GLY A 1 361 ? 24.544 -0.603 -46.152 1.00 98.44 361 GLY A O 1
ATOM 3014 N N . VAL A 1 362 ? 24.398 0.563 -44.247 1.00 98.44 362 VAL A N 1
ATOM 3015 C CA . VAL A 1 362 ? 25.370 1.594 -44.650 1.00 98.44 362 VAL A CA 1
ATOM 3016 C C . VAL A 1 362 ? 26.780 1.015 -44.774 1.00 98.44 362 VAL A C 1
ATOM 3018 O O . VAL A 1 362 ? 27.495 1.389 -45.705 1.00 98.44 362 VAL A O 1
ATOM 3021 N N . ALA A 1 363 ? 27.184 0.112 -43.879 1.00 98.31 363 ALA A N 1
ATOM 3022 C CA . ALA A 1 363 ? 28.476 -0.563 -43.949 1.00 98.31 363 ALA A CA 1
ATOM 3023 C C . ALA A 1 363 ? 28.608 -1.381 -45.245 1.00 98.31 363 ALA A C 1
ATOM 3025 O O . ALA A 1 363 ? 29.557 -1.159 -45.996 1.00 98.31 363 ALA A O 1
ATOM 3026 N N . HIS A 1 364 ? 27.607 -2.201 -45.585 1.00 98.19 364 HIS A N 1
ATOM 3027 C CA . HIS A 1 364 ? 27.579 -2.949 -46.848 1.00 98.19 364 HIS A CA 1
ATOM 3028 C C . HIS A 1 364 ? 27.602 -2.041 -48.084 1.00 98.19 364 HIS A C 1
ATOM 3030 O O . HIS A 1 364 ? 28.262 -2.347 -49.076 1.00 98.19 364 HIS A O 1
ATOM 3036 N N . CYS A 1 365 ? 26.890 -0.910 -48.058 1.00 97.94 365 CYS A N 1
ATOM 3037 C CA . CYS A 1 365 ? 26.941 0.060 -49.153 1.00 97.94 365 CYS A CA 1
ATOM 3038 C C . CYS A 1 365 ? 28.342 0.665 -49.319 1.00 97.94 365 CYS A C 1
ATOM 3040 O O . CYS A 1 365 ? 28.803 0.804 -50.450 1.00 97.94 365 CYS A O 1
ATOM 3042 N N . LYS A 1 366 ? 29.025 0.993 -48.214 1.00 98.25 366 LYS A N 1
ATOM 3043 C CA . LYS A 1 366 ? 30.402 1.509 -48.244 1.00 98.25 366 LYS A CA 1
ATOM 3044 C C . LYS A 1 366 ? 31.391 0.476 -48.771 1.00 98.25 366 LYS A C 1
ATOM 3046 O O . LYS A 1 366 ? 32.246 0.827 -49.572 1.00 98.25 366 LYS A O 1
ATOM 3051 N N . GLU A 1 367 ? 31.254 -0.780 -48.363 1.00 97.94 367 GLU A N 1
ATOM 3052 C CA . GLU A 1 367 ? 32.082 -1.880 -48.864 1.00 97.94 367 GLU A CA 1
ATOM 3053 C C . GLU A 1 367 ? 31.924 -2.042 -50.386 1.00 97.94 367 GLU A C 1
ATOM 3055 O O . GLU A 1 367 ? 32.905 -2.002 -51.133 1.00 97.94 367 GLU A O 1
ATOM 3060 N N . LYS A 1 368 ? 30.678 -2.080 -50.876 1.00 98.31 368 LYS A N 1
ATOM 3061 C CA . LYS A 1 368 ? 30.389 -2.114 -52.319 1.00 98.31 368 LYS A CA 1
ATOM 3062 C C . LYS A 1 368 ? 30.949 -0.898 -53.055 1.00 98.31 368 LYS A C 1
ATOM 3064 O O . LYS A 1 368 ? 31.484 -1.045 -54.151 1.00 98.31 368 LYS A O 1
ATOM 3069 N N . GLU A 1 369 ? 30.841 0.295 -52.472 1.00 97.44 369 GLU A N 1
ATOM 3070 C CA . GLU A 1 369 ? 31.428 1.516 -53.031 1.00 97.44 369 GLU A CA 1
ATOM 3071 C C . GLU A 1 369 ? 32.952 1.394 -53.159 1.00 97.44 369 GLU A C 1
ATOM 3073 O O . GLU A 1 369 ? 33.504 1.747 -54.202 1.00 97.44 369 GLU A O 1
ATOM 3078 N N . THR A 1 370 ? 33.631 0.857 -52.139 1.00 97.75 370 THR A N 1
ATOM 3079 C CA . THR A 1 370 ? 35.084 0.655 -52.181 1.00 97.75 370 THR A CA 1
ATOM 3080 C C . THR A 1 370 ? 35.504 -0.342 -53.259 1.00 97.75 370 THR A C 1
ATOM 3082 O O . THR A 1 370 ? 36.395 -0.011 -54.040 1.00 97.75 370 THR A O 1
ATOM 3085 N N . CYS A 1 371 ? 34.816 -1.483 -53.394 1.00 97.38 371 CYS A N 1
ATOM 3086 C CA . CYS A 1 371 ? 35.089 -2.456 -54.459 1.00 97.38 371 CYS A CA 1
ATOM 3087 C C . CYS A 1 371 ? 34.884 -1.842 -55.853 1.00 97.38 371 CYS A C 1
ATOM 3089 O O . CYS A 1 371 ? 35.769 -1.903 -56.702 1.00 97.38 371 CYS A O 1
ATOM 3091 N N . LEU A 1 372 ? 33.757 -1.153 -56.074 1.00 97.94 372 LEU A N 1
ATOM 3092 C CA . LEU A 1 372 ? 33.485 -0.493 -57.355 1.00 97.94 372 LEU A CA 1
ATOM 3093 C C . LEU A 1 372 ? 34.519 0.594 -57.678 1.00 97.94 372 LEU A C 1
ATOM 3095 O O . LEU A 1 372 ? 34.902 0.767 -58.835 1.00 97.94 372 LEU A O 1
ATOM 3099 N N . ALA A 1 373 ? 34.993 1.338 -56.677 1.00 97.94 373 ALA A N 1
ATOM 3100 C CA . ALA A 1 373 ? 36.044 2.328 -56.874 1.00 97.94 373 ALA A CA 1
ATOM 3101 C C . ALA A 1 373 ? 37.383 1.685 -57.280 1.00 97.94 373 ALA A C 1
ATOM 3103 O O . ALA A 1 373 ? 38.142 2.285 -58.047 1.00 97.94 373 ALA A O 1
ATOM 3104 N N . GLU A 1 374 ? 37.692 0.490 -56.777 1.00 97.75 374 GLU A N 1
ATOM 3105 C CA . GLU A 1 374 ? 38.865 -0.291 -57.182 1.00 97.75 374 GLU A CA 1
ATOM 3106 C C . GLU A 1 374 ? 38.737 -0.817 -58.615 1.00 97.75 374 GLU A C 1
ATOM 3108 O O . GLU A 1 374 ? 39.672 -0.630 -59.402 1.00 97.75 374 GLU A O 1
ATOM 3113 N N . ASP A 1 375 ? 37.569 -1.344 -58.988 1.00 97.75 375 ASP A N 1
ATOM 3114 C CA . ASP A 1 375 ? 37.267 -1.795 -60.352 1.00 97.75 375 ASP A CA 1
ATOM 3115 C C . ASP A 1 375 ? 37.387 -0.650 -61.362 1.00 97.75 375 ASP A C 1
ATOM 3117 O O . ASP A 1 375 ? 38.071 -0.770 -62.379 1.00 97.75 375 ASP A O 1
ATOM 3121 N N . ILE A 1 376 ? 36.809 0.518 -61.054 1.00 97.81 376 ILE A N 1
ATOM 3122 C CA . ILE A 1 376 ? 36.932 1.714 -61.900 1.00 97.81 376 ILE A CA 1
ATOM 3123 C C . ILE A 1 376 ? 38.408 2.089 -62.084 1.00 97.81 376 ILE A C 1
ATOM 3125 O O . ILE A 1 376 ? 38.848 2.352 -63.204 1.00 97.81 376 ILE A O 1
ATOM 3129 N N . LYS A 1 377 ? 39.208 2.087 -61.009 1.00 98.00 377 LYS A N 1
ATOM 3130 C CA . LYS A 1 377 ? 40.652 2.378 -61.095 1.00 98.00 377 LYS A CA 1
ATOM 3131 C C . LYS A 1 377 ? 41.409 1.332 -61.915 1.00 98.00 377 LYS A C 1
ATOM 3133 O O . LYS A 1 377 ? 42.424 1.670 -62.531 1.00 98.00 377 LYS A O 1
ATOM 3138 N N . PHE A 1 378 ? 40.996 0.069 -61.876 1.00 97.69 378 PHE A N 1
ATOM 3139 C CA . PHE A 1 378 ? 41.567 -0.992 -62.702 1.00 97.69 378 PHE A CA 1
ATOM 3140 C C . PHE A 1 378 ? 41.248 -0.761 -64.184 1.00 97.69 378 PHE A C 1
ATOM 3142 O O . PHE A 1 378 ? 42.172 -0.630 -64.987 1.00 97.69 378 PHE A O 1
ATOM 3149 N N . GLU A 1 379 ? 39.976 -0.568 -64.524 1.00 97.69 379 GLU A N 1
ATOM 3150 C CA . GLU A 1 379 ? 39.524 -0.321 -65.898 1.00 97.69 379 GLU A CA 1
ATOM 3151 C C . GLU A 1 379 ? 40.120 0.962 -66.494 1.00 97.69 379 GLU A C 1
ATOM 3153 O O . GLU A 1 379 ? 40.539 1.001 -67.653 1.00 97.69 379 GLU A O 1
ATOM 3158 N N . GLU A 1 380 ? 40.263 2.025 -65.699 1.00 97.88 380 GLU A N 1
ATOM 3159 C CA . GLU A 1 380 ? 40.956 3.237 -66.137 1.00 97.88 380 GLU A CA 1
ATOM 3160 C C . GLU A 1 380 ? 42.431 2.992 -66.487 1.00 97.88 380 GLU A C 1
ATOM 3162 O O . GLU A 1 380 ? 42.976 3.662 -67.374 1.00 97.88 380 GLU A O 1
ATOM 3167 N N . ARG A 1 381 ? 43.112 2.086 -65.771 1.00 97.56 381 ARG A N 1
ATOM 3168 C CA . ARG A 1 381 ? 44.500 1.712 -66.079 1.00 97.56 381 ARG A CA 1
ATOM 3169 C C . ARG A 1 381 ? 44.558 0.927 -67.380 1.00 97.56 381 ARG A C 1
ATOM 3171 O O . ARG A 1 381 ? 45.323 1.329 -68.258 1.00 97.56 381 ARG A O 1
ATOM 3178 N N . GLU A 1 382 ? 43.717 -0.091 -67.532 1.00 97.62 382 GLU A N 1
ATOM 3179 C CA . GLU A 1 382 ? 43.606 -0.885 -68.760 1.00 97.62 382 GLU A CA 1
ATOM 3180 C C . GLU A 1 382 ? 43.322 0.011 -69.971 1.00 97.62 382 GLU A C 1
ATOM 3182 O O . GLU A 1 382 ? 44.057 -0.005 -70.963 1.00 97.62 382 GLU A O 1
ATOM 3187 N N . LEU A 1 383 ? 42.338 0.908 -69.866 1.00 97.62 383 LEU A N 1
ATOM 3188 C CA . LEU A 1 383 ? 42.012 1.861 -70.924 1.00 97.62 383 LEU A CA 1
ATOM 3189 C C . LEU A 1 383 ? 43.220 2.734 -71.304 1.00 97.62 383 LEU A C 1
ATOM 3191 O O . LEU A 1 383 ? 43.499 2.934 -72.490 1.00 97.62 383 LEU A O 1
ATOM 3195 N N . LYS A 1 384 ? 43.979 3.234 -70.318 1.00 97.56 384 LYS A N 1
ATOM 3196 C CA . LYS A 1 384 ? 45.210 4.008 -70.565 1.00 97.56 384 LYS A CA 1
ATOM 3197 C C . LYS A 1 384 ? 46.271 3.167 -71.277 1.00 97.56 384 LYS A C 1
ATOM 3199 O O . LYS A 1 384 ? 46.981 3.703 -72.135 1.00 97.56 384 LYS A O 1
ATOM 3204 N N . GLU A 1 385 ? 46.405 1.886 -70.951 1.00 97.38 385 GLU A N 1
ATOM 3205 C CA . GLU A 1 385 ? 47.321 0.979 -71.644 1.00 97.38 385 GLU A CA 1
ATOM 3206 C C . GLU A 1 385 ? 46.900 0.733 -73.093 1.00 97.38 385 GLU A C 1
ATOM 3208 O O . GLU A 1 385 ? 47.718 0.935 -73.998 1.00 97.38 385 GLU A O 1
ATOM 3213 N N . TYR A 1 386 ? 45.627 0.424 -73.343 1.00 97.06 386 TYR A N 1
ATOM 3214 C CA . TYR A 1 386 ? 45.092 0.277 -74.699 1.00 97.06 386 TYR A CA 1
ATOM 3215 C C . TYR A 1 386 ? 45.252 1.557 -75.527 1.00 97.06 386 TYR A C 1
ATOM 3217 O O . TYR A 1 386 ? 45.639 1.498 -76.700 1.00 97.06 386 TYR A O 1
ATOM 3225 N N . CYS A 1 387 ? 45.043 2.736 -74.931 1.00 96.56 387 CYS A N 1
ATOM 3226 C CA . CYS A 1 387 ? 45.314 4.020 -75.578 1.00 96.56 387 CYS A CA 1
ATOM 3227 C C . CYS A 1 387 ? 46.791 4.161 -75.980 1.00 96.56 387 CYS A C 1
ATOM 3229 O O . CYS A 1 387 ? 47.080 4.564 -77.111 1.00 96.56 387 CYS A O 1
ATOM 3231 N N . LYS A 1 388 ? 47.733 3.800 -75.095 1.00 96.81 388 LYS A N 1
ATOM 3232 C CA . LYS A 1 388 ? 49.177 3.818 -75.398 1.00 96.81 388 LYS A CA 1
ATOM 3233 C C . LYS A 1 388 ? 49.530 2.839 -76.517 1.00 96.81 388 LYS A C 1
ATOM 3235 O O . LYS A 1 388 ? 50.284 3.202 -77.419 1.00 96.81 388 LYS A O 1
ATOM 3240 N N . GLN A 1 389 ? 48.998 1.618 -76.484 1.00 96.19 389 GLN A N 1
ATOM 3241 C CA . GLN A 1 389 ? 49.217 0.620 -77.535 1.00 96.19 389 GLN A CA 1
ATOM 3242 C C . GLN A 1 389 ? 48.672 1.112 -78.882 1.00 96.19 389 GLN A C 1
ATOM 3244 O O . GLN A 1 389 ? 49.382 1.090 -79.886 1.00 96.19 389 GLN A O 1
ATOM 3249 N N . THR A 1 390 ? 47.455 1.657 -78.892 1.00 96.75 390 THR A N 1
ATOM 3250 C CA . THR A 1 390 ? 46.830 2.229 -80.091 1.00 96.75 390 THR A CA 1
ATOM 3251 C C . THR A 1 390 ? 47.646 3.394 -80.651 1.00 96.75 390 THR A C 1
ATOM 3253 O O . THR A 1 390 ? 47.822 3.493 -81.866 1.00 96.75 390 THR A O 1
ATOM 3256 N N . ALA A 1 391 ? 48.179 4.269 -79.791 1.00 96.81 391 ALA A N 1
ATOM 3257 C CA . ALA A 1 391 ? 49.056 5.360 -80.208 1.00 96.81 391 ALA A CA 1
ATOM 3258 C C . ALA A 1 391 ? 50.338 4.838 -80.879 1.00 96.81 391 ALA A C 1
ATOM 3260 O O . ALA A 1 391 ? 50.663 5.291 -81.974 1.00 96.81 391 ALA A O 1
ATOM 3261 N N . LYS A 1 392 ? 50.999 3.825 -80.296 1.00 96.12 392 LYS A N 1
ATOM 3262 C CA . LYS A 1 392 ? 52.179 3.174 -80.897 1.00 96.12 392 LYS A CA 1
ATOM 3263 C C . LYS A 1 392 ? 51.868 2.576 -82.269 1.00 96.12 392 LYS A C 1
ATOM 3265 O O . LYS A 1 392 ? 52.581 2.848 -83.229 1.00 96.12 392 LYS A O 1
ATOM 3270 N N . VAL A 1 393 ? 50.766 1.833 -82.390 1.00 96.50 393 VAL A N 1
ATOM 3271 C CA . VAL A 1 393 ? 50.340 1.254 -83.676 1.00 96.50 393 VAL A CA 1
ATOM 3272 C C . VAL A 1 393 ? 50.075 2.353 -84.708 1.00 96.50 393 VAL A C 1
ATOM 3274 O O . VAL A 1 393 ? 50.514 2.237 -85.850 1.00 96.50 393 VAL A O 1
ATOM 3277 N N . ARG A 1 394 ? 49.409 3.451 -84.324 1.00 95.88 394 ARG A N 1
ATOM 3278 C CA 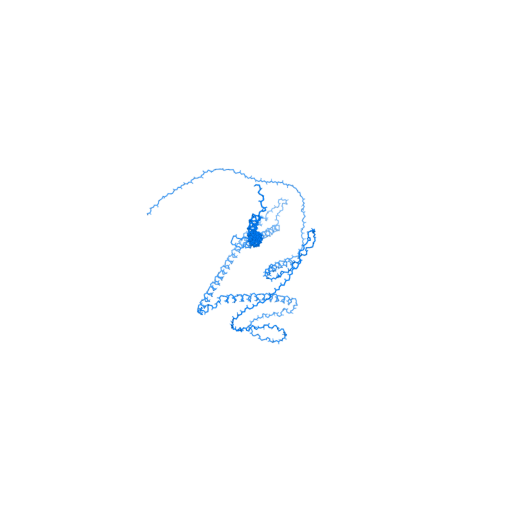. ARG A 1 394 ? 49.197 4.605 -85.217 1.00 95.88 394 ARG A CA 1
ATOM 3279 C C . ARG A 1 394 ? 50.515 5.235 -85.661 1.00 95.88 394 ARG A C 1
ATOM 3281 O O . ARG A 1 394 ? 50.660 5.556 -86.838 1.00 95.88 394 ARG A O 1
ATOM 3288 N N . GLU A 1 395 ? 51.468 5.415 -84.751 1.00 95.69 395 GLU A N 1
ATOM 3289 C CA . GLU A 1 395 ? 52.803 5.917 -85.084 1.00 95.69 395 GLU A CA 1
ATOM 3290 C C . GLU A 1 395 ? 53.528 4.994 -86.066 1.00 95.69 395 GLU A C 1
ATOM 3292 O O . GLU A 1 395 ? 54.091 5.473 -87.050 1.00 95.69 395 GLU A O 1
ATOM 3297 N N . ASP A 1 396 ? 53.481 3.682 -85.849 1.00 95.31 396 ASP A N 1
ATOM 3298 C CA . ASP A 1 396 ? 54.128 2.704 -86.722 1.00 95.31 396 ASP A CA 1
ATOM 3299 C C . ASP A 1 396 ? 53.476 2.644 -88.109 1.00 95.31 396 ASP A C 1
ATOM 3301 O O . ASP A 1 396 ? 54.176 2.655 -89.124 1.00 95.31 396 ASP A O 1
ATOM 3305 N N . VAL A 1 397 ? 52.143 2.701 -88.183 1.00 96.00 397 VAL A N 1
ATOM 3306 C CA . VAL A 1 397 ? 51.406 2.833 -89.450 1.00 96.00 397 VAL A CA 1
ATOM 3307 C C . VAL A 1 397 ? 51.781 4.132 -90.172 1.00 96.00 397 VAL A C 1
ATOM 3309 O O . VAL A 1 397 ? 52.038 4.115 -91.377 1.00 96.00 397 VAL A O 1
ATOM 3312 N N . ASN A 1 398 ? 51.899 5.253 -89.455 1.00 95.25 398 ASN A N 1
ATOM 3313 C CA . ASN A 1 398 ? 52.342 6.523 -90.035 1.00 95.25 398 ASN A CA 1
ATOM 3314 C C . ASN A 1 398 ? 53.779 6.442 -90.581 1.00 95.25 398 ASN A C 1
ATOM 3316 O O . ASN A 1 398 ? 54.042 6.936 -91.682 1.00 95.25 398 ASN A O 1
ATOM 3320 N N . LYS A 1 399 ? 54.701 5.779 -89.866 1.00 95.62 399 LYS A N 1
ATOM 3321 C CA . LYS A 1 399 ? 56.067 5.513 -90.353 1.00 95.62 399 LYS A CA 1
ATOM 3322 C C . LYS A 1 399 ? 56.038 4.677 -91.635 1.00 95.62 399 LYS A C 1
ATOM 3324 O O . LYS A 1 399 ? 56.706 5.034 -92.605 1.00 95.62 399 LYS A O 1
ATOM 3329 N N . LEU A 1 400 ? 55.233 3.612 -91.680 1.00 94.62 400 LEU A N 1
ATOM 3330 C CA . LEU A 1 400 ? 55.067 2.776 -92.874 1.00 94.62 400 LEU A CA 1
ATOM 3331 C C . LEU A 1 400 ? 54.484 3.561 -94.056 1.00 94.62 400 LEU A C 1
ATOM 3333 O O . LEU A 1 400 ? 54.975 3.424 -95.177 1.00 94.62 400 LEU A O 1
ATOM 3337 N N . HIS A 1 401 ? 53.494 4.429 -93.828 1.00 95.00 401 HIS A N 1
ATOM 3338 C CA . HIS A 1 401 ? 52.962 5.314 -94.867 1.00 95.00 401 HIS A CA 1
ATOM 3339 C C . HIS A 1 401 ? 54.022 6.274 -95.416 1.00 95.00 401 HIS A C 1
ATOM 3341 O O . HIS A 1 401 ? 54.074 6.489 -96.630 1.00 95.00 401 HIS A O 1
ATOM 3347 N N . LEU A 1 402 ? 54.890 6.822 -94.558 1.00 94.81 402 LEU A N 1
ATOM 3348 C CA . LEU A 1 402 ? 55.998 7.677 -94.985 1.00 94.81 402 LEU A CA 1
ATOM 3349 C C . LEU A 1 402 ? 57.017 6.898 -95.831 1.00 94.81 402 LEU A C 1
ATOM 3351 O O . LEU A 1 402 ? 57.409 7.367 -96.900 1.00 94.81 402 LEU A O 1
ATOM 3355 N N . ILE A 1 403 ? 57.389 5.687 -95.403 1.00 94.19 403 ILE A N 1
ATOM 3356 C CA . ILE A 1 403 ? 58.271 4.789 -96.166 1.00 94.19 403 ILE A CA 1
ATOM 3357 C C . ILE A 1 403 ? 57.653 4.469 -97.531 1.00 94.19 403 ILE A C 1
ATOM 3359 O O . ILE A 1 403 ? 58.317 4.613 -98.556 1.00 94.19 403 ILE A O 1
ATOM 3363 N N . LEU A 1 404 ? 56.371 4.098 -97.571 1.00 93.44 404 LEU A N 1
ATOM 3364 C CA . LEU A 1 404 ? 55.652 3.808 -98.811 1.00 93.44 404 LEU A CA 1
ATOM 3365 C C . LEU A 1 404 ? 55.611 5.023 -99.747 1.00 93.44 404 LEU A C 1
ATOM 3367 O O . LEU A 1 404 ? 55.806 4.872 -100.951 1.00 93.44 404 LEU A O 1
ATOM 3371 N N . ARG A 1 405 ? 55.382 6.230 -99.215 1.00 94.31 405 ARG A N 1
ATOM 3372 C CA . ARG A 1 405 ? 55.419 7.481 -99.987 1.00 94.31 405 ARG A CA 1
ATOM 3373 C C . ARG A 1 405 ? 56.802 7.724 -100.592 1.00 94.31 405 ARG A C 1
ATOM 3375 O O . ARG A 1 405 ? 56.884 8.049 -101.775 1.00 94.31 405 ARG A O 1
ATOM 3382 N N . ASN A 1 406 ? 57.866 7.525 -99.814 1.00 93.19 406 ASN A N 1
ATOM 3383 C CA . ASN A 1 406 ? 59.245 7.665 -100.285 1.00 93.19 406 ASN A CA 1
ATOM 3384 C C . ASN A 1 406 ? 59.572 6.639 -101.378 1.00 93.19 406 ASN A C 1
ATOM 3386 O O . ASN A 1 406 ? 60.127 7.005 -102.409 1.00 93.19 406 ASN A O 1
ATOM 3390 N N . LEU A 1 407 ? 59.173 5.375 -101.193 1.00 92.31 407 LEU A N 1
ATOM 3391 C CA . LEU A 1 407 ? 59.347 4.317 -102.192 1.00 92.31 407 LEU A CA 1
ATOM 3392 C C . LEU A 1 407 ? 58.579 4.610 -103.485 1.00 92.31 407 LEU A C 1
ATOM 3394 O O . LEU A 1 407 ? 59.140 4.441 -104.563 1.00 92.31 407 LEU A O 1
ATOM 3398 N N . ARG A 1 408 ? 57.329 5.088 -103.394 1.00 91.25 408 ARG A N 1
ATOM 3399 C CA . ARG A 1 408 ? 56.542 5.522 -104.563 1.00 91.25 408 ARG A CA 1
ATOM 3400 C C . ARG A 1 408 ? 57.239 6.661 -105.302 1.00 91.25 408 ARG A C 1
ATOM 3402 O O . ARG A 1 408 ? 57.471 6.538 -106.496 1.00 91.25 408 ARG A O 1
ATOM 3409 N N . SER A 1 409 ? 57.668 7.701 -104.583 1.00 89.69 409 SER A N 1
ATOM 3410 C CA . SER A 1 409 ? 58.410 8.823 -105.170 1.00 89.69 409 SER A CA 1
ATOM 3411 C C . SER A 1 409 ? 59.710 8.373 -105.847 1.00 89.69 409 SER A C 1
ATOM 3413 O O . SER A 1 409 ? 60.010 8.820 -106.951 1.00 89.69 409 SER A O 1
ATOM 3415 N N . ALA A 1 410 ? 60.476 7.478 -105.215 1.00 88.62 410 ALA A N 1
ATOM 3416 C CA . ALA A 1 410 ? 61.717 6.941 -105.773 1.00 88.62 410 ALA A CA 1
ATOM 3417 C C . ALA A 1 410 ? 61.463 6.071 -107.015 1.00 88.62 410 ALA A C 1
ATOM 3419 O O . ALA A 1 410 ? 62.195 6.153 -107.999 1.00 88.62 410 ALA A O 1
ATOM 3420 N N . HIS A 1 411 ? 60.413 5.251 -106.992 1.00 87.25 411 HIS A N 1
ATOM 3421 C CA . HIS A 1 411 ? 59.997 4.439 -108.130 1.00 87.25 411 HIS A CA 1
ATOM 3422 C C . HIS A 1 411 ? 59.518 5.300 -109.308 1.00 87.25 411 HIS A C 1
ATOM 3424 O O . HIS A 1 411 ? 59.910 5.045 -110.446 1.00 87.25 411 HIS A O 1
ATOM 3430 N N . ASP A 1 412 ? 58.729 6.343 -109.050 1.00 86.69 412 ASP A N 1
ATOM 3431 C CA . ASP A 1 412 ? 58.268 7.277 -110.081 1.00 86.69 412 ASP A CA 1
ATOM 3432 C C . ASP A 1 412 ? 59.447 8.057 -110.689 1.00 86.69 412 ASP A C 1
ATOM 3434 O O . ASP A 1 412 ? 59.524 8.202 -111.910 1.00 86.69 412 ASP A O 1
ATOM 3438 N N . GLN A 1 413 ? 60.435 8.449 -109.874 1.00 85.88 413 GLN A N 1
ATOM 3439 C CA . GLN A 1 413 ? 61.698 9.024 -110.351 1.00 85.88 413 GLN A CA 1
ATOM 3440 C C . GLN A 1 413 ? 62.485 8.042 -111.236 1.00 85.88 413 GLN A C 1
ATOM 3442 O O . GLN A 1 413 ? 62.958 8.421 -112.306 1.00 85.88 413 GLN A O 1
ATOM 3447 N N . LYS A 1 414 ? 62.585 6.763 -110.848 1.00 85.06 414 LYS A N 1
ATOM 3448 C CA . LYS A 1 414 ? 63.240 5.725 -111.665 1.00 85.06 414 LYS A CA 1
ATOM 3449 C C . LYS A 1 414 ? 62.501 5.449 -112.976 1.00 85.06 414 LYS A C 1
ATOM 3451 O O . LYS A 1 414 ? 63.146 5.221 -113.996 1.00 85.06 414 LYS A O 1
ATOM 3456 N N . LYS A 1 415 ? 61.166 5.508 -112.984 1.00 80.31 415 LYS A N 1
ATOM 3457 C CA . LYS A 1 415 ? 60.358 5.430 -114.213 1.00 80.31 415 LYS A CA 1
ATOM 3458 C C . LYS A 1 415 ? 60.597 6.618 -115.149 1.00 80.31 415 LYS A C 1
ATOM 3460 O O . LYS A 1 415 ? 60.649 6.412 -116.361 1.00 80.31 415 LYS A O 1
ATOM 3465 N N . LEU A 1 416 ? 60.761 7.823 -114.597 1.00 78.81 416 LEU A N 1
ATOM 3466 C CA . LEU A 1 416 ? 61.165 9.031 -115.327 1.00 78.81 416 LEU A CA 1
ATOM 3467 C C . LEU A 1 416 ? 62.558 8.864 -115.959 1.00 78.81 416 LEU A C 1
ATOM 3469 O O . LEU A 1 416 ? 62.707 9.075 -117.158 1.00 78.81 416 LEU A O 1
ATOM 3473 N N . GLU A 1 417 ? 63.551 8.414 -115.184 1.00 80.38 417 GLU A N 1
ATOM 3474 C CA . GLU A 1 417 ? 64.919 8.142 -115.668 1.00 80.38 417 GLU A CA 1
ATOM 3475 C C . GLU A 1 417 ? 64.958 7.052 -116.756 1.00 80.38 417 GLU A C 1
ATOM 3477 O O . GLU A 1 417 ? 65.752 7.135 -117.690 1.00 80.38 417 GLU A O 1
ATOM 3482 N N . GLY A 1 418 ? 64.088 6.041 -116.659 1.00 78.19 418 GLY A N 1
ATOM 3483 C CA . GLY A 1 418 ? 63.971 4.941 -117.622 1.00 78.19 418 GLY A CA 1
ATOM 3484 C C . GLY A 1 418 ? 63.112 5.233 -118.860 1.00 78.19 418 GLY A C 1
ATOM 3485 O O . GLY A 1 418 ? 62.902 4.324 -119.660 1.00 78.19 418 GLY A O 1
ATOM 3486 N N . GLY A 1 419 ? 62.583 6.454 -119.019 1.00 70.31 419 GLY A N 1
ATOM 3487 C CA . GLY A 1 419 ? 61.786 6.860 -120.188 1.00 70.31 419 GLY A CA 1
ATOM 3488 C C . GLY A 1 419 ? 60.391 6.224 -120.288 1.00 70.31 419 GLY A C 1
ATOM 3489 O O . GLY A 1 419 ? 59.804 6.205 -121.367 1.00 70.31 419 GLY A O 1
ATOM 3490 N N . LEU A 1 420 ? 59.854 5.688 -119.186 1.00 64.00 420 LEU A N 1
ATOM 3491 C CA . LEU A 1 420 ? 58.620 4.883 -119.148 1.00 64.00 420 LEU A CA 1
ATOM 3492 C C . LEU A 1 420 ? 57.370 5.650 -118.680 1.00 64.00 420 LEU A C 1
ATOM 3494 O O . LEU A 1 420 ? 56.303 5.053 -118.540 1.00 64.00 420 LEU A O 1
ATOM 3498 N N . LEU A 1 421 ? 57.473 6.958 -118.439 1.00 53.78 421 LEU A N 1
ATOM 3499 C CA . LEU A 1 421 ? 56.321 7.811 -118.142 1.00 53.78 421 LEU A CA 1
ATOM 3500 C C . LEU A 1 421 ? 55.888 8.574 -119.403 1.00 53.78 421 LEU A C 1
ATOM 3502 O O . LEU A 1 421 ? 56.374 9.665 -119.686 1.00 53.78 421 LEU A O 1
ATOM 3506 N N . LEU A 1 422 ? 54.951 7.979 -120.150 1.00 50.91 422 LEU A N 1
ATOM 3507 C CA . LEU A 1 422 ? 54.033 8.719 -121.018 1.00 50.91 422 LEU A CA 1
ATOM 3508 C C . LEU A 1 422 ? 53.044 9.455 -120.111 1.00 50.91 422 LEU A C 1
ATOM 3510 O O . LEU A 1 422 ? 52.290 8.832 -119.362 1.00 50.91 422 LEU A O 1
ATOM 3514 N N . ALA A 1 423 ? 53.111 10.778 -120.154 1.00 44.97 423 ALA A N 1
ATOM 3515 C CA . ALA A 1 423 ? 52.154 11.665 -119.517 1.00 44.97 423 ALA A CA 1
ATOM 3516 C C . ALA A 1 423 ? 50.748 11.476 -120.130 1.00 44.97 423 ALA A C 1
ATOM 3518 O O . ALA A 1 423 ? 50.639 11.103 -121.303 1.00 44.97 423 ALA A O 1
ATOM 3519 N N . PRO A 1 424 ? 49.664 11.782 -119.406 1.00 45.19 424 PRO A N 1
ATOM 3520 C CA . PRO A 1 424 ? 48.763 12.806 -119.900 1.00 45.19 424 PRO A CA 1
ATOM 3521 C C . PRO A 1 424 ? 49.439 14.182 -119.843 1.00 45.19 424 PRO A C 1
ATOM 3523 O O . PRO A 1 424 ? 49.845 14.597 -118.731 1.00 45.19 424 PRO A O 1
#

Organism: NCBI:txid34720

pLDDT: mean 71.56, std 26.25, range [29.12, 98.62]

Secondary structure (DSSP, 8-state):
---------------------------------------------SSSHHHHHHHTSSSSTTSS---S-------------------------------------------------------------------------PPPGGGGG-HHHHHHHHHHHHHHHHHHHHHHHHHHHHHHHHHHHHHHH--GGGTTS-HHHHHHHHHHHHHHHHHHHHHHHHHHHHHHHHHHHHHHHHHHHHHHHHHHHHHHHHHHHHHHTT-B-TTT-PBPPHHHHHHHHHHHHHHHHHHHHHHHHHHHHHHHHHHHHHHHHHHHEEETTEEHHHHHHHHHHHHHHHHHHHHHHHHHHHHHHHHHHHHHHHHHHHHHHHHHHHHHHHHHHHHHHHHHHHHHHHHHHHHHHHHHHHHHHHHHHHHHHTT-----

Radius of gyration: 58.01 Å; chains: 1; bounding box: 130×99×175 Å

Sequence (424 aa):
MTEQMTENDADGFVDEDNGERLYLNTVVSNENSALENEEYKDERTEEEEEEEEEEDIYKMDEFFISDQESGEREYEEEEYKEQRSLEDEEAEEEEEEEEEEEEEGGEEGDAPSEDIATISMAEKPEEEVQQDVVGPDHVLAEIPVEIFASREEMLKKLKELLAEQVELRRKNKLLESWIITYMRKMQEKVSPADTIKEPEQMEQTYRQTLYTYKQYLDDVTERKIRIAADMESYEDRVQKASDENARVFDELLDREREVATGLIYEKTGRMLTEKAVNEITRRQVSRRENLARNRYEYILLQHRLEEIKIQLQNLETLGEEMTTMDYESLHIAYVNCKDKLDERDRELEKWRNKIAEMVNGVAHCKEKETCLAEDIKFEERELKEYCKQTAKVREDVNKLHLILRNLRSAHDQKKLEGGLLLAP

Foldseek 3Di:
DDDDDDDDDDDDDDDDDDDDDDDDDDDDDDDDDDDDDDDDDDDDDPPPVVVVVVVVVPPPVPPPPDDDDDDDDDDDPDDDDDDDDDDDDDDDDDDDYDDDDDDDDDDDDDDDDDDPDDDDDDDDDDDDDDDDDPDDDPPPPPDPPVQVPDPVSVVVVVVVVVVVVVVVVVVVVVVVVVVVVVVVVVVVVPDVVPPPPPVVNVVVVVVVVVVVVVVVVVVVVVVVVVVVVVVVVVVVVVVVVVVVVVVVVVVVLVVQLVVQQADADPVPRHRDDSVNSVVVVVVVVVVVVVVVVVVVVVVVVVVVVVVVVVVVVVVQDPDDVDGPVNVVVVVVVVVVVVVVVVVVVVVVVVVVVVVVVVVVVVVVVVVVVVVVVVVVVVVVVVVVVVVVVVVVVVVVVVVVVVVVVVVVVVVVVVCVVVVNDDDD

InterPro domains:
  IPR025254 CCDC113/CCDC96, coiled-coil [PF13870] (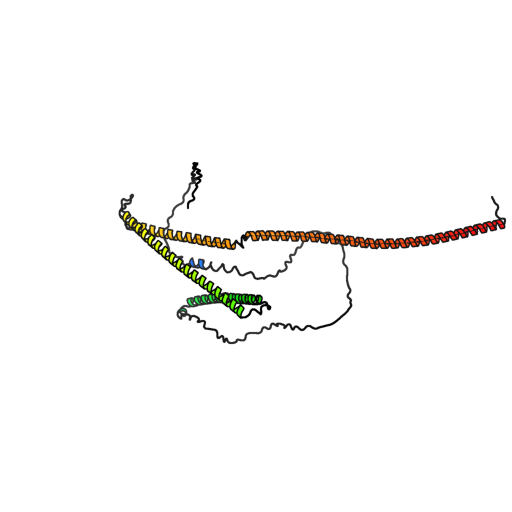286-424)
  IPR051885 Coiled-coil domain-containing protein involved in ciliogenesis [PTHR15654] (57-422)